Protein 6VYD (pdb70)

Secondary structure (DSSP, 8-state):
--SEEEE-GGGS--TT--TT--EEEETTHHHHHHHHHHHHHHHHHHT----S--S--TTT--HHHHHSTT--HHHHHHHHHHHHHHHHHHHHHHBS---HHHHHHHHHHHHHHHHHHHHHHHHH-HHHHHHHHHHHHHHHHHHHHHTT---SSHHHHHHHHHHHTTHHHHHHHHHHHHT----HHHHHHHHHHHHHHHHHHHHHHHHHHHHHHHHTTTTB----HHHHHHHHHT--HHHHHHHHHHHHHHHHHHHHHHHHHHHHHH-SPPHHHHHHHHHHHHHHHHHHHHHHH-TTT-GGG---/--EEEE-GGGS--TT-STT--EEEETTHHHHHHHHHHHHHHHHHHT----S--S--TTT--HHHHHSTTS-HHHHHHHHHHHHHHHHHHHHHHB---THHHHHHHHHHHHHHHHHH-HHHHHHHHHHHHHHHHHHHHHTT---SSHHHHHHHHHHHTTHHHHHHHHHHHHT----HHHHHHHHHHHHHHHHHHHHHHHHHHHHHHHTTTTTB----HHHHHHHHHT--HHHHHHHHHHHHHHHHHHHHHHHHHHHHHH-SPPHHHHHHHHHHHHHHHHHHHHHHH-TTT--

B-factor: mean 27.53, std 10.05, range [11.38, 70.56]

Solvent-accessible surface area: 25978 Å² total; per-residue (Å²): 109,84,30,1,76,97,42,90,35,93,74,51,106,16,90,48,6,2,67,134,5,91,3,26,60,4,106,88,21,55,47,0,14,20,0,6,91,102,3,44,59,22,16,79,143,74,44,17,116,62,127,40,26,0,2,25,2,57,17,10,0,0,21,2,0,0,2,4,1,38,3,92,39,109,17,0,52,30,0,1,8,0,9,1,5,18,26,8,19,41,31,55,40,22,30,100,102,61,51,112,73,49,75,112,151,24,73,76,11,23,83,76,2,51,98,54,0,20,58,107,0,67,116,65,30,98,101,8,0,123,60,0,24,98,20,6,53,70,10,34,85,34,5,89,164,32,30,110,74,100,30,112,39,33,125,75,2,11,78,14,16,35,40,12,48,5,3,29,8,16,8,1,0,6,4,0,0,24,40,12,58,25,46,121,75,38,63,80,33,1,26,95,4,12,107,4,0,14,8,0,18,0,0,6,21,0,29,29,0,4,79,27,20,72,129,81,67,118,39,21,14,58,13,2,0,0,21,12,4,57,120,78,91,103,50,80,72,87,61,0,42,71,44,0,16,105,21,0,45,113,44,8,133,38,1,56,154,49,14,57,79,26,87,145,132,93,41,114,36,60,137,75,4,50,75,1,5,73,3,0,22,19,1,6,0,0,12,2,0,1,1,34,14,0,4,9,10,32,84,75,35,99,33,103,117,32,4,73,81,34,94,33,102,194,46,106,16,91,46,6,1,62,136,7,100,4,51,66,4,108,90,26,135,55,0,35,35,0,7,125,101,5,40,55,20,16,78,145,68,40,19,128,58,113,42,97,0,2,29,3,131,114,9,0,1,21,2,0,1,2,4,1,34,3,108,41,106,31,0,50,32,0,0,7,0,9,1,8,18,29,5,23,46,28,66,41,23,49,65,111,143,45,50,60,8,28,140,68,2,50,93,59,0,25,67,94,0,69,142,68,52,94,122,21,0,127,72,0,17,101,22,9,115,80,13,40,92,36,6,88,81,54,32,110,74,88,27,80,43,35,68,80,2,6,98,11,16,14,45,16,46,8,4,39,9,17,27,9,0,6,26,2,0,24,49,20,90,33,46,115,141,36,83,94,18,2,28,117,10,8,104,4,0,20,2,0,17,0,0,6,22,0,34,28,0,0,62,31,20,7,86,64,18,12,55,15,11,31,14,1,0,0,10,13,3,2,106,79,90,85,41,34,11,69,59,0,42,72,45,0,15,91,31,0,59,107,63,6,148,45,0,49,121,70,11,70,74,19,74,114,144,121,28,147,40,57,137,75,5,50,71,0,2,67,4,0,20,16,3,6,0,0,12,1,0,1,0,35,58,0,35,13,14,64,149

Radius of gyration: 28.4 Å; Cα contacts (8 Å, |Δi|>4): 877; chains: 2; bounding box: 61×50×84 Å

InterPro domains:
  IPR008949 Isoprenoid synthase domain superfamily [G3DSA:1.10.600.10] (5-312)
  IPR008949 Isoprenoid synthase domain superfamily [SSF48576] (24-304)
  IPR034686 Terpene cyclase-like 2 [PTHR35201] (145-303)

Organism: Gibberella zeae (strain ATCC MYA-4620 / CBS 123657 / FGSC 9075 / NRRL 31084 / PH-1) (NCBI:txid229533)

Nearest PDB structures (foldseek):
  6vyd-assembly2_B  TM=1.003E+00  e=2.569E-43  Fusarium graminearum PH-1
  6vyd-assembly1_A  TM=9.997E-01  e=2.891E-41  Fusarium graminearum PH-1
  6w26-assembly2_A  TM=9.989E-01  e=1.577E-40  Fusarium graminearum PH-1
  6w26-assembly1_I  TM=9.962E-01  e=1.562E-39  Fusarium graminearum PH-1
  2oa6-assembly1_D  TM=8.581E-01  e=4.252E-10  Aspergillus terreus

Sequence (595 aa):
SETSDLVDISRFDTHGLGANYKLRRRHKFEHLADTGCCHKARSSDWVKYIGPLTEFGGCCNHHINGNFSAVVLPLCCRRPDRLELIAYVLEFAFLHDSVLESENTSPESEVQAEAGLRLLYERCISRLLQTDEVCAKKIAKTWKDAINTTTKDKNNVDFQSIEDDYLEFRMIDTGAPFVEEALMLFGLGMSSLSPQEDDALGHVIRPCFAALALTNDYFSFDREIEEVDTSTLINSVAIVMRRIQSLDIPTAKTIINETIQKYERREFLRRIDEYKQHKGPISNKIEQYMMEAMTYQISGNLVWSLNCPRYNPDYRYGETSDLVDISRFDTHGLGANYKLRRHKFEHHLADTGCHKARSDWVKYIGPLTEFGGCNHINGNFSAVVLPLCCRPDRLELIAYVLEFAFLHDSVLESENQAEAGLRLLYERCISRLLQTDEVCCAKKIAKTTWKDDAINNTTTKDKNVDFQSIEDYLEFRMIDTGAPFVEALMLFGLGMSLSPQEDDALGHVIRPCFAALALTNDYFSFDREIEEVDTSTLINSVAIVMRIQSLDDIPTAKTIINETIQKYEREFLRRIDEYKQHKGPISNKIEQYMMEAMTYQISGNLVWSLNCPRYNP

CATH classification: 1.10.600.10

Structure (mmCIF, N/CA/C/O backbone):
data_6VYD
#
_entry.id   6VYD
#
_cell.length_a   48.599
_cell.length_b   87.260
_cell.length_c   163.209
_cell.angle_alpha   90.000
_cell.angle_beta   90.000
_cell.angle_gamma   90.000
#
_symmetry.space_group_name_H-M   'P 21 21 21'
#
loop_
_entity.id
_entity.type
_entity.pdbx_description
1 polymer 'Terpenoid cyclase FgGS'
2 non-polymer 'MAGNESIUM ION'
3 non-polymer 'SULFATE ION'
4 non-polymer 'SODIUM ION'
5 non-polymer 'PYROPHOSPHATE 2-'
6 non-polymer N-benzyl-N,N-diethylethanaminium
7 non-polymer 1,2-ETHANEDIOL
8 non-polymer 'CHLORIDE ION'
9 water water
#
loop_
_atom_site.group_PDB
_atom_site.id
_atom_site.type_symbol
_atom_site.label_atom_id
_atom_site.label_alt_id
_atom_site.label_comp_id
_atom_site.label_asym_id
_atom_site.label_entity_id
_atom_site.label_seq_id
_atom_site.pdbx_PDB_ins_code
_atom_site.Cartn_x
_atom_site.Cartn_y
_atom_site.Cartn_z
_atom_site.occupancy
_atom_site.B_iso_or_equiv
_atom_site.auth_seq_id
_atom_site.auth_comp_id
_atom_site.auth_asym_id
_atom_site.auth_atom_id
_atom_site.pdbx_PDB_model_num
ATOM 1 N N . SER A 1 5 ? -23.40600 19.20100 -29.44900 1.000 56.59849 5 SER A N 1
ATOM 2 C CA . SER A 1 5 ? -22.65600 18.47100 -30.47100 1.000 56.28737 5 SER A CA 1
ATOM 3 C C . SER A 1 5 ? -21.32400 19.14300 -30.82800 1.000 55.44719 5 SER A C 1
ATOM 4 O O . SER A 1 5 ? -20.96900 19.27200 -32.00900 1.000 56.73399 5 SER A O 1
ATOM 6 N N . GLU A 1 6 ? -20.57900 19.54900 -29.79900 1.000 52.73411 6 GLU A N 1
ATOM 7 C CA . GLU A 1 6 ? -19.32500 20.27500 -29.98600 1.000 48.67703 6 GLU A CA 1
ATOM 8 C C . GLU A 1 6 ? -18.10600 19.36100 -29.87700 1.000 42.39295 6 GLU A C 1
ATOM 9 O O . GLU A 1 6 ? -17.33100 19.25000 -30.82600 1.000 41.11968 6 GLU A O 1
ATOM 11 N N . THR A 1 7 ? -17.92400 18.67100 -28.74500 1.000 39.76606 7 THR A N 1
ATOM 12 C CA . THR A 1 7 ? -16.75300 17.80700 -28.68200 1.000 36.89967 7 THR A CA 1
ATOM 13 C C . THR A 1 7 ? -16.88900 16.51800 -29.50900 1.000 29.64709 7 THR A C 1
ATOM 14 O O . THR A 1 7 ? -15.87500 15.84400 -29.71700 1.000 23.79227 7 THR A O 1
ATOM 18 N N . SER A 1 8 ? -18.08400 16.15700 -29.98600 1.000 27.40748 8 SER A N 1
ATOM 19 C CA . SER A 1 8 ? -18.30900 14.78600 -30.45000 1.000 25.50845 8 SER A CA 1
ATOM 20 C C . SER A 1 8 ? -19.46100 14.74600 -31.44000 1.000 25.16277 8 SER A C 1
ATOM 21 O O . SER A 1 8 ? -20.22700 15.69800 -31.57400 1.000 28.45379 8 SER A O 1
ATOM 24 N N . ASP A 1 9 ? -19.59600 13.61000 -32.11000 1.000 26.13350 9 ASP A N 1
ATOM 25 C CA . ASP A 1 9 ? -20.69700 13.38500 -33.04200 1.000 28.42101 9 ASP A CA 1
ATOM 26 C C . ASP A 1 9 ? -21.62300 12.29800 -32.51900 1.000 25.66809 9 ASP A C 1
ATOM 27 O O . ASP A 1 9 ? -21.16500 11.27300 -31.99700 1.000 23.36575 9 ASP A O 1
ATOM 32 N N . LEU A 1 10 ? -22.90100 12.49100 -32.75900 1.000 26.11343 10 LEU A N 1
ATOM 33 C CA . LEU A 1 10 ? -23.90100 11.46500 -32.43800 1.000 26.06832 10 LEU A CA 1
ATOM 34 C C . LEU A 1 10 ? -23.73700 10.34600 -33.47500 1.000 27.86447 10 LEU A C 1
ATOM 35 O O . LEU A 1 10 ? -23.58900 10.63200 -34.64400 1.000 30.78429 10 LEU A O 1
ATOM 40 N N . VAL A 1 11 ? -23.71200 9.10000 -33.02300 1.000 25.70416 11 VAL A N 1
ATOM 41 C CA . VAL A 1 11 ? -23.58400 7.91800 -33.86500 1.000 27.94830 11 VAL A CA 1
ATOM 42 C C . VAL A 1 11 ? -24.82800 7.07100 -33.63300 1.000 29.37425 11 VAL A C 1
ATOM 43 O O . VAL A 1 11 ? -25.25500 6.88700 -32.48800 1.000 29.81395 11 VAL A O 1
ATOM 47 N N . ASP A 1 12 ? -25.40400 6.55700 -34.70500 1.000 31.91684 12 ASP A N 1
ATOM 48 C CA . ASP A 1 12 ? -26.60600 5.73300 -34.60300 1.000 33.01811 12 ASP A CA 1
ATOM 49 C C . ASP A 1 12 ? -26.23300 4.35900 -34.06400 1.000 32.85066 12 ASP A C 1
ATOM 50 O O . ASP A 1 12 ? -25.68100 3.52500 -34.78800 1.000 34.10789 12 ASP A O 1
ATOM 55 N N . ILE A 1 13 ? -26.55500 4.11200 -32.78700 1.000 33.85140 13 ILE A N 1
ATOM 56 C CA . ILE A 1 13 ? -26.17600 2.86100 -32.12900 1.000 34.03852 13 ILE A CA 1
ATOM 57 C C . ILE A 1 13 ? -26.84300 1.65800 -32.78700 1.000 33.27823 13 ILE A C 1
ATOM 58 O O . ILE A 1 13 ? -26.37300 0.53000 -32.63700 1.000 32.70134 13 ILE A O 1
ATOM 63 N N . SER A 1 14 ? -27.91500 1.87100 -33.54500 1.000 32.42759 14 SER A N 1
ATOM 64 C CA . SER A 1 14 ? -28.61300 0.76100 -34.18600 1.000 34.47704 14 SER A CA 1
ATOM 65 C C . SER A 1 14 ? -27.86800 0.21000 -35.39500 1.000 37.17858 14 SER A C 1
ATOM 66 O O . SER A 1 14 ? -28.25500 -0.84300 -35.91200 1.000 39.40688 14 SER A O 1
ATOM 69 N N . ARG A 1 15 ? -26.80800 0.88100 -35.84800 1.000 36.54725 15 ARG A N 1
ATOM 70 C CA . ARG A 1 15 ? -25.94100 0.32700 -36.88000 1.000 36.44046 15 ARG A CA 1
ATOM 71 C C . ARG A 1 15 ? -25.04200 -0.78900 -36.35100 1.000 34.74188 15 ARG A C 1
ATOM 72 O O . ARG A 1 15 ? -24.37100 -1.45700 -37.14400 1.000 38.83250 15 ARG A O 1
ATOM 74 N N . PHE A 1 16 ? -24.99100 -0.99700 -35.04100 1.000 29.47722 16 PHE A N 1
ATOM 75 C CA . PHE A 1 16 ? -24.15000 -2.02800 -34.45100 1.000 26.28081 16 PHE A CA 1
ATOM 76 C C . PHE A 1 16 ? -25.01900 -3.17000 -33.94000 1.000 26.75709 16 PHE A C 1
ATOM 77 O O . PHE A 1 16 ? -26.14800 -2.94800 -33.48900 1.000 27.30345 16 PHE A O 1
ATOM 85 N N . ASP A 1 17 ? -24.48500 -4.39400 -34.00200 1.000 26.02121 17 ASP A N 1
ATOM 86 C CA . ASP A 1 17 ? -25.15700 -5.53800 -33.38500 1.000 26.33331 17 ASP A CA 1
ATOM 87 C C . ASP A 1 17 ? -24.78800 -5.54900 -31.91300 1.000 25.27207 17 ASP A C 1
ATOM 88 O O . ASP A 1 17 ? -23.70700 -6.01800 -31.53100 1.000 23.43146 17 ASP A O 1
ATOM 93 N N . THR A 1 18 ? -25.67600 -5.03300 -31.07300 1.000 24.46155 18 THR A N 1
ATOM 94 C CA . THR A 1 18 ? -25.37300 -4.95100 -29.65100 1.000 24.68965 18 THR A CA 1
ATOM 95 C C . THR A 1 18 ? -26.05800 -6.03800 -28.84900 1.000 22.37237 18 THR A C 1
ATOM 96 O O . THR A 1 18 ? -26.12900 -5.93400 -27.61800 1.000 22.85929 18 THR A O 1
ATOM 100 N N . HIS A 1 19 ? -26.59900 -7.06100 -29.50600 1.000 20.37264 19 HIS A N 1
ATOM 101 C CA . HIS A 1 19 ? -27.19000 -8.19400 -28.78700 1.000 23.98873 19 HIS A CA 1
ATOM 102 C C . HIS A 1 19 ? -28.33200 -7.78500 -27.86200 1.000 23.55958 19 HIS A C 1
ATOM 103 O O . HIS A 1 19 ? -28.52700 -8.39700 -26.81100 1.000 24.34198 19 HIS A O 1
ATOM 110 N N . GLY A 1 20 ? -29.10100 -6.76000 -28.24000 1.000 20.28601 20 GLY A N 1
ATOM 111 C CA . GLY A 1 20 ? -30.19900 -6.29700 -27.41700 1.000 21.74697 20 GLY A CA 1
ATOM 112 C C . GLY A 1 20 ? -29.79200 -5.36600 -26.30200 1.000 21.19960 20 GLY A C 1
ATOM 113 O O . GLY A 1 20 ? -30.66300 -4.89400 -25.56500 1.000 23.21379 20 GLY A O 1
ATOM 114 N N . LEU A 1 21 ? -28.50900 -5.06600 -26.17200 1.000 19.25541 21 LEU A N 1
ATOM 115 C CA . LEU A 1 21 ? -28.03400 -4.17200 -25.13000 1.000 17.33885 21 LEU A CA 1
ATOM 116 C C . LEU A 1 21 ? -28.06200 -2.72300 -25.61200 1.000 17.13538 21 LEU A C 1
ATOM 117 O O . LEU A 1 21 ? -28.15700 -2.41900 -26.81500 1.000 18.80303 21 LEU A O 1
ATOM 122 N N . GLY A 1 22 ? -27.99800 -1.82100 -24.65000 1.000 17.48830 22 GLY A N 1
ATOM 123 C CA . GLY A 1 22 ? -27.92900 -0.40600 -24.96800 1.000 17.11916 22 GLY A CA 1
ATOM 124 C C . GLY A 1 22 ? -29.22000 0.29500 -25.38100 1.000 16.20694 22 GLY A C 1
ATOM 125 O O . GLY A 1 22 ? -29.13100 1.45300 -25.84000 1.000 20.09249 22 GLY A O 1
ATOM 126 N N . ALA A 1 23 ? -30.42300 -0.32400 -25.23200 1.000 17.71063 23 ALA A N 1
ATOM 127 C CA . ALA A 1 23 ? -31.65700 0.31100 -25.67700 1.000 19.49432 23 ALA A CA 1
ATOM 128 C C . ALA A 1 23 ? -31.87200 1.63000 -24.93400 1.000 19.48639 23 ALA A C 1
ATOM 129 O O . ALA A 1 23 ? -31.68400 1.72100 -23.71300 1.000 19.64813 23 ALA A O 1
ATOM 131 N N . ASN A 1 24 ? -32.19500 2.67200 -25.69400 1.000 20.76377 24 ASN A N 1
ATOM 132 C CA . ASN A 1 24 ? -32.47100 3.99900 -25.15600 1.000 19.83454 24 ASN A CA 1
ATOM 133 C C . ASN A 1 24 ? -31.24200 4.70600 -24.63000 1.000 21.19713 24 ASN A C 1
ATOM 134 O O . ASN A 1 24 ? -31.38300 5.69300 -23.91000 1.000 23.88681 24 ASN A O 1
ATOM 139 N N . TYR A 1 25 ? -30.04100 4.25300 -25.01000 1.000 18.88434 25 TYR A N 1
ATOM 140 C CA . TYR A 1 25 ? -28.79100 4.95100 -24.71200 1.000 18.86569 25 TYR A CA 1
ATOM 141 C C . TYR A 1 25 ? -28.23800 5.49800 -26.02100 1.000 20.47903 25 TYR A C 1
ATOM 142 O O . TYR A 1 25 ? -28.12300 4.76300 -27.00000 1.000 26.60514 25 TYR A O 1
ATOM 151 N N . LYS A 1 26 ? -27.94900 6.78200 -26.05400 1.000 20.80126 26 LYS A N 1
ATOM 152 C CA . LYS A 1 26 ? -27.36600 7.38300 -27.24300 1.000 18.80740 26 LYS A CA 1
ATOM 153 C C . LYS A 1 26 ? -25.86000 7.18400 -27.22400 1.000 19.12658 26 LYS A C 1
ATOM 154 O O . LYS A 1 26 ? -25.23800 7.16400 -26.15500 1.000 20.08637 26 LYS A O 1
ATOM 158 N N . LEU A 1 27 ? -25.27900 7.04200 -28.42200 1.000 20.72500 27 LEU A N 1
ATOM 159 C CA . LEU A 1 27 ? -23.84700 6.83900 -28.61000 1.000 18.10018 27 LEU A CA 1
ATOM 160 C C . LEU A 1 27 ? -23.21800 8.08500 -29.22800 1.000 18.46815 27 LEU A C 1
ATOM 161 O O . LEU A 1 27 ? -23.75400 8.62500 -30.19900 1.000 19.64323 27 LEU A O 1
ATOM 166 N N . ARG A 1 28 ? -22.09300 8.54900 -28.66100 1.000 18.47002 28 ARG A N 1
ATOM 167 C CA A ARG A 1 28 ? -21.31300 9.63800 -29.23900 0.520 18.01602 28 ARG A CA 1
ATOM 168 C CA B ARG A 1 28 ? -21.30900 9.64000 -29.23200 0.480 17.24653 28 ARG A CA 1
ATOM 169 C C . ARG A 1 28 ? -19.85500 9.22300 -29.36200 1.000 17.10623 28 ARG A C 1
ATOM 170 O O . ARG A 1 28 ? -19.36000 8.37700 -28.60500 1.000 18.83754 28 ARG A O 1
ATOM 185 N N . ARG A 1 29 ? -19.17500 9.81700 -30.33900 1.000 17.53910 29 ARG A N 1
ATOM 186 C CA . ARG A 1 29 ? -17.77600 9.52200 -30.60600 1.000 18.23728 29 ARG A CA 1
ATOM 187 C C . ARG A 1 29 ? -17.01500 10.84300 -30.68500 1.000 17.13396 29 ARG A C 1
ATOM 188 O O . ARG A 1 29 ? -17.36700 11.72100 -31.48900 1.000 19.93817 29 ARG A O 1
ATOM 196 N N . HIS A 1 30 ? -15.97300 10.97900 -29.85200 1.000 17.90463 30 HIS A N 1
ATOM 197 C CA . HIS A 1 30 ? -15.23100 12.23700 -29.74300 1.000 17.71539 30 HIS A CA 1
ATOM 198 C C . HIS A 1 30 ? -14.58900 12.63500 -31.07300 1.000 17.55613 30 HIS A C 1
ATOM 199 O O . HIS A 1 30 ? -13.95200 11.81500 -31.74100 1.000 20.45983 30 HIS A O 1
ATOM 206 N N . LYS A 1 31 ? -14.70400 13.92000 -31.43000 1.000 20.19540 31 LYS A N 1
ATOM 207 C CA . LYS A 1 31 ? -14.10100 14.37500 -32.68500 1.000 21.21668 31 LYS A CA 1
ATOM 208 C C . LYS A 1 31 ? -12.58600 14.42700 -32.60500 1.000 23.41236 31 LYS A C 1
ATOM 209 O O . LYS A 1 31 ? -11.91200 14.45900 -33.64900 1.000 25.76561 31 LYS A O 1
ATOM 215 N N . PHE A 1 32 ? -12.03300 14.48800 -31.39100 1.000 20.98910 32 PHE A N 1
ATOM 216 C CA . PHE A 1 32 ? -10.59100 14.55900 -31.19400 1.000 22.60341 32 PHE A CA 1
ATOM 217 C C . PHE A 1 32 ? -10.00200 13.20400 -30.83300 1.000 22.62916 32 PHE A C 1
ATOM 218 O O . PHE A 1 32 ? -9.01800 13.12600 -30.08900 1.000 22.37883 32 PHE A O 1
ATOM 226 N N . GLU A 1 33 ? -10.59500 12.13900 -31.37300 1.000 22.05780 33 GLU A N 1
ATOM 227 C CA . GLU A 1 33 ? -10.14700 10.77100 -31.11600 1.000 20.40277 33 GLU A CA 1
ATOM 228 C C . GLU A 1 33 ? -8.64500 10.59900 -31.33000 1.000 20.26248 33 GLU A C 1
ATOM 229 O O . GLU A 1 33 ? -8.00200 9.81900 -30.62000 1.000 19.99825 33 GLU A O 1
ATOM 235 N N . HIS A 1 34 ? -8.05700 11.33500 -32.27400 1.000 24.11109 34 HIS A N 1
ATOM 236 C CA . HIS A 1 34 ? -6.61800 11.25100 -32.48900 1.000 25.35581 34 HIS A CA 1
ATOM 237 C C . HIS A 1 34 ? -5.83100 11.50700 -31.20900 1.000 21.78916 34 HIS A C 1
ATOM 238 O O . HIS A 1 34 ? -4.77600 10.89200 -30.98400 1.000 21.71702 34 HIS A O 1
ATOM 245 N N . LEU A 1 35 ? -6.31800 12.42700 -30.36500 1.000 21.16849 35 LEU A N 1
ATOM 246 C CA . LEU A 1 35 ? -5.64600 12.69600 -29.09500 1.000 20.30978 35 LEU A CA 1
ATOM 247 C C . LEU A 1 35 ? -5.71000 11.48300 -28.17300 1.000 18.61684 35 LEU A C 1
ATOM 248 O O . LEU A 1 35 ? -4.75900 11.20800 -27.43500 1.000 18.62700 35 LEU A O 1
ATOM 253 N N . ALA A 1 36 ? -6.83700 10.76900 -28.18100 1.000 18.15352 36 ALA A N 1
ATOM 254 C CA . ALA A 1 36 ? -6.93100 9.54500 -27.38600 1.000 16.08430 36 ALA A CA 1
ATOM 255 C C . ALA A 1 36 ? -5.97400 8.48500 -27.90400 1.000 17.62430 36 ALA A C 1
ATOM 256 O O . ALA A 1 36 ? -5.28000 7.82100 -27.11700 1.000 17.44173 36 ALA A O 1
ATOM 258 N N . ASP A 1 37 ? -5.88200 8.34500 -29.23100 1.000 17.42503 37 ASP A N 1
ATOM 259 C CA . ASP A 1 37 ? -4.94600 7.37500 -29.79200 1.000 19.93247 37 ASP A CA 1
ATOM 260 C C . ASP A 1 37 ? -3.51500 7.76000 -29.43500 1.000 19.96354 37 ASP A C 1
ATOM 261 O O . ASP A 1 37 ? -2.68100 6.89100 -29.14400 1.000 19.10059 37 ASP A O 1
ATOM 266 N N . THR A 1 38 ? -3.22700 9.06900 -29.40400 1.000 19.44503 38 THR A N 1
ATOM 267 C CA . THR A 1 38 ? -1.89600 9.52700 -29.01200 1.000 18.17547 38 THR A CA 1
ATOM 268 C C . THR A 1 38 ? -1.60500 9.16300 -27.55700 1.000 17.81636 38 THR A C 1
ATOM 269 O O . THR A 1 38 ? -0.50000 8.70500 -27.23200 1.000 18.65263 38 THR A O 1
ATOM 273 N N . GLY A 1 39 ? -2.56600 9.41000 -26.65400 1.000 17.02363 39 GLY A N 1
ATOM 274 C CA . GLY A 1 39 ? -2.34700 9.02900 -25.26300 1.000 19.31540 39 GLY A CA 1
ATOM 275 C C . GLY A 1 39 ? -2.09000 7.54000 -25.10800 1.000 18.35800 39 GLY A C 1
ATOM 276 O O . GLY A 1 39 ? -1.21200 7.13200 -24.34200 1.000 18.51207 39 GLY A O 1
ATOM 277 N N . CYS A 1 40 ? -2.85600 6.71400 -25.84600 1.000 19.08610 40 CYS A N 1
ATOM 278 C CA A CYS A 1 40 ? -2.64400 5.27200 -25.78100 0.728 19.09450 40 CYS A CA 1
ATOM 279 C CA B CYS A 1 40 ? -2.68600 5.25600 -25.87200 0.272 20.43575 40 CYS A CA 1
ATOM 280 C C . CYS A 1 40 ? -1.25900 4.89600 -26.28800 1.000 18.72844 40 CYS A C 1
ATOM 281 O O . CYS A 1 40 ? -0.56200 4.10700 -25.64500 1.000 18.57860 40 CYS A O 1
ATOM 286 N N . HIS A 1 41 ? -0.82600 5.46800 -27.40100 1.000 17.95328 41 HIS A N 1
ATOM 287 C CA . HIS A 1 41 ? 0.49700 5.17100 -27.92000 1.000 20.49284 41 HIS A CA 1
ATOM 288 C C . HIS A 1 41 ? 1.59500 5.55600 -26.93600 1.000 20.27694 41 HIS A C 1
ATOM 289 O O . HIS A 1 41 ? 2.55100 4.79600 -26.72900 1.000 19.84285 41 HIS A O 1
ATOM 296 N N . LYS A 1 42 ? 1.49900 6.75700 -26.34700 1.000 16.76028 42 LYS A N 1
ATOM 297 C CA . LYS A 1 42 ? 2.55700 7.18700 -25.44700 1.000 18.95545 42 LYS A CA 1
ATOM 298 C C . LYS A 1 42 ? 2.60200 6.30700 -24.19200 1.000 18.74195 42 LYS A C 1
ATOM 299 O O . LYS A 1 42 ? 3.68800 5.99500 -23.67900 1.000 19.41809 42 LYS A O 1
ATOM 305 N N . ALA A 1 43 ? 1.43700 5.90400 -23.68600 1.000 18.01257 43 ALA A N 1
ATOM 306 C CA . ALA A 1 43 ? 1.42100 5.05700 -22.50200 1.000 16.93583 43 ALA A CA 1
ATOM 307 C C . ALA A 1 43 ? 2.02100 3.69800 -22.81100 1.000 16.60916 43 ALA A C 1
ATOM 308 O O . ALA A 1 43 ? 2.78900 3.15700 -22.01100 1.000 17.87421 43 ALA A O 1
ATOM 310 N N . ARG A 1 44 ? 1.73200 3.16700 -23.99700 1.000 16.26976 44 ARG A N 1
ATOM 311 C CA . ARG A 1 44 ? 2.31200 1.89100 -24.40400 1.000 17.69133 44 ARG A CA 1
ATOM 312 C C . ARG A 1 44 ? 3.82600 2.00900 -24.59900 1.000 18.79123 44 ARG A C 1
ATOM 313 O O . ARG A 1 44 ? 4.59000 1.12800 -24.18400 1.000 18.82833 44 ARG A O 1
ATOM 321 N N . SER A 1 45 ? 4.28900 3.12000 -25.17200 1.000 19.68432 45 SER A N 1
ATOM 322 C CA A SER A 1 45 ? 5.72300 3.32300 -25.31300 0.587 20.35474 45 SER A CA 1
ATOM 323 C CA B SER A 1 45 ? 5.72700 3.32100 -25.30900 0.413 19.68544 45 SER A CA 1
ATOM 324 C C . SER A 1 45 ? 6.39700 3.41600 -23.94500 1.000 18.40596 45 SER A C 1
ATOM 325 O O . SER A 1 45 ? 7.49000 2.86100 -23.73300 1.000 20.04145 45 SER A O 1
ATOM 330 N N . ASP A 1 46 ? 5.76700 4.14000 -23.01100 1.000 18.98692 46 ASP A N 1
ATOM 331 C CA . ASP A 1 46 ? 6.30900 4.24300 -21.66000 1.000 19.40537 46 ASP A CA 1
ATOM 332 C C . ASP A 1 46 ? 6.30100 2.89700 -20.95500 1.000 18.61521 46 ASP A C 1
ATOM 333 O O . ASP A 1 46 ? 7.22700 2.58300 -20.21000 1.000 18.94974 46 ASP A O 1
ATOM 338 N N . TRP A 1 47 ? 5.28300 2.07100 -21.18900 1.000 19.57260 47 TRP A N 1
ATOM 339 C CA . TRP A 1 47 ? 5.27900 0.73400 -20.59300 1.000 16.87690 47 TRP A CA 1
ATOM 340 C C . TRP A 1 47 ? 6.48200 -0.07500 -21.08100 1.000 19.31498 47 TRP A C 1
ATOM 341 O O . TR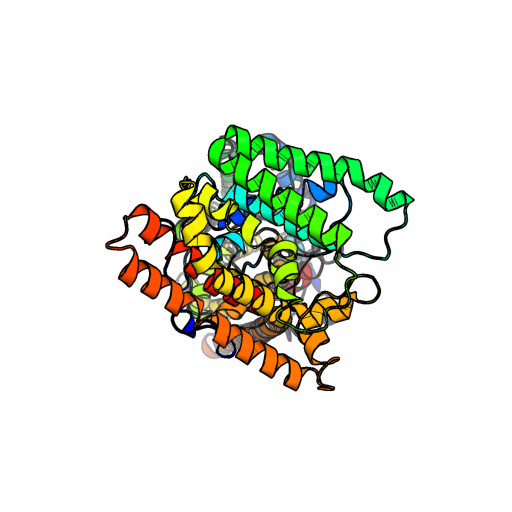P A 1 47 ? 7.18800 -0.71200 -20.28600 1.000 21.06069 47 TRP A O 1
ATOM 352 N N . VAL A 1 48 ? 6.74900 -0.03100 -22.38700 1.000 20.04146 48 VAL A N 1
ATOM 353 C CA . VAL A 1 48 ? 7.89100 -0.77600 -22.89800 1.000 20.13841 48 VAL A CA 1
ATOM 354 C C . VAL A 1 48 ? 9.19100 -0.20900 -22.33900 1.000 22.05433 48 VAL A C 1
ATOM 355 O O . VAL A 1 48 ? 10.11100 -0.96100 -21.98900 1.000 23.34631 48 VAL A O 1
ATOM 359 N N . LYS A 1 49 ? 9.27600 1.12800 -22.22600 1.000 21.88383 49 LYS A N 1
ATOM 360 C CA . LYS A 1 49 ? 10.49500 1.77800 -21.73600 1.000 21.82627 49 LYS A CA 1
ATOM 361 C C . LYS A 1 49 ? 10.79600 1.40800 -20.29500 1.000 19.37069 49 LYS A C 1
ATOM 362 O O . LYS A 1 49 ? 11.94900 1.15100 -19.94800 1.000 22.23910 49 LYS A O 1
ATOM 368 N N . TYR A 1 50 ? 9.78600 1.40000 -19.43000 1.000 19.84002 50 TYR A N 1
ATOM 369 C CA . TYR A 1 50 ? 10.04700 1.26100 -18.01000 1.000 18.30387 50 TYR A CA 1
ATOM 370 C C . TYR A 1 50 ? 9.69000 -0.10000 -17.43500 1.000 20.50555 50 TYR A C 1
ATOM 371 O O . TYR A 1 50 ? 10.14700 -0.40400 -16.32300 1.000 20.71563 50 TYR A O 1
ATOM 380 N N . ILE A 1 51 ? 8.86300 -0.90300 -18.12100 1.000 20.54856 51 ILE A N 1
ATOM 381 C CA . ILE A 1 51 ? 8.35700 -2.13700 -17.51600 1.000 20.62982 51 ILE A CA 1
ATOM 382 C C . ILE A 1 51 ? 8.74300 -3.38800 -18.29200 1.000 22.43231 51 ILE A C 1
ATOM 383 O O . ILE A 1 51 ? 9.42400 -4.26500 -17.75400 1.000 25.15745 51 ILE A O 1
ATOM 388 N N . GLY A 1 52 ? 8.28500 -3.50600 -19.54100 1.000 23.41140 52 GLY A N 1
ATOM 389 C CA . GLY A 1 52 ? 8.59000 -4.68200 -20.32000 1.000 24.35292 52 GLY A CA 1
ATOM 390 C C . GLY A 1 52 ? 7.78600 -4.74400 -21.59700 1.000 25.57055 52 GLY A C 1
ATOM 391 O O . GLY A 1 52 ? 7.00900 -3.83500 -21.91000 1.000 23.55771 52 GLY A O 1
ATOM 392 N N . PRO A 1 53 ? 7.95700 -5.83000 -22.35400 1.000 27.43299 53 PRO A N 1
ATOM 393 C CA . PRO A 1 53 ? 7.24100 -5.98600 -23.62700 1.000 28.72937 53 PRO A CA 1
ATOM 394 C C . PRO A 1 53 ? 5.73600 -5.96900 -23.42300 1.000 25.79206 53 PRO A C 1
ATOM 395 O O . PRO A 1 53 ? 5.22200 -6.43200 -22.40200 1.000 28.16654 53 PRO A O 1
ATOM 399 N N . LEU A 1 54 ? 5.03100 -5.41500 -24.41100 1.000 27.47742 54 LEU A N 1
ATOM 400 C CA . LEU A 1 54 ? 3.57500 -5.37300 -24.39200 1.000 26.74638 54 LEU A CA 1
ATOM 401 C C . LEU A 1 54 ? 3.03000 -6.73600 -24.78200 1.000 29.42906 54 LEU A C 1
ATOM 402 O O . LEU A 1 54 ? 3.55500 -7.38900 -25.68600 1.000 31.33350 54 LEU A O 1
ATOM 407 N N . THR A 1 55 ? 1.97700 -7.17000 -24.08900 1.000 30.31963 55 THR A N 1
ATOM 408 C CA . THR A 1 55 ? 1.37600 -8.47300 -24.35500 1.000 31.09570 55 THR A CA 1
ATOM 409 C C . THR A 1 55 ? -0.03400 -8.39400 -24.93200 1.000 28.25855 55 THR A C 1
ATOM 410 O O . THR A 1 55 ? -0.56000 -9.41800 -25.39600 1.000 28.61239 55 THR A O 1
ATOM 414 N N . GLU A 1 56 ? -0.66300 -7.22600 -24.92200 1.000 22.82400 56 GLU A N 1
ATOM 415 C CA . GLU A 1 56 ? -2.07800 -7.17200 -25.24800 1.000 18.95781 56 GLU A CA 1
ATOM 416 C C . GLU A 1 56 ? -2.44200 -5.74500 -25.61400 1.000 19.39283 56 GLU A C 1
ATOM 417 O O . GLU A 1 56 ? -1.70100 -4.79000 -25.33900 1.000 19.36403 56 GLU A O 1
ATOM 423 N N . PHE A 1 57 ? -3.60100 -5.62700 -26.23500 1.000 18.50921 57 PHE A N 1
ATOM 424 C CA . PHE A 1 57 ? -4.23400 -4.34100 -26.46800 1.000 17.30103 57 PHE A CA 1
ATOM 425 C C . PHE A 1 57 ? -4.88400 -3.81700 -25.19700 1.000 14.93793 57 PHE A C 1
ATOM 426 O O . PHE A 1 57 ? -5.27900 -4.58700 -24.30700 1.000 16.92018 57 PHE A O 1
ATOM 434 N N . GLY A 1 58 ? -4.93200 -2.48700 -25.10500 1.000 15.71378 58 GLY A N 1
ATOM 435 C CA . GLY A 1 58 ? -5.67200 -1.77100 -24.08100 1.000 14.92677 58 GLY A CA 1
ATOM 436 C C . GLY A 1 58 ? -6.92000 -1.14300 -24.65000 1.000 15.63731 58 GLY A C 1
ATOM 437 O O . GLY A 1 58 ? -7.86000 -1.86600 -25.03300 1.000 16.67933 58 GLY A O 1
ATOM 438 N N . GLY A 1 59 ? -6.94700 0.19700 -24.72700 1.000 14.17795 59 GLY A N 1
ATOM 439 C CA . GLY A 1 59 ? -8.17400 0.85900 -25.12900 1.000 16.57208 59 GLY A CA 1
ATOM 440 C C . GLY A 1 59 ? -8.30000 1.17200 -26.60700 1.000 18.05418 59 GLY A C 1
ATOM 441 O O . GLY A 1 59 ? -9.36500 1.61700 -27.04000 1.000 16.46593 59 GLY A O 1
ATOM 442 N N . CYS A 1 60 ? -7.27000 0.92900 -27.41800 1.000 18.89727 60 CYS A N 1
ATOM 443 C CA A CYS A 1 60 ? -7.34400 1.30400 -28.82700 0.223 21.26530 60 CYS A CA 1
ATOM 444 C CA B CYS A 1 60 ? -7.36000 1.32900 -28.81200 0.777 21.28403 60 CYS A CA 1
ATOM 445 C C . CYS A 1 60 ? -8.40700 0.47300 -29.53600 1.000 19.60939 60 CYS A C 1
ATOM 446 O O . CYS A 1 60 ? -8.61900 -0.70000 -29.20300 1.000 20.02239 60 CYS A O 1
ATOM 451 N N . ASN A 1 61 ? -9.12900 1.10600 -30.48000 1.000 18.70989 61 ASN A N 1
ATOM 452 C CA . ASN A 1 61 ? -10.11900 0.40800 -31.32300 1.000 15.77345 61 ASN A CA 1
ATOM 453 C C . ASN A 1 61 ? -10.38600 1.35500 -32.49300 1.000 17.31031 61 ASN A C 1
ATOM 454 O O . ASN A 1 61 ? -11.25400 2.23300 -32.41900 1.000 18.14932 61 ASN A O 1
ATOM 459 N N . HIS A 1 62 ? -9.64100 1.18100 -33.57500 1.000 17.58779 62 HIS A N 1
ATOM 460 C CA A HIS A 1 62 ? -9.79900 2.16700 -34.64200 0.504 19.05991 62 HIS A CA 1
ATOM 461 C CA B HIS A 1 62 ? -9.76700 2.15600 -34.64400 0.496 19.59398 62 HIS A CA 1
ATOM 462 C C . HIS A 1 62 ? -11.08100 1.98200 -35.43200 1.000 23.06955 62 HIS A C 1
ATOM 463 O O . HIS A 1 62 ? -11.50100 2.90800 -36.14200 1.000 29.44460 62 HIS A O 1
ATOM 476 N N . ILE A 1 63 ? -11.73300 0.83400 -35.32300 1.000 19.13647 63 ILE A N 1
ATOM 477 C CA . ILE A 1 63 ? -12.96400 0.59900 -36.07900 1.000 20.26369 63 ILE A CA 1
ATOM 478 C C . ILE A 1 63 ? -14.17500 1.24100 -35.40500 1.000 20.24178 63 ILE A C 1
ATOM 479 O O . ILE A 1 63 ? -14.90800 2.01700 -36.03300 1.000 21.64137 63 ILE A O 1
ATOM 484 N N . ASN A 1 64 ? -14.46100 0.85700 -34.14900 1.000 17.40732 64 ASN A N 1
ATOM 485 C CA . ASN A 1 64 ? -15.62200 1.38500 -33.43600 1.000 18.66136 64 ASN A CA 1
ATOM 486 C C . ASN A 1 64 ? -15.31200 2.60400 -32.57600 1.000 18.97820 64 ASN A C 1
ATOM 487 O O . ASN A 1 64 ? -16.25200 3.27600 -32.12900 1.000 21.02201 64 ASN A O 1
ATOM 492 N N . GLY A 1 65 ? -14.03600 2.90900 -32.33400 1.000 19.04117 65 GLY A N 1
ATOM 493 C CA . GLY A 1 65 ? -13.66900 4.09400 -31.57700 1.000 17.52826 65 GLY A CA 1
ATOM 494 C C . GLY A 1 65 ? -12.79600 3.75000 -30.39000 1.000 14.96235 65 GLY A C 1
ATOM 495 O O . GLY A 1 65 ? -13.04800 2.76900 -29.67500 1.000 17.83276 65 GLY A O 1
ATOM 496 N N . ASN A 1 66 ? -11.75500 4.55800 -30.17400 1.000 16.56373 66 ASN A N 1
ATOM 497 C CA . ASN A 1 66 ? -10.91800 4.41400 -28.99600 1.000 18.21345 66 ASN A CA 1
ATOM 498 C C . ASN A 1 66 ? -11.80600 4.43100 -27.75000 1.000 13.41600 66 ASN A C 1
ATOM 499 O O . ASN A 1 66 ? -12.75500 5.20600 -27.65900 1.000 14.84851 66 ASN A O 1
ATOM 504 N N . PHE A 1 67 ? -11.50500 3.55400 -26.78300 1.000 14.76221 67 PHE A N 1
ATOM 505 C CA . PHE A 1 67 ? -12.34000 3.45500 -25.58200 1.000 15.32898 67 PHE A CA 1
ATOM 506 C C . PHE A 1 67 ? -12.68900 4.82800 -25.00100 1.000 15.31798 67 PHE A C 1
ATOM 507 O O . PHE A 1 67 ? -13.86600 5.13200 -24.73100 1.000 15.91150 67 PHE A O 1
ATOM 515 N N . SER A 1 68 ? -11.67100 5.67000 -24.77900 1.000 14.95058 68 SER A N 1
ATOM 516 C CA . SER A 1 68 ? -11.93800 6.98100 -24.18100 1.000 14.04738 68 SER A CA 1
ATOM 517 C C . SER A 1 68 ? -12.80500 7.84900 -25.08800 1.000 15.57116 68 SER A C 1
ATOM 518 O O . SER A 1 68 ? -13.59300 8.67600 -24.60600 1.000 16.26016 68 SER A O 1
ATOM 521 N N . ALA A 1 69 ? -12.64400 7.71400 -26.40500 1.000 15.75794 69 ALA A N 1
ATOM 522 C CA . ALA A 1 69 ? -13.39500 8.56800 -27.32400 1.000 15.85326 69 ALA A CA 1
ATOM 523 C C . ALA A 1 69 ? -14.88600 8.25200 -27.35100 1.000 15.43046 69 ALA A C 1
ATOM 524 O O . ALA A 1 69 ? -15.69600 9.14600 -27.67600 1.000 17.37061 69 ALA A O 1
ATOM 526 N N . VAL A 1 70 ? -15.28000 7.01000 -27.05600 1.000 14.98730 70 VAL A N 1
ATOM 527 C CA . VAL A 1 70 ? -16.70100 6.66100 -27.06000 1.000 14.78737 70 VAL A CA 1
ATOM 528 C C . VAL A 1 70 ? -17.26500 6.55000 -25.64700 1.000 12.86189 70 VAL A C 1
ATOM 529 O O . VAL A 1 70 ? -18.46800 6.76900 -25.44600 1.000 13.51958 70 VAL A O 1
ATOM 533 N N . VAL A 1 71 ? -16.43000 6.17100 -24.66600 1.000 13.93988 71 VAL A N 1
ATOM 534 C CA . VAL A 1 71 ? -16.90500 6.11400 -23.27400 1.000 14.97679 71 VAL A CA 1
ATOM 535 C C . VAL A 1 71 ? -16.99000 7.50200 -22.64800 1.000 16.50755 71 VAL A C 1
ATOM 536 O O . VAL A 1 71 ? -17.88900 7.75100 -21.83400 1.000 15.70565 71 VAL A O 1
ATOM 540 N N . LEU A 1 72 ? -16.13000 8.44300 -23.08600 1.000 14.37317 72 LEU A N 1
ATOM 541 C CA . LEU A 1 72 ? -16.00700 9.77600 -22.47300 1.000 15.25589 72 LEU A CA 1
ATOM 542 C C . LEU A 1 72 ? -16.08000 10.82600 -23.57700 1.000 17.38014 72 LEU A C 1
ATOM 543 O O . LEU A 1 72 ? -15.16300 11.64300 -23.74700 1.000 17.47641 72 LEU A O 1
ATOM 548 N N . PRO A 1 73 ? -17.16300 10.81900 -24.37000 1.000 15.96481 73 PRO A N 1
ATOM 549 C CA . PRO A 1 73 ? -17.19900 11.67500 -25.57400 1.000 15.79356 73 PRO A CA 1
ATOM 550 C C . PRO A 1 73 ? -17.38000 13.14900 -25.27300 1.000 18.86281 73 PRO A C 1
ATOM 551 O O . PRO A 1 73 ? -17.20400 13.97300 -26.18900 1.000 19.95398 73 PRO A O 1
ATOM 555 N N . LEU A 1 74 ? -17.70700 13.51500 -24.03000 1.000 18.78480 74 LEU A N 1
ATOM 556 C CA . LEU A 1 74 ? -17.85200 14.92100 -23.66000 1.000 19.49464 74 LEU A CA 1
ATOM 557 C C . LEU A 1 74 ? -16.58100 15.53900 -23.08800 1.000 20.66970 74 LEU A C 1
ATOM 558 O O . LEU A 1 74 ? -16.61000 16.71100 -22.68000 1.000 22.18940 74 LEU A O 1
ATOM 563 N N . CYS A 1 75 ? -15.46800 14.80700 -23.09500 1.000 20.28864 75 CYS A N 1
ATOM 564 C CA A CYS A 1 75 ? -14.22200 15.32000 -22.52700 0.718 20.76870 75 CYS A CA 1
ATOM 565 C CA B CYS A 1 75 ? -14.22500 15.30800 -22.53800 0.282 20.38360 75 CYS A CA 1
ATOM 566 C C . CYS A 1 75 ? -13.81800 16.60900 -23.22200 1.000 21.16529 75 CYS A C 1
ATOM 567 O O . CYS A 1 75 ? -13.93600 16.74000 -24.44200 1.000 20.43714 75 CYS A O 1
ATOM 572 N N . ARG A 1 76 ? -13.32100 17.56700 -22.43300 1.000 19.92402 76 ARG A N 1
ATOM 573 C CA A ARG A 1 76 ? -12.63900 18.70700 -23.02300 0.482 20.62280 76 ARG A CA 1
ATOM 574 C CA B ARG A 1 76 ? -12.62900 18.70900 -23.00900 0.518 22.24363 76 ARG A CA 1
ATOM 575 C C . ARG A 1 76 ? -11.50700 18.19000 -23.89900 1.000 20.83556 76 ARG A C 1
ATOM 576 O O . ARG A 1 76 ? -10.74300 17.31100 -23.46600 1.000 20.79531 76 ARG A O 1
ATOM 591 N N . PRO A 1 77 ? -11.37700 18.67400 -25.14500 1.000 21.69172 77 PRO A N 1
ATOM 592 C CA . PRO A 1 77 ? -10.29700 18.16200 -25.99500 1.000 21.84052 77 PRO A CA 1
ATOM 593 C C . PRO A 1 77 ? -8.92500 18.25900 -25.36600 1.000 21.20066 77 PRO A C 1
ATOM 594 O O . PRO A 1 77 ? -8.12600 17.33100 -25.53100 1.000 23.11522 77 PRO A O 1
ATOM 598 N N . ASP A 1 78 ? -8.64400 19.32800 -24.60700 1.000 21.80298 78 ASP A N 1
ATOM 599 C CA . ASP A 1 78 ? -7.34800 19.50100 -23.95700 1.000 23.80384 78 ASP A CA 1
ATOM 600 C C . ASP A 1 78 ? -7.09200 18.52900 -22.80900 1.000 22.26091 78 ASP A C 1
ATOM 601 O O . ASP A 1 78 ? -5.98700 18.54800 -22.25100 1.000 24.44736 78 ASP A O 1
ATOM 606 N N . ARG A 1 79 ? -8.06100 17.69200 -22.43600 1.000 20.00603 79 ARG A N 1
ATOM 607 C CA . ARG A 1 79 ? -7.83600 16.70200 -21.38700 1.000 19.08117 79 ARG A CA 1
ATOM 608 C C . ARG A 1 79 ? -7.90100 15.27200 -21.88100 1.000 17.38699 79 ARG A C 1
ATOM 609 O O . ARG A 1 79 ? -7.61600 14.35700 -21.10500 1.000 18.44277 79 ARG A O 1
ATOM 617 N N . LEU A 1 80 ? -8.27900 15.05800 -23.13700 1.000 18.59196 80 LEU A N 1
ATOM 618 C CA . LEU A 1 80 ? -8.54900 13.70600 -23.62200 1.000 16.97127 80 LEU A CA 1
ATOM 619 C C . LEU A 1 80 ? -7.28300 12.86200 -23.73500 1.000 17.40199 80 LEU A C 1
ATOM 620 O O . LEU A 1 80 ? -7.31200 11.65600 -23.44100 1.000 16.90881 80 LEU A O 1
ATOM 625 N N . GLU A 1 81 ? -6.16500 13.45900 -24.15800 1.000 17.77562 81 GLU A N 1
ATOM 626 C CA . GLU A 1 81 ? -4.93100 12.69000 -24.31300 1.000 15.91963 81 GLU A CA 1
ATOM 627 C C . GLU A 1 81 ? -4.45900 12.13200 -22.97700 1.000 16.40580 81 GLU A C 1
ATOM 628 O O . GLU A 1 81 ? -4.10400 10.94500 -22.87000 1.000 17.10746 81 GLU A O 1
ATOM 634 N N . LEU A 1 82 ? -4.43400 12.98400 -21.95600 1.000 17.24767 82 LEU A N 1
ATOM 635 C CA . LEU A 1 82 ? -4.02000 12.53600 -20.63100 1.000 17.19951 82 LEU A CA 1
ATOM 636 C C . LEU A 1 82 ? -4.96100 11.45400 -20.09100 1.000 16.03514 82 LEU A C 1
ATOM 637 O O . LEU A 1 82 ? -4.50100 10.44200 -19.53100 1.000 16.04711 82 LEU A O 1
ATOM 642 N N . ILE A 1 83 ? -6.28300 11.63500 -20.25200 1.000 15.35901 83 ILE A N 1
ATOM 643 C CA . ILE A 1 83 ? -7.23100 10.62600 -19.76900 1.000 13.95404 83 ILE A CA 1
ATOM 644 C C . ILE A 1 83 ? -6.97500 9.28800 -20.46200 1.000 15.98006 83 ILE A C 1
ATOM 645 O O . ILE A 1 83 ? -6.98600 8.23000 -19.81400 1.000 14.56828 83 ILE A O 1
ATOM 650 N N . ALA A 1 84 ? -6.70900 9.32100 -21.78900 1.000 14.24842 84 ALA A N 1
ATOM 651 C CA . ALA A 1 84 ? -6.47200 8.06900 -22.51700 1.000 14.51103 84 ALA A CA 1
ATOM 652 C C . ALA A 1 84 ? -5.16000 7.42100 -22.08000 1.000 14.92152 84 ALA A C 1
ATOM 653 O O . ALA A 1 84 ? -5.06300 6.19400 -21.99900 1.000 16.21377 84 ALA A O 1
ATOM 655 N N . TYR A 1 85 ? -4.14100 8.23600 -21.79700 1.000 15.36750 85 TYR A N 1
ATOM 656 C CA . TYR A 1 85 ? -2.86600 7.73100 -21.29600 1.000 14.88088 85 TYR A CA 1
ATOM 657 C C . TYR A 1 85 ? -3.07300 7.00900 -19.97000 1.000 13.97052 85 TYR A C 1
ATOM 658 O O . TYR A 1 85 ? -2.58000 5.88200 -19.78200 1.000 15.60760 85 TYR A O 1
ATOM 667 N N . VAL A 1 86 ? -3.78800 7.66200 -19.03800 1.000 14.74384 86 VAL A N 1
ATOM 668 C CA . VAL A 1 86 ? -4.06600 7.05900 -17.73100 1.000 15.43431 86 VAL A CA 1
ATOM 669 C C . VAL A 1 86 ? -4.80600 5.73300 -17.90600 1.000 14.45125 86 VAL A C 1
ATOM 670 O O . VAL A 1 86 ? -4.47900 4.72400 -17.27100 1.000 15.36276 86 VAL A O 1
ATOM 674 N N . LEU A 1 87 ? -5.85200 5.72800 -18.73300 1.000 13.62273 87 LEU A N 1
ATOM 675 C CA . LEU A 1 87 ? -6.63300 4.51200 -18.90000 1.000 14.01113 87 LEU A CA 1
ATOM 676 C C . LEU A 1 87 ? -5.82300 3.41000 -19.56000 1.000 14.16486 87 LEU A C 1
ATOM 677 O O . LEU A 1 87 ? -6.00900 2.24100 -19.22700 1.000 13.98485 87 LEU A O 1
ATOM 682 N N . GLU A 1 88 ? -4.88500 3.76000 -20.44600 1.000 14.89154 88 GLU A N 1
ATOM 683 C CA . GLU A 1 88 ? -4.07800 2.72600 -21.09900 1.000 14.85837 88 GLU A CA 1
ATOM 684 C C . GLU A 1 88 ? -3.16200 2.06200 -20.08200 1.000 15.41022 88 GLU A C 1
ATOM 685 O O . GLU A 1 88 ? -3.05500 0.82500 -20.02500 1.000 15.63278 88 GLU A O 1
ATOM 691 N N . PHE A 1 89 ? -2.58800 2.87100 -19.19900 1.000 15.07779 89 PHE A N 1
ATOM 692 C CA . PHE A 1 89 ? -1.77600 2.28400 -18.14900 1.000 16.65682 89 PHE A CA 1
ATOM 693 C C . PHE A 1 89 ? -2.64900 1.41100 -17.24500 1.000 18.58068 89 PHE A C 1
ATOM 694 O O . PHE A 1 89 ? -2.24800 0.30000 -16.85900 1.000 17.16650 89 PHE A O 1
ATOM 702 N N . ALA A 1 90 ? -3.87100 1.87200 -16.94100 1.000 16.55627 90 ALA A N 1
ATOM 703 C CA . ALA A 1 90 ? -4.77600 1.05900 -16.12400 1.000 15.26786 90 ALA A CA 1
ATOM 704 C C . ALA A 1 90 ? -5.12500 -0.26300 -16.81300 1.000 14.67442 90 ALA A C 1
ATOM 705 O O . ALA A 1 90 ? -5.22600 -1.30000 -16.14900 1.000 16.06005 90 ALA A O 1
ATOM 707 N N . PHE A 1 91 ? -5.41500 -0.22700 -18.12800 1.000 14.04049 91 PHE A N 1
ATOM 708 C CA . PHE A 1 91 ? -5.73500 -1.46900 -18.84100 1.000 13.76259 91 PHE A CA 1
ATOM 709 C C . PHE A 1 91 ? -4.60200 -2.48200 -18.70900 1.000 15.33562 91 PHE A C 1
ATOM 710 O O . PHE A 1 91 ? -4.84300 -3.69100 -18.56300 1.000 15.77413 91 PHE A O 1
ATOM 718 N N . LEU A 1 92 ? -3.34900 -2.01800 -18.82900 1.000 15.27704 92 LEU A N 1
ATOM 719 C CA . LEU A 1 92 ? -2.19200 -2.91700 -18.81100 1.000 15.70708 92 LEU A CA 1
ATOM 720 C C . LEU A 1 92 ? -1.85600 -3.36500 -17.39700 1.000 14.84699 92 LEU A C 1
ATOM 721 O O . LEU A 1 92 ? -1.54600 -4.54800 -17.16600 1.000 16.03641 92 LEU A O 1
ATOM 726 N N . HIS A 1 93 ? -1.97500 -2.45600 -16.42900 1.000 15.30094 93 HIS A N 1
ATOM 727 C CA . HIS A 1 93 ? -1.75500 -2.83100 -15.03900 1.000 16.10741 93 HIS A CA 1
ATOM 728 C C . HIS A 1 93 ? -2.83900 -3.78600 -14.54800 1.000 15.95321 93 HIS A C 1
ATOM 729 O O . HIS A 1 93 ? -2.56700 -4.66600 -13.73000 1.000 16.45621 93 HIS A O 1
ATOM 736 N N . ASP A 1 94 ? -4.06700 -3.63200 -15.05500 1.000 15.27220 94 ASP A N 1
ATOM 737 C CA . ASP A 1 94 ? -5.15700 -4.52700 -14.69000 1.000 14.90256 94 ASP A CA 1
ATOM 738 C C . ASP A 1 94 ? -4.75700 -5.98700 -14.90900 1.000 13.66553 94 ASP A C 1
ATOM 739 O O . ASP A 1 94 ? -4.95800 -6.85900 -14.03500 1.000 15.29011 94 ASP A O 1
ATOM 744 N N . SER A 1 95 ? -4.19700 -6.28700 -16.08000 1.000 15.83292 95 SER A N 1
ATOM 745 C CA . SER A 1 95 ? -3.83500 -7.67800 -16.35400 1.000 16.93379 95 SER A CA 1
ATOM 746 C C . SER A 1 95 ? -2.70800 -8.15900 -15.44300 1.000 16.99892 95 SER A C 1
ATOM 747 O O . SER A 1 95 ? -2.65800 -9.33800 -15.08400 1.000 17.36549 95 SER A O 1
ATOM 750 N N . VAL A 1 96 ? -1.80600 -7.26000 -15.03500 1.000 15.69396 96 VAL A N 1
ATOM 751 C CA . VAL A 1 96 ? -0.78000 -7.62700 -14.06700 1.000 17.83442 96 VAL A CA 1
ATOM 752 C C . VAL A 1 96 ? -1.41400 -8.00500 -12.73000 1.000 18.57308 96 VAL A C 1
ATOM 753 O O . VAL A 1 96 ? -1.03800 -9.01300 -12.11700 1.000 18.71181 96 VAL A O 1
ATOM 757 N N . LEU A 1 97 ? -2.38400 -7.21100 -12.25700 1.000 17.95365 97 LEU A N 1
ATOM 758 C CA . LEU A 1 97 ? -3.04600 -7.53300 -10.98500 1.000 17.78201 97 LEU A CA 1
ATOM 759 C C . LEU A 1 97 ? -3.77400 -8.87600 -11.03700 1.000 17.47295 97 LEU A C 1
ATOM 760 O O . LEU A 1 97 ? -3.84500 -9.60400 -10.02700 1.000 17.64723 97 LEU A O 1
ATOM 765 N N . GLU A 1 98 ? -4.35900 -9.21800 -12.19000 1.000 15.52585 98 GLU A N 1
ATOM 766 C CA . GLU A 1 98 ? -5.08000 -10.48100 -12.28400 1.000 15.45580 98 GLU A CA 1
ATOM 767 C C . GLU A 1 98 ? -4.14800 -11.65800 -12.53400 1.000 17.32132 98 GLU A C 1
ATOM 768 O O . GLU A 1 98 ? -4.55500 -12.81500 -12.33700 1.000 18.44501 98 GLU A O 1
ATOM 774 N N . SER A 1 99 ? -2.90800 -11.39900 -12.92300 1.000 18.09180 99 SER A N 1
ATOM 775 C CA . SER A 1 99 ? -1.99900 -12.48500 -13.28200 1.000 20.34101 99 SER A CA 1
ATOM 776 C C . SER A 1 99 ? -1.69000 -13.38700 -12.08800 1.000 21.49605 99 SER A C 1
ATOM 777 O O . SER A 1 99 ? -1.69200 -12.95900 -10.92000 1.000 21.55342 99 SER A O 1
ATOM 780 N N . GLU A 1 100 ? -1.45800 -14.65800 -12.40400 1.000 22.63615 100 GLU A N 1
ATOM 781 C CA . GLU A 1 100 ? -1.13500 -15.68500 -11.42200 1.000 24.95127 100 GLU A CA 1
ATOM 782 C C . GLU A 1 100 ? 0.19400 -16.37300 -11.66700 1.000 30.46052 100 GLU A C 1
ATOM 783 O O . GLU A 1 100 ? 0.62300 -17.19000 -10.82500 1.000 34.47769 100 GLU A O 1
ATOM 789 N N . ASN A 1 101 ? 0.84300 -16.10900 -12.79500 1.000 32.89873 101 ASN A N 1
ATOM 790 C CA . ASN A 1 101 ? 2.06800 -16.80000 -13.17700 1.000 38.76331 101 ASN A CA 1
ATOM 791 C C . ASN A 1 101 ? 3.31200 -15.95200 -12.95900 1.000 39.93628 101 ASN A C 1
ATOM 792 O O . ASN A 1 101 ? 4.40500 -16.36600 -13.35000 1.000 41.68502 101 ASN A O 1
ATOM 797 N N . THR A 1 102 ? 3.17200 -14.78500 -12.34100 1.000 42.57366 102 THR A N 1
ATOM 798 C CA . THR A 1 102 ? 4.30700 -13.90700 -12.09000 1.000 45.86293 102 THR A CA 1
ATOM 799 C C . THR A 1 102 ? 5.11000 -14.43700 -10.90600 1.000 46.75682 102 THR A C 1
ATOM 800 O O . THR A 1 102 ? 4.59700 -14.51900 -9.78300 1.000 47.44046 102 THR A O 1
ATOM 804 N N . SER A 1 103 ? 6.36500 -14.79800 -11.15900 1.000 46.63916 103 SER A N 1
ATOM 805 C CA . SER A 1 103 ? 7.24800 -15.18300 -10.07700 1.000 47.98000 103 SER A CA 1
ATOM 806 C C . SER A 1 103 ? 7.38800 -14.02100 -9.09600 1.000 48.58577 103 SER A C 1
ATOM 807 O O . SER A 1 103 ? 7.28100 -12.85300 -9.48400 1.000 46.27161 103 SER A O 1
ATOM 810 N N . PRO A 1 104 ? 7.62000 -14.31100 -7.81600 1.000 50.20371 104 PRO A N 1
ATOM 811 C CA . PRO A 1 104 ? 7.97300 -13.22900 -6.88100 1.000 50.39046 104 PRO A CA 1
ATOM 812 C C . PRO A 1 104 ? 9.05400 -12.29400 -7.41200 1.000 49.87893 104 PRO A C 1
ATOM 813 O O . PRO A 1 104 ? 8.91700 -11.07100 -7.28300 1.000 49.51837 104 PRO A O 1
ATOM 817 N N . GLU A 1 105 ? 10.10400 -12.83400 -8.04600 1.000 48.47454 105 GLU A N 1
ATOM 818 C CA . GLU A 1 105 ? 11.18400 -11.99200 -8.56200 1.000 47.47639 105 GLU A CA 1
ATOM 819 C C . GLU A 1 105 ? 10.68600 -11.03900 -9.64400 1.000 45.33707 105 GLU A C 1
ATOM 820 O O . GLU A 1 105 ? 11.09900 -9.87500 -9.69700 1.000 43.32271 105 GLU A O 1
ATOM 822 N N . SER A 1 106 ? 9.79400 -11.50000 -10.50800 1.000 44.60743 106 SER A N 1
ATOM 823 C CA . SER A 1 106 ? 9.28200 -10.61900 -11.57900 1.000 44.19434 106 SER A CA 1
ATOM 824 C C . SER A 1 106 ? 8.39100 -9.54500 -10.96900 1.000 42.58269 106 SER A C 1
ATOM 825 O O . SER A 1 106 ? 8.41700 -8.42700 -11.42000 1.000 39.24346 106 SER A O 1
ATOM 828 N N . GLU A 1 107 ? 7.59400 -9.91900 -9.98900 1.000 42.23843 107 GLU A N 1
ATOM 829 C CA . GLU A 1 107 ? 6.75300 -8.92700 -9.32600 1.000 42.43612 107 GLU A CA 1
ATOM 830 C C . GLU A 1 107 ? 7.60200 -7.82000 -8.70700 1.000 42.04185 107 GLU A C 1
ATOM 831 O O . GLU A 1 107 ? 7.31300 -6.63300 -8.87700 1.000 40.24790 107 GLU A O 1
ATOM 834 N N . VAL A 1 108 ? 8.66900 -8.19300 -8.02400 1.000 41.61905 108 VAL A N 1
ATOM 835 C CA . VAL A 1 108 ? 9.57400 -7.19800 -7.41000 1.000 42.59906 108 VAL A CA 1
ATOM 836 C C . VAL A 1 108 ? 10.19300 -6.37600 -8.53700 1.000 41.47908 108 VAL A C 1
ATOM 837 O O . VAL A 1 108 ? 10.36100 -5.20900 -8.34000 1.000 42.92491 108 VAL A O 1
ATOM 841 N N . GLN A 1 109 ? 10.50100 -7.01000 -9.66400 1.000 39.59775 109 GLN A N 1
ATOM 842 C CA . GLN A 1 109 ? 11.18100 -6.33700 -10.76300 1.000 37.52553 109 GLN A CA 1
ATOM 843 C C . GLN A 1 109 ? 10.28600 -5.28200 -11.40400 1.000 35.62503 109 GLN A C 1
ATOM 844 O O . GLN A 1 109 ? 10.76800 -4.21600 -11.81700 1.000 33.55716 109 GLN A O 1
ATOM 850 N N . ALA A 1 110 ? 8.97900 -5.54900 -11.48300 1.000 34.22622 110 ALA A N 1
ATOM 851 C CA . ALA A 1 110 ? 8.07900 -4.61000 -12.14000 1.000 29.46291 110 ALA A CA 1
ATOM 852 C C . ALA A 1 110 ? 7.65800 -3.46700 -11.23300 1.000 29.10282 110 ALA A C 1
ATOM 853 O O . ALA A 1 110 ? 7.26400 -2.41600 -11.74300 1.000 28.29633 110 ALA A O 1
ATOM 855 N N . GLU A 1 111 ? 7.74600 -3.65300 -9.91300 1.000 29.56668 111 GLU A N 1
ATOM 856 C CA . GLU A 1 111 ? 7.08000 -2.77100 -8.96000 1.000 30.35846 111 GLU A CA 1
ATOM 857 C C . GLU A 1 111 ? 7.46000 -1.31200 -9.17000 1.000 25.50444 111 GLU A C 1
ATOM 858 O O . GLU A 1 111 ? 6.58500 -0.43600 -9.20500 1.000 25.93918 111 GLU A O 1
ATOM 861 N N . ALA A 1 112 ? 8.76600 -1.02500 -9.29900 1.000 24.99230 112 ALA A N 1
ATOM 862 C CA . ALA A 1 112 ? 9.18500 0.37400 -9.34400 1.000 23.44620 112 ALA A CA 1
ATOM 863 C C . ALA A 1 112 ? 8.81300 1.02600 -10.66700 1.000 23.98393 112 ALA A C 1
ATOM 864 O O . ALA A 1 112 ? 8.59800 2.24300 -10.72200 1.000 24.86586 112 ALA A O 1
ATOM 866 N N . GLY A 1 113 ? 8.72800 0.24200 -11.74100 1.000 21.95296 113 GLY A N 1
ATOM 867 C CA . GLY A 1 113 ? 8.25500 0.79500 -13.00000 1.000 21.93737 113 GLY A CA 1
ATOM 868 C C . GLY A 1 113 ? 6.77200 1.09800 -12.96400 1.000 21.09372 113 GLY A C 1
ATOM 869 O O . GLY A 1 113 ? 6.33000 2.15100 -13.45100 1.000 22.43106 113 GLY A O 1
ATOM 870 N N . LEU A 1 114 ? 5.97400 0.16600 -12.42400 1.000 21.24523 114 LEU A N 1
ATOM 871 C CA . LEU A 1 114 ? 4.55300 0.42900 -12.24100 1.000 19.88853 114 LEU A CA 1
ATOM 872 C C . LEU A 1 114 ? 4.34500 1.64400 -11.35200 1.000 21.42664 114 LEU A C 1
ATOM 873 O O . LEU A 1 114 ? 3.49400 2.49600 -11.64200 1.000 20.70193 114 LEU A O 1
ATOM 878 N N . ARG A 1 115 ? 5.14200 1.76300 -10.28400 1.000 20.53759 115 ARG A N 1
ATOM 879 C CA . ARG A 1 115 ? 5.00300 2.91400 -9.39700 1.000 21.95195 115 ARG A CA 1
ATOM 880 C C . ARG A 1 115 ? 5.34800 4.21000 -10.11700 1.000 21.10437 115 ARG A C 1
ATOM 881 O O . ARG A 1 115 ? 4.64400 5.21200 -9.95700 1.000 21.07755 115 ARG A O 1
ATOM 885 N N . LEU A 1 116 ? 6.43400 4.21200 -10.91000 1.000 20.68559 116 LEU A N 1
ATOM 886 C CA . LEU A 1 116 ? 6.81400 5.41100 -11.65600 1.000 19.75690 116 LEU A CA 1
ATOM 887 C C . LEU A 1 116 ? 5.67300 5.89500 -12.53600 1.000 18.46813 116 LEU A C 1
ATOM 888 O O . LEU A 1 116 ? 5.32900 7.07800 -12.52300 1.000 20.33363 116 LEU A O 1
ATOM 893 N N . LEU A 1 117 ? 5.08400 4.98900 -13.32600 1.000 20.00456 117 LEU A N 1
ATOM 894 C CA . LEU A 1 117 ? 4.03300 5.40200 -14.25000 1.000 21.09448 117 LEU A CA 1
ATOM 895 C C . LEU A 1 117 ? 2.74900 5.77000 -13.52200 1.000 20.24829 117 LEU A C 1
ATOM 896 O O . LEU A 1 117 ? 2.07000 6.72500 -13.92200 1.000 20.25562 117 LEU A O 1
ATOM 901 N N . TYR A 1 118 ? 2.40000 5.04300 -12.44900 1.000 19.78902 118 TYR A N 1
ATOM 902 C CA . TYR A 1 118 ? 1.27900 5.46800 -11.61200 1.000 20.86391 118 TYR A CA 1
ATOM 903 C C . TYR A 1 118 ? 1.48500 6.89400 -11.11400 1.000 21.18137 118 TYR A C 1
ATOM 904 O O . TYR A 1 118 ? 0.61800 7.76000 -11.28500 1.000 21.39436 118 TYR A O 1
ATOM 913 N N . GLU A 1 119 ? 2.64700 7.16700 -10.52000 1.000 19.76491 119 GLU A N 1
ATOM 914 C CA . GLU A 1 119 ? 2.89300 8.49500 -9.96000 1.000 22.18903 119 GLU A CA 1
ATOM 915 C C . GLU A 1 119 ? 2.95300 9.56200 -11.04200 1.000 21.96080 119 GLU A C 1
ATOM 916 O O . GLU A 1 119 ? 2.55900 10.71800 -10.80600 1.000 23.47168 119 GLU A O 1
ATOM 922 N N . ARG A 1 120 ? 3.48700 9.20900 -12.21400 1.000 22.27521 120 ARG A N 1
ATOM 923 C CA . ARG A 1 120 ? 3.47600 10.12300 -13.35100 1.000 23.29575 120 ARG A CA 1
ATOM 924 C C . ARG A 1 120 ? 2.04600 10.50900 -13.73700 1.000 21.17302 120 ARG A C 1
ATOM 925 O O . ARG A 1 120 ? 1.76600 11.69000 -14.03200 1.000 23.20108 120 ARG A O 1
ATOM 933 N N . CYS A 1 121 ? 1.13700 9.52100 -13.80800 1.000 20.07462 121 CYS A N 1
ATOM 934 C CA . CYS A 1 121 ? -0.27400 9.81700 -14.06600 1.000 20.12872 121 CYS A CA 1
ATOM 935 C C . CYS A 1 121 ? -0.83100 10.78200 -13.03200 1.000 21.45318 121 CYS A C 1
ATOM 936 O O . CYS A 1 121 ? -1.42600 11.81200 -13.37900 1.000 21.56099 121 CYS A O 1
ATOM 939 N N . ILE A 1 122 ? -0.63800 10.46900 -11.75000 1.000 21.25724 122 ILE A N 1
ATOM 940 C CA . ILE A 1 122 ? -1.24200 11.28300 -10.70100 1.000 23.40293 122 ILE A CA 1
ATOM 941 C C . ILE A 1 122 ? -0.65700 12.68500 -10.70200 1.000 22.37886 122 ILE A C 1
ATOM 942 O O . ILE A 1 122 ? -1.38100 13.67600 -10.55500 1.000 23.68219 122 ILE A O 1
ATOM 947 N N . SER A 1 123 ? 0.65600 12.79900 -10.87500 1.000 23.90407 123 SER A N 1
ATOM 948 C CA . SER A 1 123 ? 1.24800 14.12500 -10.89100 1.000 23.94870 123 SER A CA 1
ATOM 949 C C . SER A 1 123 ? 0.75200 14.95400 -12.07700 1.000 25.49352 123 SER A C 1
ATOM 950 O O . SER A 1 123 ? 0.48100 16.15000 -11.92000 1.000 25.07513 123 SER A O 1
ATOM 953 N N . ARG A 1 124 ? 0.63300 14.35300 -13.27000 1.000 23.68131 124 ARG A N 1
ATOM 954 C CA . ARG A 1 124 ? 0.12600 15.12000 -14.41300 1.000 23.20785 124 ARG A CA 1
ATOM 955 C C . ARG A 1 124 ? -1.32200 15.55800 -14.17700 1.000 22.01259 124 ARG A C 1
ATOM 956 O O . ARG A 1 124 ? -1.70700 16.69100 -14.49600 1.000 24.87450 124 ARG A O 1
ATOM 964 N N . LEU A 1 125 ? -2.14200 14.67300 -13.62100 1.000 21.78442 125 LEU A N 1
ATOM 965 C CA . LEU A 1 125 ? -3.51100 15.04800 -13.29400 1.000 21.90550 125 LEU A CA 1
ATOM 966 C C . LEU A 1 125 ? -3.54600 16.17500 -12.26900 1.000 23.95228 125 LEU A C 1
ATOM 967 O O . LEU A 1 125 ? -4.31700 17.13700 -12.40900 1.000 24.92620 125 LEU A O 1
ATOM 972 N N . LEU A 1 126 ? -2.73200 16.07100 -11.23300 1.000 24.53107 126 LEU A N 1
ATOM 973 C CA . LEU A 1 126 ? -2.71400 17.08900 -10.15400 1.000 27.45857 126 LEU A CA 1
ATOM 974 C C . LEU A 1 126 ? -2.29400 18.44500 -10.70800 1.000 29.23162 126 LEU A C 1
ATOM 975 O O . LEU A 1 126 ? -2.85400 19.41200 -10.28900 1.000 30.05471 126 LEU A O 1
ATOM 980 N N . GLN A 1 127 ? -1.34500 18.45900 -11.62500 1.000 28.43962 127 GLN A N 1
ATOM 981 C CA . GLN A 1 127 ? -0.88700 19.71600 -12.21000 1.000 30.49864 127 GLN A CA 1
ATOM 982 C C . GLN A 1 127 ? -1.96500 20.35700 -13.06300 1.000 30.59116 127 GLN A C 1
ATOM 983 O O . GLN A 1 127 ? -1.96700 21.58100 -13.24300 1.000 33.27914 127 GLN A O 1
ATOM 986 N N . THR A 1 128 ? -2.88200 19.55100 -13.59600 1.000 28.82749 128 THR A N 1
ATOM 987 C CA . THR A 1 128 ? -3.92400 20.04400 -14.48300 1.000 28.83894 128 THR A CA 1
ATOM 988 C C . THR A 1 128 ? -5.15500 20.51700 -13.71900 1.000 26.80811 128 THR A C 1
ATOM 989 O O . THR A 1 128 ? -5.69000 21.59300 -14.00800 1.000 29.90300 128 THR A O 1
ATOM 993 N N . ASP A 1 129 ? -5.62300 19.72400 -12.74900 1.000 25.92179 129 ASP A N 1
ATOM 994 C CA . ASP A 1 129 ? -6.86400 20.04900 -12.04600 1.000 26.27489 129 ASP A CA 1
ATOM 995 C C . ASP A 1 129 ? -6.80200 19.33800 -10.69300 1.000 26.80936 129 ASP A C 1
ATOM 996 O O . ASP A 1 129 ? -7.12000 18.14800 -10.59600 1.000 26.78716 129 ASP A O 1
ATOM 1001 N N . GLU A 1 130 ? -6.38800 20.07400 -9.66300 1.000 30.30799 130 GLU A N 1
ATOM 1002 C CA . GLU A 1 130 ? -6.05600 19.43200 -8.39500 1.000 31.31027 130 GLU A CA 1
ATOM 1003 C C . GLU A 1 130 ? -7.27400 18.75600 -7.76900 1.000 27.74229 130 GLU A C 1
ATOM 1004 O O . GLU A 1 130 ? -7.18500 17.61600 -7.30200 1.000 28.68751 130 GLU A O 1
ATOM 1010 N N . VAL A 1 131 ? -8.41900 19.45100 -7.73500 1.000 26.57157 131 VAL A N 1
ATOM 1011 C CA . VAL A 1 131 ? -9.61300 18.88300 -7.10800 1.000 27.71831 131 VAL A CA 1
ATOM 1012 C C . VAL A 1 131 ? -10.02000 17.59100 -7.80700 1.000 27.85303 131 VAL A C 1
ATOM 1013 O O . VAL A 1 131 ? -10.25600 16.55300 -7.16500 1.000 29.03586 131 VAL A O 1
ATOM 1017 N N . CYS A 1 132 ? -10.13500 17.64300 -9.13800 1.000 27.05561 132 CYS A N 1
ATOM 1018 C CA . CYS A 1 132 ? -10.54800 16.46100 -9.88300 1.000 26.83171 132 CYS A CA 1
ATOM 1019 C C . CYS A 1 132 ? -9.52600 15.34300 -9.73400 1.000 26.41408 132 CYS A C 1
ATOM 1020 O O . CYS A 1 132 ? -9.88100 14.15700 -9.65300 1.000 26.59046 132 CYS A O 1
ATOM 1023 N N . ALA A 1 133 ? -8.25000 15.70500 -9.68000 1.000 26.19858 133 ALA A N 1
ATOM 1024 C CA . ALA A 1 133 ? -7.19600 14.70500 -9.64000 1.000 25.42062 133 ALA A CA 1
ATOM 1025 C C . ALA A 1 133 ? -7.22800 13.93300 -8.33800 1.000 25.99029 133 ALA A C 1
ATOM 1026 O O . ALA A 1 133 ? -6.93100 12.73600 -8.31700 1.000 24.37385 133 ALA A O 1
ATOM 1028 N N . LYS A 1 134 ? -7.57200 14.60500 -7.23800 1.000 26.23564 134 LYS A N 1
ATOM 1029 C CA . LYS A 1 134 ? -7.58100 13.91800 -5.95800 1.000 27.07136 134 LYS A CA 1
ATOM 1030 C C . LYS A 1 134 ? -8.61800 12.80800 -5.94000 1.000 25.03727 134 LYS A C 1
ATOM 1031 O O . LYS A 1 134 ? -8.38500 11.75100 -5.33900 1.000 25.86840 134 LYS A O 1
ATOM 1037 N N . LYS A 1 135 ? -9.76300 13.01900 -6.61200 1.000 24.64659 135 LYS A N 1
ATOM 1038 C CA . LYS A 1 135 ? -10.78500 11.97700 -6.70400 1.000 22.12945 135 LYS A CA 1
ATOM 1039 C C . LYS A 1 135 ? -10.30400 10.78700 -7.53400 1.000 19.63692 135 LYS A C 1
ATOM 1040 O O . LYS A 1 135 ? -10.60600 9.63400 -7.20200 1.000 20.35738 135 LYS A O 1
ATOM 1046 N N . ILE A 1 136 ? -9.52500 11.04500 -8.59000 1.000 19.81932 136 ILE A N 1
ATOM 1047 C CA . ILE A 1 136 ? -8.97300 9.96500 -9.40900 1.000 19.09375 136 ILE A CA 1
ATOM 1048 C C . ILE A 1 136 ? -7.98500 9.15200 -8.59500 1.000 20.69936 136 ILE A C 1
ATOM 1049 O O . ILE A 1 136 ? -8.01400 7.91300 -8.61200 1.000 19.65106 136 ILE A O 1
ATOM 1054 N N . ALA A 1 137 ? -7.11100 9.83600 -7.84600 1.000 18.40678 137 ALA A N 1
ATOM 1055 C CA . ALA A 1 137 ? -6.10100 9.12000 -7.07100 1.000 17.25568 137 ALA A CA 1
ATOM 1056 C C . ALA A 1 137 ? -6.75500 8.21800 -6.03600 1.000 19.54524 137 ALA A C 1
ATOM 1057 O O . ALA A 1 137 ? -6.34600 7.06700 -5.85800 1.000 20.04517 137 ALA A O 1
ATOM 1059 N N . LYS A 1 138 ? -7.77000 8.73800 -5.34500 1.000 19.89918 138 LYS A N 1
ATOM 1060 C CA . LYS A 1 138 ? -8.47300 7.97900 -4.31100 1.000 21.04611 138 LYS A CA 1
ATOM 1061 C C . LYS A 1 138 ? -9.16100 6.74600 -4.90100 1.000 20.40030 138 LYS A C 1
ATOM 1062 O O . LYS A 1 138 ? -9.00800 5.61900 -4.39400 1.000 20.76592 138 LYS A O 1
ATOM 1066 N N . THR A 1 139 ? -9.92300 6.93700 -5.98700 1.000 17.99181 139 THR A N 1
ATOM 1067 C CA . THR A 1 139 ? -10.65200 5.80300 -6.55500 1.000 17.68608 139 THR A CA 1
ATOM 1068 C C . THR A 1 139 ? -9.71600 4.78500 -7.20000 1.000 18.16479 139 THR A C 1
ATOM 1069 O O . THR A 1 139 ? -9.99100 3.57700 -7.15900 1.000 19.60275 139 THR A O 1
ATOM 1073 N N . TRP A 1 140 ? -8.60900 5.24300 -7.79100 1.000 17.27004 140 TRP A N 1
ATOM 1074 C CA . TRP A 1 140 ? -7.69000 4.31000 -8.43400 1.000 17.91254 140 TRP A CA 1
ATOM 1075 C C . TRP A 1 140 ? -7.03500 3.41900 -7.39000 1.000 20.31324 140 TRP A C 1
ATOM 1076 O O . TRP A 1 140 ? -6.94900 2.19400 -7.55100 1.000 18.89082 140 TRP A O 1
ATOM 1087 N N . LYS A 1 141 ? -6.57100 4.02700 -6.30800 1.000 18.39445 141 LYS A N 1
ATOM 1088 C CA . LYS A 1 141 ? -5.94900 3.24600 -5.24800 1.000 20.72051 141 LYS A CA 1
ATOM 1089 C C . LYS A 1 141 ? -6.94900 2.25900 -4.67700 1.000 18.88058 141 LYS A C 1
ATOM 1090 O O . LYS A 1 141 ? -6.59700 1.10700 -4.41100 1.000 20.25769 141 LYS A O 1
ATOM 1093 N N . ASP A 1 142 ? -8.22300 2.66500 -4.53800 1.000 18.73780 142 ASP A N 1
ATOM 1094 C CA . ASP A 1 142 ? -9.22100 1.72900 -4.01500 1.000 20.71683 142 ASP A CA 1
ATOM 1095 C C . ASP A 1 142 ? -9.42700 0.54800 -4.95600 1.000 20.14231 142 ASP A C 1
ATOM 1096 O O . ASP A 1 142 ? -9.55500 -0.59300 -4.50700 1.000 19.27733 142 ASP A O 1
ATOM 1101 N N . ALA A 1 143 ? -9.42300 0.80100 -6.27200 1.000 18.83448 143 ALA A N 1
ATOM 1102 C CA . ALA A 1 143 ? -9.56900 -0.28500 -7.24500 1.000 18.79640 143 ALA A CA 1
ATOM 1103 C C . ALA A 1 143 ? -8.40000 -1.26100 -7.14800 1.000 17.79973 143 ALA A C 1
ATOM 1104 O O . ALA A 1 143 ? -8.59400 -2.48200 -7.02700 1.000 18.66750 143 ALA A O 1
ATOM 1106 N N . ILE A 1 144 ? -7.17500 -0.72800 -7.13600 1.000 17.68459 144 ILE A N 1
ATOM 1107 C CA . ILE A 1 144 ? -5.98800 -1.57100 -7.06000 1.000 17.70524 144 ILE A CA 1
ATOM 1108 C C . ILE A 1 144 ? -6.00000 -2.39400 -5.77900 1.000 19.26510 144 ILE A C 1
ATOM 1109 O O . ILE A 1 144 ? -5.75400 -3.60600 -5.79300 1.000 20.36063 144 ILE A O 1
ATOM 1114 N N . ASN A 1 145 ? -6.29500 -1.74500 -4.65500 1.000 19.75687 145 ASN A N 1
ATOM 1115 C CA . ASN A 1 145 ? -6.22300 -2.44300 -3.37200 1.000 20.38386 145 ASN A CA 1
ATOM 1116 C C . ASN A 1 145 ? -7.31300 -3.49100 -3.26200 1.000 19.42688 145 ASN A C 1
ATOM 1117 O O . ASN A 1 145 ? -7.09100 -4.56400 -2.69100 1.000 22.15234 145 ASN A O 1
ATOM 1122 N N . THR A 1 146 ? -8.51500 -3.18500 -3.77600 1.000 17.38393 146 THR A N 1
ATOM 1123 C CA . THR A 1 146 ? -9.62900 -4.12400 -3.67300 1.000 18.92684 146 THR A CA 1
ATOM 1124 C C . THR A 1 146 ? -9.38600 -5.35000 -4.54900 1.000 17.47583 146 THR A C 1
ATOM 1125 O O . THR A 1 146 ? -9.63700 -6.48800 -4.12000 1.000 18.23636 146 THR A O 1
ATOM 1129 N N . THR A 1 147 ? -8.90600 -5.14400 -5.78300 1.000 17.58003 147 THR A N 1
ATOM 1130 C CA . THR A 1 147 ? -8.52400 -6.27900 -6.62200 1.000 15.70323 147 THR A CA 1
ATOM 1131 C C . THR A 1 147 ? -7.48800 -7.14600 -5.92200 1.000 18.64367 147 THR A C 1
ATOM 1132 O O . THR A 1 147 ? -7.63100 -8.37600 -5.85500 1.000 18.88874 147 THR A O 1
ATOM 1136 N N . THR A 1 148 ? -6.44300 -6.50900 -5.37500 1.000 18.76822 148 THR A N 1
ATOM 1137 C CA . THR A 1 148 ? -5.34200 -7.25500 -4.77500 1.000 21.24715 148 THR A CA 1
ATOM 1138 C C . THR A 1 148 ? -5.84500 -8.08600 -3.59800 1.000 20.69830 148 THR A C 1
ATOM 1139 O O . THR A 1 148 ? -5.47000 -9.25900 -3.44000 1.000 21.85111 148 THR A O 1
ATOM 1143 N N . LYS A 1 149 ? -6.74500 -7.51700 -2.79500 1.000 20.01665 149 LYS A N 1
ATOM 1144 C CA . LYS A 1 149 ? -7.18800 -8.20800 -1.58300 1.000 21.04043 149 LYS A CA 1
ATOM 1145 C C . LYS A 1 149 ? -8.26700 -9.25700 -1.86600 1.000 20.31087 149 LYS A C 1
ATOM 1146 O O . LYS A 1 149 ? -8.27700 -10.32800 -1.23600 1.000 22.67984 149 LYS A O 1
ATOM 1152 N N . ASP A 1 150 ? -9.20100 -8.96600 -2.77400 1.000 19.83679 150 ASP A N 1
ATOM 1153 C CA . ASP A 1 150 ? -10.44400 -9.73100 -2.88400 1.000 19.71039 150 ASP A CA 1
ATOM 1154 C C . ASP A 1 150 ? -10.61100 -10.52600 -4.17800 1.000 19.10704 150 ASP A C 1
ATOM 1155 O O . ASP A 1 150 ? -11.65000 -11.17300 -4.33800 1.000 19.70688 150 ASP A O 1
ATOM 1160 N N . LYS A 1 151 ? -9.65600 -10.48900 -5.11800 1.000 17.50425 151 LYS A N 1
ATOM 1161 C CA . LYS A 1 151 ? -9.92600 -11.13200 -6.40000 1.000 17.65390 151 LYS A CA 1
ATOM 1162 C C . LYS A 1 151 ? -10.17900 -12.63300 -6.31800 1.000 18.64556 151 LYS A C 1
ATOM 1163 O O . LYS A 1 151 ? -10.76700 -13.17700 -7.25400 1.000 19.97047 151 LYS A O 1
ATOM 1169 N N . ASN A 1 152 ? -9.75100 -13.33400 -5.25700 1.000 20.91749 152 ASN A N 1
ATOM 1170 C CA A ASN A 1 152 ? -9.94500 -14.76900 -5.09900 0.452 20.42759 152 ASN A CA 1
ATOM 1171 C CA B ASN A 1 152 ? -10.01900 -14.76900 -5.20600 0.548 21.92588 152 ASN A CA 1
ATOM 1172 C C . ASN A 1 152 ? -11.20700 -15.13200 -4.31400 1.000 21.37683 152 ASN A C 1
ATOM 1173 O O . ASN A 1 152 ? -11.42600 -16.31800 -4.03200 1.000 23.28498 152 ASN A O 1
ATOM 1182 N N . VAL A 1 153 ? -12.00600 -14.14700 -3.89700 1.000 20.76633 153 VAL A N 1
ATOM 1183 C CA . VAL A 1 153 ? -13.19900 -14.45200 -3.11200 1.000 21.45683 153 VAL A CA 1
ATOM 1184 C C . VAL A 1 153 ? -14.16200 -15.30900 -3.93400 1.000 21.60912 153 VAL A C 1
ATOM 1185 O O . VAL A 1 153 ? -14.35000 -15.09800 -5.14600 1.000 21.11022 153 VAL A O 1
ATOM 1189 N N . ASP A 1 154 ? -14.76600 -16.30200 -3.27700 1.000 24.09343 154 ASP A N 1
ATOM 1190 C CA . ASP A 1 154 ? -15.75800 -17.17400 -3.90600 1.000 25.67424 154 ASP A CA 1
ATOM 1191 C C . ASP A 1 154 ? -17.13900 -16.57000 -3.65700 1.000 26.51107 154 ASP A C 1
ATOM 1192 O O . ASP A 1 154 ? -17.72300 -16.72600 -2.58100 1.000 29.03934 154 ASP A O 1
ATOM 1197 N N . PHE A 1 155 ? -17.65500 -15.84300 -4.63600 1.000 24.97696 155 PHE A N 1
ATOM 1198 C CA . PHE A 1 155 ? -18.94500 -15.18600 -4.46500 1.000 25.01931 155 PHE A CA 1
ATOM 1199 C C . PHE A 1 155 ? -20.06100 -16.19100 -4.67000 1.000 28.37569 155 PHE A C 1
ATOM 1200 O O . PHE A 1 155 ? -20.00800 -17.03600 -5.57100 1.000 30.60489 155 PHE A O 1
ATOM 1208 N N . GLN A 1 156 ? -21.09000 -16.08600 -3.84600 1.000 27.89287 156 GLN A N 1
ATOM 1209 C CA . GLN A 1 156 ? -22.19900 -17.02700 -3.92900 1.000 30.36171 156 GLN A CA 1
ATOM 1210 C C . GLN A 1 156 ? -23.45200 -16.41600 -4.53800 1.000 27.62387 156 GLN A C 1
ATOM 1211 O O . GLN A 1 156 ? -24.48400 -17.08700 -4.60800 1.000 27.21046 156 GLN A O 1
ATOM 1217 N N . SER A 1 157 ? -23.37200 -15.17600 -5.02800 1.000 23.62221 157 SER A N 1
ATOM 1218 C CA . SER A 1 157 ? -24.44300 -14.62900 -5.84600 1.000 22.02439 157 SER A CA 1
ATOM 1219 C C . SER A 1 157 ? -23.86800 -13.52300 -6.70000 1.000 19.08197 157 SER A C 1
ATOM 1220 O O . SER A 1 157 ? -22.81700 -12.95300 -6.38400 1.000 19.63114 157 SER A O 1
ATOM 1223 N N . ILE A 1 158 ? -24.57400 -13.24800 -7.80200 1.000 18.96403 158 ILE A N 1
ATOM 1224 C CA . ILE A 1 158 ? -24.19900 -12.11900 -8.64000 1.000 18.00067 158 ILE A CA 1
ATOM 1225 C C . ILE A 1 158 ? -24.29000 -10.81200 -7.86400 1.000 19.18301 158 ILE A C 1
ATOM 1226 O O . ILE A 1 158 ? -23.44900 -9.91900 -8.03800 1.000 18.17306 158 ILE A O 1
ATOM 1231 N N . GLU A 1 159 ? -25.28100 -10.68000 -7.00200 1.000 19.85899 159 GLU A N 1
ATOM 1232 C CA . GLU A 1 159 ? -25.42700 -9.43600 -6.21800 1.000 19.66384 159 GLU A CA 1
ATOM 1233 C C . GLU A 1 159 ? -24.18900 -9.19600 -5.33800 1.000 17.58061 159 GLU A C 1
ATOM 1234 O O . GLU A 1 159 ? -23.70900 -8.09100 -5.29400 1.000 19.99273 159 GLU A O 1
ATOM 1240 N N . ASP A 1 160 ? -23.69900 -10.22400 -4.67200 1.000 17.88285 160 ASP A N 1
ATOM 1241 C CA A ASP A 1 160 ? -22.50800 -10.05700 -3.83800 0.509 18.91351 160 ASP A CA 1
ATOM 1242 C CA B ASP A 1 160 ? -22.51100 -10.04800 -3.84200 0.491 20.95068 160 ASP A CA 1
ATOM 1243 C C . ASP A 1 160 ? -21.28400 -9.77900 -4.70500 1.000 20.11654 160 ASP A C 1
ATOM 1244 O O . ASP A 1 160 ? -20.46800 -8.90000 -4.38700 1.000 19.80131 160 ASP A O 1
ATOM 1253 N N . TYR A 1 161 ? -21.14500 -10.53200 -5.80200 1.000 16.40582 161 TYR A N 1
ATOM 1254 C CA . TYR A 1 161 ? -20.06200 -10.30700 -6.74500 1.000 15.08621 161 TYR A CA 1
ATOM 1255 C C . TYR A 1 161 ? -20.00100 -8.85900 -7.20300 1.000 15.07954 161 TYR A C 1
ATOM 1256 O O . TYR A 1 161 ? -18.90800 -8.27100 -7.26800 1.000 15.81423 161 TYR A O 1
ATOM 1265 N N . LEU A 1 162 ? -21.16500 -8.24800 -7.47600 1.000 15.95240 162 LEU A N 1
ATOM 1266 C CA . LEU A 1 162 ? -21.15900 -6.92200 -8.09300 1.000 14.38683 162 LEU A CA 1
ATOM 1267 C C . LEU A 1 162 ? -20.65800 -5.87000 -7.12700 1.000 15.77459 162 LEU A C 1
ATOM 1268 O O . LEU A 1 162 ? -20.11100 -4.86200 -7.57000 1.000 15.20793 162 LEU A O 1
ATOM 1273 N N . GLU A 1 163 ? -20.84000 -6.05700 -5.80600 1.000 17.45317 163 GLU A N 1
ATOM 1274 C CA . GLU A 1 163 ? -20.31200 -5.05700 -4.89000 1.000 16.65232 163 GLU A CA 1
ATOM 1275 C C . GLU A 1 163 ? -18.78600 -5.00000 -4.96300 1.000 16.90053 163 GLU A C 1
ATOM 1276 O O . GLU A 1 163 ? -18.20200 -3.92300 -4.83300 1.000 18.60960 163 GLU A O 1
ATOM 1282 N N . PHE A 1 164 ? -18.12700 -6.16000 -5.13000 1.000 15.83380 164 PHE A N 1
ATOM 1283 C CA . PHE A 1 164 ? -16.68500 -6.20100 -5.39900 1.000 15.08518 164 PHE A CA 1
ATOM 1284 C C . PHE A 1 164 ? -16.39200 -5.72700 -6.81800 1.000 14.81948 164 PHE A C 1
ATOM 1285 O O . PHE A 1 164 ? -15.46700 -4.93600 -7.04800 1.000 14.05727 164 PHE A O 1
ATOM 1293 N N . ARG A 1 165 ? -17.15800 -6.23600 -7.78800 1.000 15.12038 165 ARG A N 1
ATOM 1294 C CA . ARG A 1 165 ? -16.80000 -6.05700 -9.20000 1.000 14.19708 165 ARG A CA 1
ATOM 1295 C C . ARG A 1 165 ? -16.88600 -4.59900 -9.64300 1.000 13.62229 165 ARG A C 1
ATOM 1296 O O . ARG A 1 165 ? -16.10200 -4.18400 -10.50200 1.000 15.39825 165 ARG A O 1
ATOM 1304 N N . MET A 1 166 ? -17.81600 -3.80800 -9.08700 1.000 14.90105 166 MET A N 1
ATOM 1305 C CA . MET A 1 166 ? -17.88600 -2.41300 -9.52800 1.000 16.56015 166 MET A CA 1
ATOM 1306 C C . MET A 1 166 ? -16.60300 -1.66400 -9.17100 1.000 16.75156 166 MET A C 1
ATOM 1307 O O . MET A 1 166 ? -16.18700 -0.76600 -9.90200 1.000 16.90383 166 MET A O 1
ATOM 1312 N N . ILE A 1 167 ? -15.95200 -2.03700 -8.07100 1.000 14.82281 167 ILE A N 1
ATOM 1313 C CA . ILE A 1 167 ? -14.67200 -1.44000 -7.70500 1.000 14.53851 167 ILE A CA 1
ATOM 1314 C C . ILE A 1 167 ? -13.53200 -2.07200 -8.49600 1.000 15.15805 167 ILE A C 1
ATOM 1315 O O . ILE A 1 167 ? -12.64300 -1.37200 -9.00300 1.000 17.79616 167 ILE A O 1
ATOM 1320 N N . ASP A 1 168 ? -13.53200 -3.40600 -8.59900 1.000 14.05584 168 ASP A N 1
ATOM 1321 C CA . ASP A 1 168 ? -12.46600 -4.11100 -9.32300 1.000 14.42505 168 ASP A CA 1
ATOM 1322 C C . ASP A 1 168 ? -12.37900 -3.63000 -10.76900 1.000 14.50593 168 ASP A C 1
ATOM 1323 O O . ASP A 1 168 ? -11.27100 -3.47700 -11.31500 1.000 16.60910 168 ASP A O 1
ATOM 1328 N N . THR A 1 169 ? -13.52700 -3.39800 -11.42400 1.000 13.95479 169 THR A N 1
ATOM 1329 C CA . THR A 1 169 ? -13.47800 -2.92900 -12.81300 1.000 15.21435 169 THR A CA 1
ATOM 1330 C C . THR A 1 169 ? -13.13200 -1.45000 -12.89000 1.000 17.38227 169 THR A C 1
ATOM 1331 O O . THR A 1 169 ? -12.89200 -0.93300 -13.98500 1.000 21.39999 169 THR A O 1
ATOM 1335 N N . GLY A 1 170 ? -13.07000 -0.76200 -11.74600 1.000 15.84462 170 GLY A N 1
ATOM 1336 C CA . GLY A 1 170 ? -12.70700 0.64700 -11.76900 1.000 16.85761 170 GLY A CA 1
ATOM 1337 C C . GLY A 1 170 ? -13.82500 1.57400 -12.21900 1.000 16.89347 170 GLY A C 1
ATOM 1338 O O . GLY A 1 170 ? -13.54300 2.64200 -12.80000 1.000 17.21130 170 GLY A O 1
ATOM 1339 N N . ALA A 1 171 ? -15.09300 1.20600 -11.97900 1.000 16.51136 171 ALA A N 1
ATOM 1340 C CA . ALA A 1 171 ? -16.19700 2.10200 -12.34900 1.000 13.17757 171 ALA A CA 1
ATOM 1341 C C . ALA A 1 171 ? -16.11300 3.46400 -11.64900 1.000 14.48491 171 ALA A C 1
ATOM 1342 O O . ALA A 1 171 ? -16.20100 4.49400 -12.34300 1.000 15.05424 171 ALA A O 1
ATOM 1344 N N . PRO A 1 172 ? -15.90000 3.54800 -10.32500 1.000 15.84270 172 PRO A N 1
ATOM 1345 C CA . PRO A 1 172 ? -15.69700 4.86400 -9.70100 1.000 16.19987 172 PRO A CA 1
ATOM 1346 C C . PRO A 1 172 ? -14.47900 5.60300 -10.24200 1.000 16.98806 172 PRO A C 1
ATOM 1347 O O . PRO A 1 172 ? -14.50400 6.83500 -10.33800 1.000 17.58690 172 PRO A O 1
ATOM 1351 N N . PHE A 1 173 ? -13.42700 4.88000 -10.64200 1.000 15.22429 173 PHE A N 1
ATOM 1352 C CA . PHE A 1 173 ? -12.23000 5.51000 -11.19400 1.000 14.99264 173 PHE A CA 1
ATOM 1353 C C . PHE A 1 173 ? -12.53200 6.13100 -12.55600 1.000 16.00261 173 PHE A C 1
ATOM 1354 O O . PHE A 1 173 ? -12.14400 7.28400 -12.83300 1.000 15.66329 173 PHE A O 1
ATOM 1362 N N . VAL A 1 174 ? -13.26300 5.41000 -13.40900 1.000 16.20832 174 VAL A N 1
ATOM 1363 C CA . VAL A 1 174 ? -13.66200 6.00000 -14.69400 1.000 14.80586 174 VAL A CA 1
ATOM 1364 C C . VAL A 1 174 ? -14.61100 7.18000 -14.50100 1.000 14.08235 174 VAL A C 1
ATOM 1365 O O . VAL A 1 174 ? -14.53000 8.17000 -15.22900 1.000 14.65983 174 VAL A O 1
ATOM 1369 N N . GLU A 1 175 ? -15.54200 7.10100 -13.53700 1.000 14.43767 175 GLU A N 1
ATOM 1370 C CA A GLU A 1 175 ? -16.37700 8.25900 -13.23000 0.350 15.23004 175 GLU A CA 1
ATOM 1371 C CA B GLU A 1 175 ? -16.38200 8.25400 -13.21600 0.650 15.33006 175 GLU A CA 1
ATOM 1372 C C . GLU A 1 175 ? -15.52500 9.46000 -12.83200 1.000 14.13042 175 GLU A C 1
ATOM 1373 O O . GLU A 1 175 ? -15.79600 10.59600 -13.26300 1.000 15.35138 175 GLU A O 1
ATOM 1384 N N . ALA A 1 176 ? -14.45600 9.22900 -12.05800 1.000 16.38985 176 ALA A N 1
ATOM 1385 C CA . ALA A 1 176 ? -13.60000 10.33900 -11.64300 1.000 15.84272 176 ALA A CA 1
ATOM 1386 C C . ALA A 1 176 ? -12.82400 10.90800 -12.83900 1.000 14.42147 176 ALA A C 1
ATOM 1387 O O . ALA A 1 176 ? -12.63400 12.13200 -12.94500 1.000 16.14792 176 ALA A O 1
ATOM 1389 N N . LEU A 1 177 ? -12.42800 10.03800 -13.77900 1.000 15.10262 177 LEU A N 1
ATOM 1390 C CA . LEU A 1 177 ? -11.81000 10.50800 -15.03300 1.000 15.53604 177 LEU A CA 1
ATOM 1391 C C . LEU A 1 177 ? -12.81000 11.29700 -15.86500 1.000 13.22666 177 LEU A C 1
ATOM 1392 O O . LEU A 1 177 ? -12.45100 12.31400 -16.48400 1.000 16.18984 177 LEU A O 1
ATOM 1397 N N . MET A 1 178 ? -14.06000 10.83500 -15.91300 1.000 13.76200 178 MET A N 1
ATOM 1398 C CA . MET A 1 178 ? -15.09100 11.53500 -16.66800 1.000 16.47105 178 MET A CA 1
ATOM 1399 C C . MET A 1 178 ? -15.31500 12.93700 -16.12000 1.000 17.60611 178 MET A C 1
ATOM 1400 O O . MET A 1 178 ? -15.38700 13.91800 -16.88200 1.000 16.42482 178 MET A O 1
ATOM 1405 N N . LEU A 1 179 ? -15.40700 13.05500 -14.78800 1.000 15.73870 179 LEU A N 1
ATOM 1406 C CA . LEU A 1 179 ? -15.55600 14.37400 -14.17700 1.000 16.53713 179 LEU A CA 1
ATOM 1407 C C . LEU A 1 179 ? -14.36400 15.26600 -14.48700 1.000 17.98748 179 LEU A C 1
ATOM 1408 O O . LEU A 1 179 ? -14.52300 16.45900 -14.79600 1.000 18.85457 179 LEU A O 1
ATOM 1413 N N . PHE A 1 180 ? -13.15900 14.70700 -14.39200 1.000 17.32166 180 PHE A N 1
ATOM 1414 C CA . PHE A 1 180 ? -11.95900 15.44600 -14.78700 1.000 16.95706 180 PHE A CA 1
ATOM 1415 C C . PHE A 1 180 ? -12.08300 15.95200 -16.22000 1.000 18.37146 180 PHE A C 1
ATOM 1416 O O . PHE A 1 180 ? -11.79800 17.12000 -16.49900 1.000 19.87514 180 PHE A O 1
ATOM 1424 N N . GLY A 1 181 ? -12.50700 15.08300 -17.15300 1.000 17.29189 181 GLY A N 1
ATOM 1425 C CA . GLY A 1 181 ? -12.67600 15.51600 -18.53700 1.000 17.72394 181 GLY A CA 1
ATOM 1426 C C . GLY A 1 181 ? -13.69600 16.62900 -18.72400 1.000 20.05765 181 GLY A C 1
ATOM 1427 O O . GLY A 1 181 ? -13.57100 17.44400 -19.64400 1.000 20.84994 181 GLY A O 1
ATOM 1428 N N . LEU A 1 182 ? -14.70000 16.69800 -17.85500 1.000 19.49200 182 LEU A N 1
ATOM 1429 C CA . LEU A 1 182 ? -15.70300 17.76100 -17.88100 1.000 19.72836 182 LEU A CA 1
ATOM 1430 C C . LEU A 1 182 ? -15.26500 18.99300 -17.09800 1.000 22.57373 182 LEU A C 1
ATOM 1431 O O . LEU A 1 182 ? -15.92300 20.03100 -17.19600 1.000 26.33771 182 LEU A O 1
ATOM 1436 N N . GLY A 1 183 ? -14.17900 18.90100 -16.33300 1.000 22.97784 183 GLY A N 1
ATOM 1437 C CA . GLY A 1 183 ? -13.83900 19.96800 -15.40000 1.000 22.56320 183 GLY A CA 1
ATOM 1438 C C . GLY A 1 183 ? -14.90900 20.14900 -14.35000 1.000 24.03447 183 GLY A C 1
ATOM 1439 O O . GLY A 1 183 ? -15.26100 21.28400 -14.00200 1.000 26.60257 183 GLY A O 1
ATOM 1440 N N . MET A 1 184 ? -15.44800 19.04900 -13.84500 1.000 23.64610 184 MET A N 1
ATOM 1441 C CA . MET A 1 184 ? -16.60400 19.08200 -12.97100 1.000 23.57608 184 MET A CA 1
ATOM 1442 C C . MET A 1 184 ? -16.25800 18.47600 -11.61700 1.000 24.39800 184 MET A C 1
ATOM 1443 O O . MET A 1 184 ? -15.59300 17.44400 -11.54300 1.000 25.64538 184 MET A O 1
ATOM 1448 N N . SER A 1 185 ? -16.69300 19.13000 -10.53900 1.000 27.61617 185 SER A N 1
ATOM 1449 C CA A SER A 1 185 ? -16.61600 18.52500 -9.22100 0.703 29.48587 185 SER A CA 1
ATOM 1450 C CA B SER A 1 185 ? -16.60400 18.57600 -9.19600 0.297 29.68823 185 SER A CA 1
ATOM 1451 C C . SER A 1 185 ? -17.99900 18.52700 -8.58500 1.000 30.69127 185 SER A C 1
ATOM 1452 O O . SER A 1 185 ? -18.83000 19.39500 -8.85400 1.000 32.89055 185 SER A O 1
ATOM 1457 N N . LEU A 1 186 ? -18.25500 17.51400 -7.76700 1.000 30.96889 186 LEU A N 1
ATOM 1458 C CA . LEU A 1 186 ? -19.54700 17.35200 -7.11600 1.000 31.26423 186 LEU A CA 1
ATOM 1459 C C . LEU A 1 186 ? -19.43400 17.77200 -5.65800 1.000 34.23688 186 LEU A C 1
ATOM 1460 O O . LEU A 1 186 ? -18.40000 17.57200 -5.02000 1.000 35.14635 186 LEU A O 1
ATOM 1465 N N . SER A 1 187 ? -20.51300 18.34100 -5.13100 1.000 36.06689 187 SER A N 1
ATOM 1466 C CA . SER A 1 187 ? -20.55800 18.64800 -3.70700 1.000 37.50619 187 SER A CA 1
ATOM 1467 C C . SER A 1 187 ? -20.74100 17.36000 -2.90400 1.000 37.67533 187 SER A C 1
ATOM 1468 O O . SER A 1 187 ? -21.20300 16.34900 -3.43400 1.000 35.49788 187 SER A O 1
ATOM 1471 N N . PRO A 1 188 ? -20.37400 17.36900 -1.61900 1.000 41.87886 188 PRO A N 1
ATOM 1472 C CA . PRO A 1 188 ? -20.63100 16.17900 -0.78800 1.000 41.34792 188 PRO A CA 1
ATOM 1473 C C . PRO A 1 188 ? -22.07600 15.71800 -0.83200 1.000 40.80653 188 PRO A C 1
ATOM 1474 O O . PRO A 1 188 ? -22.33000 14.50800 -0.82300 1.000 43.55389 188 PRO A O 1
ATOM 1478 N N . GLN A 1 189 ? -23.02900 16.65100 -0.93500 1.000 40.73029 189 GLN A N 1
ATOM 1479 C CA . GLN A 1 189 ? -24.43300 16.25900 -1.04300 1.000 38.88763 189 GLN A CA 1
ATOM 1480 C C . GLN A 1 189 ? -24.73700 15.64800 -2.40700 1.000 37.88316 189 GLN A C 1
ATOM 1481 O O . GLN A 1 189 ? -25.46300 14.65100 -2.49900 1.000 37.64699 189 GLN A O 1
ATOM 1483 N N . GLU A 1 190 ? -24.19900 16.22800 -3.48100 1.000 36.18881 190 GLU A N 1
ATOM 1484 C CA . GLU A 1 190 ? -24.40700 15.63700 -4.79800 1.000 34.36956 190 GLU A CA 1
ATOM 1485 C C . GLU A 1 190 ? -23.76000 14.26400 -4.87200 1.000 32.01866 190 GLU A C 1
ATOM 1486 O O . GLU A 1 190 ? -24.31300 13.33600 -5.47400 1.000 31.79286 190 GLU A O 1
ATOM 1492 N N . ASP A 1 191 ? -22.58200 14.12100 -4.26200 1.000 33.75856 191 ASP A N 1
ATOM 1493 C CA . ASP A 1 191 ? -21.88700 12.84100 -4.24700 1.000 34.71955 191 ASP A CA 1
ATOM 1494 C C . ASP A 1 191 ? -22.74500 11.75900 -3.59800 1.000 32.75156 191 ASP A C 1
ATOM 1495 O O . ASP A 1 191 ? -22.92900 10.66700 -4.15900 1.000 31.92908 191 ASP A O 1
ATOM 1500 N N . ASP A 1 192 ? -23.29200 12.05700 -2.41800 1.000 33.51877 192 ASP A N 1
ATOM 1501 C CA . ASP A 1 192 ? -24.15600 11.11600 -1.70800 1.000 34.46831 192 ASP A CA 1
ATOM 1502 C C . ASP A 1 192 ? -25.35500 10.70900 -2.55200 1.000 34.37175 192 ASP A C 1
ATOM 1503 O O . ASP A 1 192 ? -25.64300 9.51400 -2.70700 1.000 35.72018 192 ASP A O 1
ATOM 1505 N N . ALA A 1 193 ? -26.05800 11.68900 -3.12700 1.000 31.86595 193 ALA A N 1
ATOM 1506 C CA . ALA A 1 193 ? -27.29700 11.38900 -3.84300 1.000 29.39903 193 ALA A CA 1
ATOM 1507 C C . ALA A 1 193 ? -27.01800 10.72800 -5.18500 1.000 26.80436 193 ALA A C 1
ATOM 1508 O O . ALA A 1 193 ? -27.73500 9.80700 -5.59400 1.000 27.76766 193 ALA A O 1
ATOM 1510 N N . LEU A 1 194 ? -25.99400 11.18700 -5.89500 1.000 25.33551 194 LEU A N 1
ATOM 1511 C CA . LEU A 1 194 ? -25.71700 10.57700 -7.19300 1.000 23.61437 194 LEU A CA 1
ATOM 1512 C C . LEU A 1 194 ? -25.16600 9.16600 -7.06800 1.000 24.21262 194 LEU A C 1
ATOM 1513 O O . LEU A 1 194 ? -25.32200 8.37500 -8.00800 1.000 22.30611 194 LEU A O 1
ATOM 1518 N N . GLY A 1 195 ? -24.53500 8.82100 -5.94200 1.000 25.30299 195 GLY A N 1
ATOM 1519 C CA . GLY A 1 195 ? -24.06700 7.45100 -5.78700 1.000 24.09801 195 GLY A CA 1
ATOM 1520 C C . GLY A 1 195 ? -25.18500 6.43500 -5.92500 1.000 21.27427 195 GLY A C 1
ATOM 1521 O O . GLY A 1 195 ? -25.01200 5.39000 -6.54500 1.000 20.68397 195 GLY A O 1
ATOM 1522 N N . HIS A 1 196 ? -26.34300 6.71700 -5.33300 1.000 21.27669 196 HIS A N 1
ATOM 1523 C CA . HIS A 1 196 ? -27.48200 5.81900 -5.47900 1.000 21.96040 196 HIS A CA 1
ATOM 1524 C C . HIS A 1 196 ? -27.90400 5.69400 -6.94100 1.000 19.43277 196 HIS A C 1
ATOM 1525 O O . HIS A 1 196 ? -28.21200 4.59300 -7.41700 1.000 20.56437 196 HIS A O 1
ATOM 1532 N N . VAL A 1 197 ? -27.90600 6.81600 -7.66900 1.000 18.62293 197 VAL A N 1
ATOM 1533 C CA . VAL A 1 197 ? -28.33900 6.82500 -9.06600 1.000 17.16926 197 VAL A CA 1
ATOM 1534 C C . VAL A 1 197 ? -27.41600 5.96800 -9.92100 1.000 16.19644 197 VAL A C 1
ATOM 1535 O O . VAL A 1 197 ? -27.87100 5.21600 -10.79100 1.000 18.45343 197 VAL A O 1
ATOM 1539 N N . ILE A 1 198 ? -26.10100 6.07700 -9.70300 1.000 16.59561 198 ILE A N 1
ATOM 1540 C CA . ILE A 1 198 ? -25.14500 5.46700 -10.63200 1.000 16.15595 198 ILE A CA 1
ATOM 1541 C C . ILE A 1 198 ? -24.81600 4.00700 -10.30500 1.000 14.60158 198 ILE A C 1
ATOM 1542 O O . ILE A 1 198 ? -24.18700 3.32700 -11.13200 1.000 15.59856 198 ILE A O 1
ATOM 1547 N N . ARG A 1 199 ? -25.20200 3.49600 -9.13400 1.000 15.36952 199 ARG A N 1
ATOM 1548 C CA . ARG A 1 199 ? -24.95000 2.08500 -8.85000 1.000 14.88752 199 ARG A CA 1
ATOM 1549 C C . ARG A 1 199 ? -25.38200 1.15000 -9.98000 1.000 16.62738 199 ARG A C 1
ATOM 1550 O O . ARG A 1 199 ? -24.57100 0.29500 -10.38200 1.000 15.56968 199 ARG A O 1
ATOM 1558 N N . PRO A 1 200 ? -26.60800 1.23800 -10.52200 1.000 15.97699 200 PRO A N 1
ATOM 1559 C CA . PRO A 1 200 ? -26.97500 0.31200 -11.61400 1.000 16.21550 200 PRO A CA 1
ATOM 1560 C C . PRO A 1 200 ? -26.19300 0.58300 -12.87700 1.000 13.73914 200 PRO A C 1
ATOM 1561 O O . PRO A 1 200 ? -26.02000 -0.34700 -13.67400 1.000 14.89849 200 PRO A O 1
ATOM 1565 N N . CYS A 1 201 ? -25.74400 1.82600 -13.10100 1.000 13.40771 201 CYS A N 1
ATOM 1566 C CA . CYS A 1 201 ? -24.84500 2.09000 -14.22100 1.000 14.35268 201 CYS A CA 1
ATOM 1567 C C . CYS A 1 201 ? -23.54700 1.29900 -14.06700 1.000 14.10565 201 CYS A C 1
ATOM 1568 O O . CYS A 1 201 ? -23.10600 0.62700 -15.01500 1.000 14.40676 201 CYS A O 1
ATOM 1571 N N . PHE A 1 202 ? -22.92600 1.35700 -12.86500 1.000 13.86002 202 PHE A N 1
ATOM 1572 C CA . PHE A 1 202 ? -21.68600 0.61900 -12.63200 1.000 13.97753 202 PHE A CA 1
ATOM 1573 C C . PHE A 1 202 ? -21.89600 -0.87700 -12.84000 1.000 13.38971 202 PHE A C 1
ATOM 1574 O O . PHE A 1 202 ? -21.04200 -1.54900 -13.45600 1.000 13.34362 202 PHE A O 1
ATOM 1582 N N . ALA A 1 203 ? -23.04300 -1.41500 -12.37100 1.000 14.27611 203 ALA A N 1
ATOM 1583 C CA . ALA A 1 203 ? -23.32100 -2.84300 -12.55900 1.000 13.95202 203 ALA A CA 1
ATOM 1584 C C . ALA A 1 203 ? -23.44500 -3.18800 -14.04500 1.000 13.36204 203 ALA A C 1
ATOM 1585 O O . ALA A 1 203 ? -22.90200 -4.19700 -14.51200 1.000 15.57188 203 ALA A O 1
ATOM 1587 N N . ALA A 1 204 ? -24.19400 -2.37900 -14.79500 1.000 13.95574 204 ALA A N 1
ATOM 1588 C CA . ALA A 1 204 ? -24.33700 -2.64000 -16.22300 1.000 14.18806 204 ALA A CA 1
ATOM 1589 C C . ALA A 1 204 ? -22.99300 -2.58500 -16.93100 1.000 13.51843 204 ALA A C 1
ATOM 1590 O O . ALA A 1 204 ? -22.71100 -3.41700 -17.81000 1.000 13.47685 204 ALA A O 1
ATOM 1592 N N . LEU A 1 205 ? -22.14900 -1.61800 -16.57200 1.000 13.71508 205 LEU A N 1
ATOM 1593 C CA . LEU A 1 205 ? -20.82200 -1.52200 -17.18900 1.000 13.19990 205 LEU A CA 1
ATOM 1594 C C . LEU A 1 205 ? -20.01300 -2.78800 -16.92200 1.000 14.55151 205 LEU A C 1
ATOM 1595 O O . LEU A 1 205 ? -19.40600 -3.36000 -17.84000 1.000 13.17685 205 LEU A O 1
ATOM 1600 N N . ALA A 1 206 ? -20.01500 -3.25900 -15.66100 1.000 13.08064 206 ALA A N 1
ATOM 1601 C CA . ALA A 1 206 ? -19.18500 -4.40600 -15.28500 1.000 12.03350 206 ALA A CA 1
ATOM 1602 C C . ALA A 1 206 ? -19.69300 -5.68100 -15.94400 1.000 12.65512 206 ALA A C 1
ATOM 1603 O O . ALA A 1 206 ? -18.90200 -6.46200 -16.48800 1.000 13.93094 206 ALA A O 1
ATOM 1605 N N . LEU A 1 207 ? -21.02100 -5.87400 -15.95500 1.000 13.22159 207 LEU A N 1
ATOM 1606 C CA . LEU A 1 207 ? -21.56800 -7.09500 -16.53300 1.000 13.71146 207 LEU A CA 1
ATOM 1607 C C . LEU A 1 207 ? -21.43400 -7.07800 -18.05300 1.000 13.92780 207 LEU A C 1
ATOM 1608 O O . LEU A 1 207 ? -21.23100 -8.13600 -18.67600 1.000 13.66208 207 LEU A O 1
ATOM 1613 N N . THR A 1 208 ? -21.55200 -5.90000 -18.67300 1.000 13.83981 208 THR A N 1
ATOM 1614 C CA . THR A 1 208 ? -21.30200 -5.81600 -20.11900 1.000 13.77367 208 THR A CA 1
ATOM 1615 C C . THR A 1 208 ? -19.86700 -6.19100 -20.44000 1.000 13.81942 208 THR A C 1
ATOM 1616 O O . THR A 1 208 ? -19.59800 -6.93600 -21.41300 1.000 13.75600 208 THR A O 1
ATOM 1620 N N . ASN A 1 209 ? -18.92400 -5.68100 -19.64500 1.000 12.84187 209 ASN A N 1
ATOM 1621 C CA . ASN A 1 209 ? -17.55000 -6.12200 -19.80300 1.000 12.21044 209 ASN A CA 1
ATOM 1622 C C . ASN A 1 209 ? -17.43900 -7.63800 -19.67700 1.000 11.37589 209 ASN A C 1
ATOM 1623 O O . ASN A 1 209 ? -16.77900 -8.29300 -20.50200 1.000 13.72038 209 ASN A O 1
ATOM 1628 N N . ASP A 1 210 ? -18.05100 -8.21800 -18.63300 1.000 12.67927 210 ASP A N 1
ATOM 1629 C CA . ASP A 1 210 ? -17.97100 -9.66900 -18.45900 1.000 12.14440 210 ASP A CA 1
ATOM 1630 C C . ASP A 1 210 ? -18.46900 -10.38900 -19.70100 1.000 14.02613 210 ASP A C 1
ATOM 1631 O O . ASP A 1 210 ? -17.85000 -11.35700 -20.15400 1.000 15.19368 210 ASP A O 1
ATOM 1636 N N . TYR A 1 211 ? -19.58500 -9.92200 -20.25300 1.000 13.09293 211 TYR A N 1
ATOM 1637 C CA . TYR A 1 211 ? -20.23200 -10.56800 -21.40300 1.000 14.29726 211 TYR A CA 1
ATOM 1638 C C . TYR A 1 211 ? -19.29700 -10.62700 -22.61600 1.000 14.31244 211 TYR A C 1
ATOM 1639 O O . TYR A 1 211 ? -19.17400 -11.67700 -23.26700 1.000 16.00744 211 TYR A O 1
ATOM 1648 N N . PHE A 1 212 ? -18.63500 -9.50500 -22.94100 1.000 14.06343 212 PHE A N 1
ATOM 1649 C CA . PHE A 1 212 ? -17.80100 -9.41100 -24.14400 1.000 14.75688 212 PHE A CA 1
ATOM 1650 C C . PHE A 1 212 ? -16.36700 -9.85300 -23.93200 1.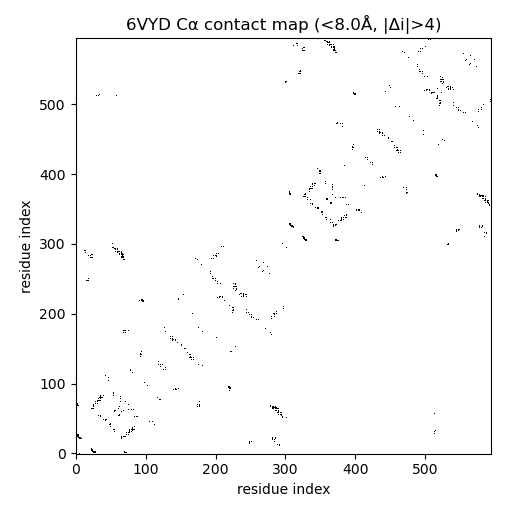000 13.71152 212 PHE A C 1
ATOM 1651 O O . PHE A 1 212 ? -15.69100 -10.16600 -24.92300 1.000 15.15812 212 PHE A O 1
ATOM 1659 N N . SER A 1 213 ? -15.88300 -9.90000 -22.67700 1.000 13.05071 213 SER A N 1
ATOM 1660 C CA . SER A 1 213 ? -14.50200 -10.30200 -22.40700 1.000 12.78228 213 SER A CA 1
ATOM 1661 C C . SER A 1 213 ? -14.37500 -11.73700 -21.88200 1.000 13.49767 213 SER A C 1
ATOM 1662 O O . SER A 1 213 ? -13.25400 -12.20200 -21.68800 1.000 15.82653 213 SER A O 1
ATOM 1665 N N . PHE A 1 214 ? -15.49400 -12.43300 -21.66600 1.000 15.77355 214 PHE A N 1
ATOM 1666 C CA . PHE A 1 214 ? -15.46700 -13.81400 -21.17600 1.000 15.92681 214 PHE A CA 1
ATOM 1667 C C . PHE A 1 214 ? -14.58500 -14.72300 -22.02100 1.000 18.56516 214 PHE A C 1
ATOM 1668 O O . PHE A 1 214 ? -13.76500 -15.46800 -21.47800 1.000 16.72126 214 PHE A O 1
ATOM 1676 N N . ASP A 1 215 ? -14.81400 -14.77100 -23.33800 1.000 17.89373 215 ASP A N 1
ATOM 1677 C CA . ASP A 1 215 ? -14.04300 -15.70800 -24.16000 1.000 18.14186 215 ASP A CA 1
ATOM 1678 C C . ASP A 1 215 ? -12.54000 -15.49800 -23.94600 1.000 17.38965 215 ASP A C 1
ATOM 1679 O O . ASP A 1 215 ? -11.77300 -16.46300 -23.79500 1.000 19.19972 215 ASP A O 1
ATOM 1684 N N . ARG A 1 216 ? -12.10200 -14.22600 -23.99600 1.000 16.53074 216 ARG A N 1
ATOM 1685 C CA . ARG A 1 216 ? -10.69400 -13.90400 -23.82000 1.000 16.45128 216 ARG A CA 1
ATOM 1686 C C . ARG A 1 216 ? -10.22000 -14.28700 -22.41800 1.000 15.80832 216 ARG A C 1
ATOM 1687 O O . ARG A 1 216 ? -9.08300 -14.74800 -22.23600 1.000 15.76041 216 ARG A O 1
ATOM 1695 N N . GLU A 1 217 ? -11.07000 -14.08400 -21.41100 1.000 17.03991 217 GLU A N 1
ATOM 1696 C CA . GLU A 1 217 ? -10.65500 -14.41400 -20.04100 1.000 15.66327 217 GLU A CA 1
ATOM 1697 C C . GLU A 1 217 ? -10.55800 -15.92500 -19.80000 1.000 15.37431 217 GLU A C 1
ATOM 1698 O O . GLU A 1 217 ? -9.76200 -16.36800 -18.95800 1.000 17.08911 217 GLU A O 1
ATOM 1704 N N . ILE A 1 218 ? -11.34000 -16.72500 -20.52400 1.000 16.12495 218 ILE A N 1
ATOM 1705 C CA . ILE A 1 218 ? -11.12700 -18.17400 -20.53200 1.000 17.67322 218 ILE A CA 1
ATOM 1706 C C . ILE A 1 218 ? -9.82500 -18.52300 -21.24900 1.000 17.52556 218 ILE A C 1
ATOM 1707 O O . ILE A 1 218 ? -9.05100 -19.37300 -20.78800 1.000 18.65283 218 ILE A O 1
ATOM 1712 N N . GLU A 1 219 ? -9.55800 -17.87500 -22.38600 1.000 17.88460 219 GLU A N 1
ATOM 1713 C CA . GLU A 1 219 ? -8.30000 -18.13000 -23.07300 1.000 19.23831 219 GLU A CA 1
ATOM 1714 C C . GLU A 1 219 ? -7.10900 -17.85900 -22.17300 1.000 21.98992 219 GLU A C 1
ATOM 1715 O O . GLU A 1 219 ? -6.07600 -18.51700 -22.30600 1.000 22.99719 219 GLU A O 1
ATOM 1721 N N . GLU A 1 220 ? -7.24000 -16.93500 -21.22400 1.000 19.95361 220 GLU A N 1
ATOM 1722 C CA . GLU A 1 220 ? -6.13500 -16.57100 -20.34500 1.000 21.65400 220 GLU A CA 1
ATOM 1723 C C . GLU A 1 220 ? -6.18300 -17.25900 -18.98600 1.000 20.38991 220 GLU A C 1
ATOM 1724 O O . GLU A 1 220 ? -5.34900 -16.94400 -18.13700 1.000 19.34977 220 GLU A O 1
ATOM 1730 N N . VAL A 1 221 ? -7.14200 -18.16000 -18.74700 1.000 17.75119 221 VAL A N 1
ATOM 1731 C CA . VAL A 1 221 ? -7.37900 -18.63900 -17.38600 1.000 18.02624 221 VAL A CA 1
ATOM 1732 C C . VAL A 1 221 ? -6.23100 -19.50600 -16.88000 1.000 18.55523 221 VAL A C 1
ATOM 1733 O O . VAL A 1 221 ? -6.12600 -19.72500 -15.67700 1.000 20.29939 221 VAL A O 1
ATOM 1737 N N . ASP A 1 222 ? -5.35500 -20.00400 -17.76000 1.000 19.61681 222 ASP A N 1
ATOM 1738 C CA . ASP A 1 222 ? -4.17100 -20.72000 -17.31000 1.000 21.92553 222 ASP A CA 1
ATOM 1739 C C . ASP A 1 222 ? -3.18000 -19.82400 -16.57000 1.000 23.47949 222 ASP A C 1
ATOM 1740 O O . ASP A 1 222 ? -2.37600 -20.33600 -15.77700 1.000 27.02376 222 ASP A O 1
ATOM 1745 N N . THR A 1 223 ? -3.22700 -18.50500 -16.77800 1.000 19.93529 223 THR A N 1
ATOM 1746 C CA . THR A 1 223 ? -2.32700 -17.59100 -16.08600 1.000 22.92701 223 THR A CA 1
ATOM 1747 C C . THR A 1 223 ? -3.02200 -16.42100 -15.38900 1.000 20.58175 223 THR A C 1
ATOM 1748 O O . THR A 1 223 ? -2.32000 -15.52800 -14.90500 1.000 24.61239 223 THR A O 1
ATOM 1752 N N . SER A 1 224 ? -4.35600 -16.38500 -15.30900 1.000 18.55219 224 SER A N 1
ATOM 1753 C CA . SER A 1 224 ? -5.06500 -15.17800 -14.88100 1.000 17.82908 224 SER A CA 1
ATOM 1754 C C . SER A 1 224 ? -6.27600 -15.55900 -14.04600 1.000 16.30067 224 SER A C 1
ATOM 1755 O O . SER A 1 224 ? -7.02800 -16.46500 -14.42300 1.000 19.32208 224 SER A O 1
ATOM 1758 N N . THR A 1 225 ? -6.46800 -14.86000 -12.91600 1.000 16.67712 225 THR A N 1
ATOM 1759 C CA . THR A 1 225 ? -7.67500 -15.05900 -12.10200 1.000 15.60478 225 THR A CA 1
ATOM 1760 C C . THR A 1 225 ? -8.91600 -14.73900 -12.92600 1.000 17.42246 225 THR A C 1
ATOM 1761 O O . THR A 1 225 ? -9.00900 -13.66800 -13.54200 1.000 16.16058 225 THR A O 1
ATOM 1765 N N . LEU A 1 226 ? -9.86600 -15.67300 -12.92700 1.000 16.44800 226 LEU A N 1
ATOM 1766 C CA . LEU A 1 226 ? -11.11300 -15.52300 -13.67300 1.000 15.88008 226 LEU A CA 1
ATOM 1767 C C . LEU A 1 226 ? -12.10800 -14.75500 -12.80700 1.000 15.72795 226 LEU A C 1
ATOM 1768 O O . LEU A 1 226 ? -12.61500 -15.29200 -11.81500 1.000 18.30910 226 LEU A O 1
ATOM 1773 N N . ILE A 1 227 ? -12.43500 -13.52700 -13.21800 1.000 14.11956 227 ILE A N 1
ATOM 1774 C CA . ILE A 1 227 ? -13.39300 -12.66400 -12.50700 1.000 14.01939 227 ILE A CA 1
ATOM 1775 C C . ILE A 1 227 ? -14.48000 -12.34300 -13.53400 1.000 13.62382 227 ILE A C 1
ATOM 1776 O O . ILE A 1 227 ? -14.33300 -11.42600 -14.36500 1.000 15.45218 227 ILE A O 1
ATOM 1781 N N . ASN A 1 228 ? -15.57700 -13.09500 -13.50900 1.000 14.35882 228 ASN A N 1
ATOM 1782 C CA . ASN A 1 228 ? -16.52500 -12.96500 -14.59800 1.000 13.38875 228 ASN A CA 1
ATOM 1783 C C . ASN A 1 228 ? -17.85700 -13.60500 -14.23900 1.000 13.52387 228 ASN A C 1
ATOM 1784 O O . ASN A 1 228 ? -17.91500 -14.80600 -13.92400 1.000 15.26442 228 ASN A O 1
ATOM 1789 N N . SER A 1 229 ? -18.91700 -12.79000 -14.26900 1.000 14.90421 229 SER A N 1
ATOM 1790 C CA . SER A 1 229 ? -20.27200 -13.22800 -13.92300 1.000 13.98399 229 SER A CA 1
ATOM 1791 C C . SER A 1 229 ? -20.77700 -14.38700 -14.78300 1.000 14.97030 229 SER A C 1
ATOM 1792 O O . SER A 1 229 ? -21.60400 -15.16500 -14.30900 1.000 16.23064 229 SER A O 1
ATOM 1795 N N . VAL A 1 230 ? -20.34400 -14.50700 -16.04500 1.000 14.80908 230 VAL A N 1
ATOM 1796 C CA . VAL A 1 230 ? -20.80200 -15.62800 -16.86000 1.000 15.06284 230 VAL A CA 1
ATOM 1797 C C . VAL A 1 230 ? -20.34100 -16.93000 -16.23000 1.000 16.94070 230 VAL A C 1
ATOM 1798 O O . VAL A 1 230 ? -21.10500 -17.91000 -16.15300 1.000 18.33714 230 VAL A O 1
ATOM 1802 N N . ALA A 1 231 ? -19.09200 -16.95000 -15.74100 1.000 17.62490 231 ALA A N 1
ATOM 1803 C CA . ALA A 1 231 ? -18.58100 -18.14400 -15.06400 1.000 18.83179 231 ALA A CA 1
ATOM 1804 C C . ALA A 1 231 ? -19.34000 -18.40500 -13.76500 1.000 19.70385 231 ALA A C 1
ATOM 1805 O O . ALA A 1 231 ? -19.61800 -19.56600 -13.42000 1.000 19.22337 231 ALA A O 1
ATOM 1807 N N . ILE A 1 232 ? -19.63900 -17.34700 -13.00300 1.000 17.81652 232 ILE A N 1
ATOM 1808 C CA . ILE A 1 232 ? -20.38900 -17.53000 -11.75800 1.000 16.95236 232 ILE A CA 1
ATOM 1809 C C . ILE A 1 232 ? -21.73200 -18.18000 -12.04000 1.000 18.80289 232 ILE A C 1
ATOM 1810 O O . ILE A 1 232 ? -22.11900 -19.14900 -11.37100 1.000 21.63771 232 ILE A O 1
ATOM 1815 N N . VAL A 1 233 ? -22.45300 -17.67100 -13.04700 1.000 18.79668 233 VAL A N 1
ATOM 1816 C CA . VAL A 1 233 ? -23.74700 -18.23400 -13.41800 1.000 19.74830 233 VAL A CA 1
ATOM 1817 C C . VAL A 1 233 ? -23.59900 -19.68300 -13.88200 1.000 19.23344 233 VAL A C 1
ATOM 1818 O O . VAL A 1 233 ? -24.39800 -20.56100 -13.48200 1.000 20.32296 233 VAL A O 1
ATOM 1822 N N . MET A 1 234 ? -22.56200 -19.97600 -14.68600 1.000 19.57525 234 MET A N 1
ATOM 1823 C CA . MET A 1 234 ? -22.34500 -21.36500 -15.10700 1.000 20.64005 234 MET A CA 1
ATOM 1824 C C . MET A 1 234 ? -22.21400 -22.29200 -13.90700 1.000 23.57704 234 MET A C 1
ATOM 1825 O O . MET A 1 234 ? -22.78000 -23.39300 -13.89500 1.000 26.80382 234 MET A O 1
ATOM 1830 N N . ARG A 1 235 ? -21.47500 -21.85400 -12.88500 1.000 22.16806 235 ARG A N 1
ATOM 1831 C CA A ARG A 1 235 ? -21.22800 -22.70800 -11.73100 0.526 25.28276 235 ARG A CA 1
ATOM 1832 C CA B ARG A 1 235 ? -21.22900 -22.70900 -11.72900 0.474 25.02357 235 ARG A CA 1
ATOM 1833 C C . ARG A 1 235 ? -22.47200 -22.82300 -10.85500 1.000 25.23495 235 ARG A C 1
ATOM 1834 O O . ARG A 1 235 ? -22.89400 -23.93400 -10.49400 1.000 28.41071 235 ARG A O 1
ATOM 1849 N N . ILE A 1 236 ? -23.08600 -21.68400 -10.51600 1.000 26.31436 236 ILE A N 1
ATOM 1850 C CA . ILE A 1 236 ? -24.19800 -21.70500 -9.56600 1.000 27.26992 236 ILE A CA 1
ATOM 1851 C C . ILE A 1 236 ? -25.40800 -22.41500 -10.15000 1.000 29.87196 236 ILE A C 1
ATOM 1852 O O . ILE A 1 236 ? -26.08300 -23.18600 -9.45900 1.000 32.42958 236 ILE A O 1
ATOM 1857 N N . GLN A 1 237 ? -25.70600 -22.17600 -11.42300 1.000 29.18615 237 GLN A N 1
ATOM 1858 C CA . GLN A 1 237 ? -26.90800 -22.70400 -12.05200 1.000 28.68036 237 GLN A CA 1
ATOM 1859 C C . GLN A 1 237 ? -26.65400 -23.91500 -12.93500 1.000 29.61422 237 GLN A C 1
ATOM 1860 O O . GLN A 1 237 ? -27.60200 -24.41100 -13.54500 1.000 32.54883 237 GLN A O 1
ATOM 1866 N N . SER A 1 238 ? -25.41900 -24.40700 -13.01600 1.000 30.72407 238 SER A N 1
ATOM 1867 C CA . SER A 1 238 ? -25.09000 -25.57700 -13.83700 1.000 30.36677 238 SER A CA 1
A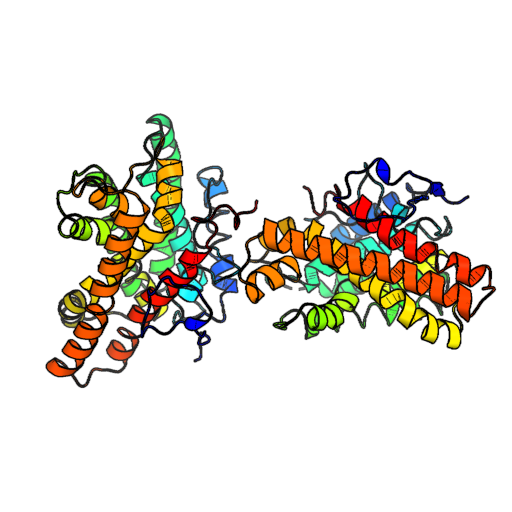TOM 1868 C C . SER A 1 238 ? -25.55100 -25.40300 -15.28100 1.000 31.24310 238 SER A C 1
ATOM 1869 O O . SER A 1 238 ? -26.27800 -26.23100 -15.83100 1.000 33.65945 238 SER A O 1
ATOM 1872 N N . LEU A 1 239 ? -25.09800 -24.31600 -15.90200 1.000 27.76818 239 LEU A N 1
ATOM 1873 C CA . LEU A 1 239 ? -25.50300 -23.97000 -17.25700 1.000 26.51132 239 LEU A CA 1
ATOM 1874 C C . LEU A 1 239 ? -24.28600 -23.90700 -18.16200 1.000 26.56382 239 LEU A C 1
ATOM 1875 O O . LEU A 1 239 ? -23.16000 -23.68500 -17.698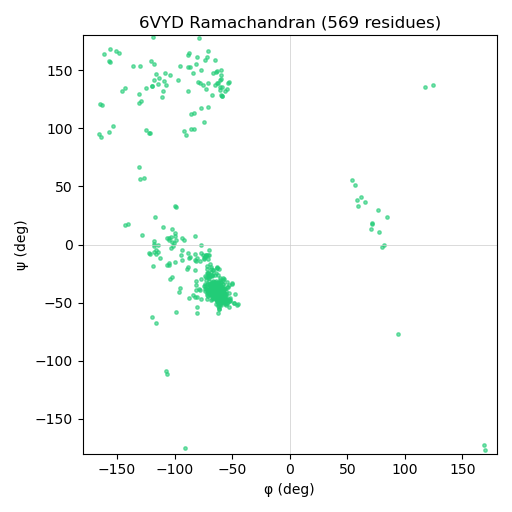00 1.000 26.61827 239 LEU A O 1
ATOM 1880 N N . ASP A 1 240 ? -24.53400 -24.06600 -19.46700 1.000 24.79981 240 ASP A N 1
ATOM 1881 C CA . ASP A 1 240 ? -23.47000 -23.91500 -20.46100 1.000 23.99952 240 ASP A CA 1
ATOM 1882 C C . ASP A 1 240 ? -23.18300 -22.43800 -20.75800 1.000 24.13325 240 ASP A C 1
ATOM 1883 O O . ASP A 1 240 ? -23.81700 -21.53000 -20.21500 1.000 24.63488 240 ASP A O 1
ATOM 1888 N N . ILE A 1 241 ? -22.19300 -22.18700 -21.61600 1.000 22.91912 241 ILE A N 1
ATOM 1889 C CA . ILE A 1 241 ? -21.78400 -20.81400 -21.91200 1.000 21.74151 241 ILE A CA 1
ATOM 1890 C C . ILE A 1 241 ? -22.91300 -19.99200 -22.53100 1.000 22.75538 241 ILE A C 1
ATOM 1891 O O . ILE A 1 241 ? -23.22400 -18.89600 -22.02000 1.000 20.76069 241 ILE A O 1
ATOM 1896 N N . PRO A 1 242 ? -23.52800 -20.43200 -23.63800 1.000 22.84906 242 PRO A N 1
ATOM 1897 C CA . PRO A 1 242 ? -24.55900 -19.57100 -24.24700 1.000 24.01067 242 PRO A CA 1
ATOM 1898 C C . PRO A 1 242 ? -25.73600 -19.31400 -23.32300 1.000 24.03920 242 PRO A C 1
ATOM 1899 O O . PRO A 1 242 ? -26.26000 -18.19800 -23.29900 1.000 23.60542 242 PRO A O 1
ATOM 1903 N N . THR A 1 243 ? -26.14800 -20.30600 -22.53300 1.000 24.50437 243 THR A N 1
ATOM 1904 C CA . THR A 1 243 ? -27.26800 -20.08600 -21.61900 1.000 23.46085 243 THR A CA 1
ATOM 1905 C C . THR A 1 243 ? -26.89400 -19.13200 -20.49500 1.000 20.92842 243 THR A C 1
ATOM 1906 O O . THR A 1 243 ? -27.68900 -18.26200 -20.13400 1.000 21.65461 243 THR A O 1
ATOM 1910 N N . ALA A 1 244 ? -25.69000 -19.27800 -19.93100 1.000 19.70629 244 ALA A N 1
ATOM 1911 C CA . ALA A 1 244 ? -25.25200 -18.33800 -18.90900 1.000 17.52357 244 ALA A CA 1
ATOM 1912 C C . ALA A 1 244 ? -25.09800 -16.94000 -19.48400 1.000 18.03073 244 ALA A C 1
ATOM 1913 O O . ALA A 1 244 ? -25.41900 -15.95000 -18.81400 1.000 18.29927 244 ALA A O 1
ATOM 1915 N N . LYS A 1 245 ? -24.59700 -16.83800 -20.72100 1.000 19.39608 245 LYS A N 1
ATOM 1916 C CA . LYS A 1 245 ? -24.46800 -15.52000 -21.34700 1.000 19.43057 245 LYS A CA 1
ATOM 1917 C C . LYS A 1 245 ? -25.82600 -14.86100 -21.52900 1.000 20.91322 245 LYS A C 1
ATOM 1918 O O . LYS A 1 245 ? -25.96400 -13.64700 -21.33200 1.000 20.60468 245 LYS A O 1
ATOM 1924 N N . THR A 1 246 ? -26.85200 -15.65500 -21.87400 1.000 19.60442 246 THR A N 1
ATOM 1925 C CA . THR A 1 246 ? -28.20300 -15.11100 -21.98600 1.000 18.88352 246 THR A CA 1
ATOM 1926 C C . THR A 1 246 ? -28.68700 -14.56600 -20.64100 1.000 20.56481 246 THR A C 1
ATOM 1927 O O . THR A 1 246 ? -29.27200 -13.47800 -20.58200 1.000 21.03458 246 THR A O 1
ATOM 1931 N N . ILE A 1 247 ? -28.44100 -15.29800 -19.54800 1.000 19.96701 247 ILE A N 1
ATOM 1932 C CA . ILE A 1 247 ? -28.77400 -14.76800 -18.22900 1.000 19.72864 247 ILE A CA 1
ATOM 1933 C C . ILE A 1 247 ? -28.03900 -13.46100 -17.96700 1.000 16.51193 247 ILE A C 1
ATOM 1934 O O . ILE A 1 247 ? -28.63200 -12.49600 -17.48500 1.000 19.47379 247 ILE A O 1
ATOM 1939 N N . ILE A 1 248 ? -26.74900 -13.39100 -18.30900 1.000 17.45419 248 ILE A N 1
ATOM 1940 C CA . ILE A 1 248 ? -26.02600 -12.14900 -18.06400 1.000 17.55589 248 ILE A CA 1
ATOM 1941 C C . ILE A 1 248 ? -26.55500 -11.03200 -18.96400 1.000 17.37335 248 ILE A C 1
ATOM 1942 O O . ILE A 1 248 ? -26.68900 -9.87800 -18.53200 1.000 17.42541 248 ILE A O 1
ATOM 1947 N N . ASN A 1 249 ? -26.91500 -11.36300 -20.21400 1.000 16.56050 249 ASN A N 1
ATOM 1948 C CA . ASN A 1 249 ? -27.51300 -10.38300 -21.10900 1.000 18.70733 249 ASN A CA 1
ATOM 1949 C C . ASN A 1 249 ? -28.79400 -9.80700 -20.51000 1.000 18.60082 249 ASN A C 1
ATOM 1950 O O . ASN A 1 249 ? -28.97700 -8.58000 -20.46600 1.000 17.84470 249 ASN A O 1
ATOM 1955 N N . GLU A 1 250 ? -29.69300 -10.68700 -20.02700 1.000 18.84072 250 GLU A N 1
ATOM 1956 C CA . GLU A 1 250 ? -30.92200 -10.23000 -19.38400 1.000 19.78093 250 GLU A CA 1
ATOM 1957 C C . GLU A 1 250 ? -30.62900 -9.38100 -18.15800 1.000 17.59392 250 GLU A C 1
ATOM 1958 O O . GLU A 1 250 ? -31.34800 -8.41100 -17.88100 1.000 20.81901 250 GLU A O 1
ATOM 1964 N N . THR A 1 251 ? -29.59200 -9.74900 -17.39900 1.000 16.57298 251 THR A N 1
ATOM 1965 C CA . THR A 1 251 ? -29.22600 -8.99800 -16.20100 1.000 16.71297 251 THR A CA 1
ATOM 1966 C C . THR A 1 251 ? -28.68000 -7.61700 -16.55100 1.000 15.75781 251 THR A C 1
ATOM 1967 O O . THR A 1 251 ? -28.99700 -6.62700 -15.87500 1.000 17.02110 251 THR A O 1
ATOM 1971 N N . ILE A 1 252 ? -27.84600 -7.52700 -17.59000 1.000 16.08951 252 ILE A N 1
ATOM 1972 C CA . ILE A 1 252 ? -27.42000 -6.21200 -18.07600 1.000 15.27650 252 ILE A CA 1
ATOM 1973 C C . ILE A 1 252 ? -28.63600 -5.36000 -18.42300 1.000 16.39358 252 ILE A C 1
ATOM 1974 O O . ILE A 1 252 ? -28.72300 -4.18500 -18.02400 1.000 17.09821 252 ILE A O 1
ATOM 1979 N N . GLN A 1 253 ? -29.59300 -5.93200 -19.19800 1.000 16.62779 253 GLN A N 1
ATOM 1980 C CA . GLN A 1 253 ? -30.77300 -5.17000 -19.57700 1.000 18.76036 253 GLN A CA 1
ATOM 1981 C C . GLN A 1 253 ? -31.52500 -4.66500 -18.35400 1.000 18.63258 253 GLN A C 1
ATOM 1982 O O . GLN A 1 253 ? -32.02100 -3.53300 -18.35600 1.000 18.78549 253 GLN A O 1
ATOM 1988 N N . LYS A 1 254 ? -31.59600 -5.48800 -17.29800 1.000 18.09852 254 LYS A N 1
ATOM 1989 C CA . LYS A 1 254 ? -32.23000 -5.08700 -16.04900 1.000 18.17142 254 LYS A CA 1
ATOM 1990 C C . LYS A 1 254 ? -31.55100 -3.85800 -15.44300 1.000 15.64522 254 LYS A C 1
ATOM 1991 O O . LYS A 1 254 ? -32.22200 -2.88700 -15.04200 1.000 19.01267 254 LYS A O 1
ATOM 1997 N N . TYR A 1 255 ? -30.21800 -3.89600 -15.33500 1.000 15.36984 255 TYR A N 1
ATOM 1998 C CA . TYR A 1 255 ? -29.49000 -2.76700 -14.74700 1.000 14.39923 255 TYR A CA 1
ATOM 1999 C C . TYR A 1 255 ? -29.52700 -1.54100 -15.65000 1.000 16.19636 255 TYR A C 1
ATOM 2000 O O . TYR A 1 255 ? -29.56900 -0.41900 -15.13500 1.000 16.90799 255 TYR A O 1
ATOM 2009 N N . GLU A 1 256 ? -29.52600 -1.73300 -16.97400 1.000 16.06702 256 GLU A N 1
ATOM 2010 C CA . GLU A 1 256 ? -29.64800 -0.59300 -17.88500 1.000 17.40443 256 GLU A CA 1
ATOM 2011 C C . GLU A 1 256 ? -30.96700 0.13700 -17.65900 1.000 16.43318 256 GLU A C 1
ATOM 2012 O O . GLU A 1 256 ? -30.99900 1.37800 -17.61500 1.000 19.10238 256 GLU A O 1
ATOM 2018 N N . ARG A 1 257 ? -32.08600 -0.61900 -17.56900 1.000 17.84610 257 ARG A N 1
ATOM 2019 C CA A ARG A 1 257 ? -33.38000 -0.00700 -17.27900 0.420 19.67565 257 ARG A CA 1
ATOM 2020 C CA B ARG A 1 257 ? -33.38200 -0.00700 -17.28000 0.580 19.18977 257 ARG A CA 1
ATOM 2021 C C . ARG A 1 257 ? -33.37300 0.64400 -15.91000 1.000 18.41055 257 ARG A C 1
ATOM 2022 O O . ARG A 1 257 ? -33.91700 1.74200 -15.73600 1.000 19.47354 257 ARG A O 1
ATOM 2037 N N . GLU A 1 258 ? -32.76200 -0.03000 -14.91900 1.000 18.61910 258 GLU A N 1
ATOM 2038 C CA . GLU A 1 258 ? -32.73000 0.53800 -13.57300 1.000 17.60484 258 GLU A CA 1
ATOM 2039 C C . GLU A 1 258 ? -32.01500 1.88800 -13.55300 1.000 15.41257 258 GLU A C 1
ATOM 2040 O O . GLU A 1 258 ? -32.45300 2.82800 -12.86600 1.000 17.57900 258 GLU A O 1
ATOM 2046 N N . PHE A 1 259 ? -30.91300 2.01500 -14.28800 1.000 16.20128 259 PHE A N 1
ATOM 2047 C CA . PHE A 1 259 ? -30.21500 3.30000 -14.30300 1.000 16.07663 259 PHE A CA 1
ATOM 2048 C C . PHE A 1 259 ? -31.08000 4.39900 -14.91600 1.000 15.13277 259 PHE A C 1
ATOM 2049 O O . PHE A 1 259 ? -31.15400 5.51600 -14.37100 1.000 18.93169 259 PHE A O 1
ATOM 2057 N N . LEU A 1 260 ? -31.78200 4.09800 -16.01500 1.000 16.94675 260 LEU A N 1
ATOM 2058 C CA . LEU A 1 260 ? -32.68900 5.09000 -16.59000 1.000 16.75472 260 LEU A CA 1
ATOM 2059 C C . LEU A 1 260 ? -33.78900 5.46100 -15.60200 1.000 15.41137 260 LEU A C 1
ATOM 2060 O O . LEU A 1 260 ? -34.15600 6.64200 -15.48000 1.000 19.70296 260 LEU A O 1
ATOM 2065 N N . ARG A 1 261 ? -34.29700 4.47200 -14.85400 1.000 18.22398 261 ARG A N 1
ATOM 2066 C CA . ARG A 1 261 ? -35.30800 4.76200 -13.83000 1.000 18.35951 261 ARG A CA 1
ATOM 2067 C C . ARG A 1 261 ? -34.75700 5.73500 -12.81000 1.000 17.32016 261 ARG A C 1
ATOM 2068 O O . ARG A 1 261 ? -35.42700 6.70600 -12.44500 1.000 20.09983 261 ARG A O 1
ATOM 2076 N N . ARG A 1 262 ? -33.54100 5.46800 -12.30900 1.000 17.43067 262 ARG A N 1
ATOM 2077 C CA . ARG A 1 262 ? -33.02200 6.27200 -11.20800 1.000 18.57596 262 ARG A CA 1
ATOM 2078 C C . ARG A 1 262 ? -32.68900 7.68300 -11.65700 1.000 18.43716 262 ARG A C 1
ATOM 2079 O O . ARG A 1 262 ? -32.83200 8.62700 -10.86500 1.000 19.15430 262 ARG A O 1
ATOM 2087 N N . ILE A 1 263 ? -32.27200 7.85700 -12.92100 1.000 18.68344 263 ILE A N 1
ATOM 2088 C CA . ILE A 1 263 ? -32.05000 9.20500 -13.44400 1.000 19.26939 263 ILE A CA 1
ATOM 2089 C C . ILE A 1 263 ? -33.33800 10.00400 -13.38900 1.000 19.90973 263 ILE A C 1
ATOM 2090 O O . ILE A 1 263 ? -33.37100 11.14300 -12.89400 1.000 21.43329 263 ILE A O 1
ATOM 2095 N N . ASP A 1 264 ? -34.42800 9.40400 -13.88600 1.000 21.43586 264 ASP A N 1
ATOM 2096 C CA . ASP A 1 264 ? -35.70500 10.10200 -13.92300 1.000 20.54512 264 ASP A CA 1
ATOM 2097 C C . ASP A 1 264 ? -36.28000 10.25700 -12.52900 1.000 23.69288 264 ASP A C 1
ATOM 2098 O O . ASP A 1 264 ? -36.92500 11.26800 -12.24000 1.000 26.30232 264 ASP A O 1
ATOM 2100 N N . GLU A 1 265 ? -36.04300 9.27900 -11.65000 1.000 23.73766 265 GLU A N 1
ATOM 2101 C CA . GLU A 1 265 ? -36.49900 9.41800 -10.26200 1.000 25.91261 265 GLU A CA 1
ATOM 2102 C C . GLU A 1 265 ? -35.79200 10.58400 -9.57700 1.000 25.47678 265 GLU A C 1
ATOM 2103 O O . GLU A 1 265 ? -36.41400 11.34900 -8.82700 1.000 27.51332 265 GLU A O 1
ATOM 2109 N N . TYR A 1 266 ? -34.48800 10.73600 -9.83100 1.000 26.37740 266 TYR A N 1
ATOM 2110 C CA . TYR A 1 266 ? -33.74500 11.86900 -9.28200 1.000 25.63639 266 TYR A CA 1
ATOM 2111 C C . TYR A 1 266 ? -34.34900 13.18900 -9.75000 1.000 26.17151 266 TYR A C 1
ATOM 2112 O O . TYR A 1 266 ? -34.57300 14.10500 -8.94500 1.000 28.17233 266 TYR A O 1
ATOM 2121 N N . LYS A 1 267 ? -34.64000 13.29500 -11.05100 1.000 26.20817 267 LYS A N 1
ATOM 2122 C CA . LYS A 1 267 ? -35.24700 14.51400 -11.58100 1.000 29.73189 267 LYS A CA 1
ATOM 2123 C C . LYS A 1 267 ? -36.61200 14.76800 -10.95500 1.000 32.20731 267 LYS A C 1
ATOM 2124 O O . LYS A 1 267 ? -36.96500 15.91400 -10.67500 1.000 33.25198 267 LYS A O 1
ATOM 2130 N N . GLN A 1 268 ? -37.39100 13.70800 -10.72600 1.000 32.94074 268 GLN A N 1
ATOM 2131 C CA . GLN A 1 268 ? -38.74400 13.88300 -10.20800 1.000 35.99930 268 GLN A CA 1
ATOM 2132 C C . GLN A 1 268 ? -38.74300 14.28200 -8.73300 1.000 36.70194 268 GLN A C 1
ATOM 2133 O O . GLN A 1 268 ? -39.60200 15.05900 -8.30700 1.000 36.15057 268 GLN A O 1
ATOM 2139 N N . HIS A 1 269 ? -37.78300 13.79100 -7.94900 1.000 37.18056 269 HIS A N 1
ATOM 2140 C CA . HIS A 1 269 ? -37.75300 14.03700 -6.50800 1.000 41.59009 269 HIS A CA 1
ATOM 2141 C C . HIS A 1 269 ? -36.87000 15.21300 -6.11400 1.000 44.71325 269 HIS A C 1
ATOM 2142 O O . HIS A 1 269 ? -37.21900 15.96600 -5.19900 1.000 45.54461 269 HIS A O 1
ATOM 2149 N N . LYS A 1 270 ? -35.73800 15.40000 -6.78200 1.000 46.87263 270 LYS A N 1
ATOM 2150 C CA . LYS A 1 270 ? -34.74500 16.38600 -6.37200 1.000 49.24319 270 LYS A CA 1
ATOM 2151 C C . LYS A 1 270 ? -34.55200 17.47300 -7.42400 1.000 51.19545 270 LYS A C 1
ATOM 2152 O O . LYS A 1 270 ? -33.50300 18.11900 -7.46700 1.000 54.76366 270 LYS A O 1
ATOM 2156 N N . GLY A 1 271 ? -35.55800 17.69000 -8.27500 1.000 49.75083 271 GLY A N 1
ATOM 2157 C CA . GLY A 1 271 ? -35.43900 18.59400 -9.39800 1.000 50.28106 271 GLY A CA 1
ATOM 2158 C C . GLY A 1 271 ? -36.41000 19.76000 -9.34800 1.000 53.00760 271 GLY A C 1
ATOM 2159 O O . GLY A 1 271 ? -37.23900 19.86000 -8.44100 1.000 54.55549 271 GLY A O 1
ATOM 2160 N N . PRO A 1 272 ? -36.34600 20.66400 -10.34300 1.000 52.56330 272 PRO A N 1
ATOM 2161 C CA . PRO A 1 272 ? -35.54000 20.79900 -11.56300 1.000 51.53568 272 PRO A CA 1
ATOM 2162 C C . PRO A 1 272 ? -34.04100 20.79600 -11.27700 1.000 50.03556 272 PRO A C 1
ATOM 2163 O O . PRO A 1 272 ? -33.57000 21.49000 -10.37700 1.000 49.89682 272 PRO A O 1
ATOM 2165 N N . ILE A 1 273 ? -33.30500 20.01400 -12.02600 1.000 47.06536 273 ILE A N 1
ATOM 2166 C CA . ILE A 1 273 ? -31.88700 19.83500 -11.74800 1.000 44.23931 273 ILE A CA 1
ATOM 2167 C C . ILE A 1 273 ? -31.07100 20.89600 -12.47200 1.000 41.20959 273 ILE A C 1
ATOM 2168 O O . ILE A 1 273 ? -31.47700 21.44100 -13.50800 1.000 40.59756 273 ILE A O 1
ATOM 2173 N N . SER A 1 274 ? -29.90900 21.20400 -11.90400 1.000 39.24926 274 SER A N 1
ATOM 2174 C CA . SER A 1 274 ? -29.01300 22.18300 -12.49300 1.000 37.66868 274 SER A CA 1
ATOM 2175 C C . SER A 1 274 ? -28.50900 21.67900 -13.83500 1.000 35.17010 274 SER A C 1
ATOM 2176 O O . SER A 1 274 ? -28.53500 20.47700 -14.12300 1.000 34.47059 274 SER A O 1
ATOM 2179 N N . ASN A 1 275 ? -28.05100 22.61800 -14.67000 1.000 35.88235 275 ASN A N 1
ATOM 2180 C CA . ASN A 1 275 ? -27.38900 22.22500 -15.91500 1.000 36.57853 275 ASN A CA 1
ATOM 2181 C C . ASN A 1 275 ? -26.18000 21.34300 -15.64000 1.000 34.53468 275 ASN A C 1
ATOM 2182 O O . ASN A 1 275 ? -25.85800 20.44800 -16.43700 1.000 34.44840 275 ASN A O 1
ATOM 2187 N N . LYS A 1 276 ? -25.48300 21.59700 -14.53300 1.000 29.60301 276 LYS A N 1
ATOM 2188 C CA . LYS A 1 276 ? -24.32200 20.78400 -14.19500 1.000 28.21883 276 LYS A CA 1
ATOM 2189 C C . LYS A 1 276 ? -24.71600 19.32100 -14.01100 1.000 28.48179 276 LYS A C 1
ATOM 2190 O O . LYS A 1 276 ? -24.10000 18.42000 -14.59100 1.000 27.73946 276 LYS A O 1
ATOM 2196 N N . ILE A 1 277 ? -25.73800 19.06500 -13.19000 1.000 28.40025 277 ILE A N 1
ATOM 2197 C CA . ILE A 1 277 ? -26.11300 17.68300 -12.91600 1.000 29.14005 277 ILE A CA 1
ATOM 2198 C C . ILE A 1 277 ? -26.78600 17.06700 -14.13500 1.000 27.35976 277 ILE A C 1
ATOM 2199 O O . ILE A 1 277 ? -26.63900 15.86300 -14.39200 1.000 26.56319 277 ILE A O 1
ATOM 2204 N N . GLU A 1 278 ? -27.48200 17.87700 -14.93800 1.000 28.53661 278 GLU A N 1
ATOM 2205 C CA . GLU A 1 278 ? -27.99600 17.36800 -16.20800 1.000 29.02756 278 GLU A CA 1
ATOM 2206 C C . GLU A 1 278 ? -26.86300 16.82900 -17.08600 1.000 27.01878 278 GLU A C 1
ATOM 2207 O O . GLU A 1 278 ? -26.95000 15.71200 -17.61600 1.000 27.23981 278 GLU A O 1
ATOM 2213 N N . GLN A 1 279 ? -25.77900 17.60100 -17.23100 1.000 25.43544 279 GLN A N 1
ATOM 2214 C CA . GLN A 1 279 ? -24.64100 17.14500 -18.02300 1.000 22.59986 279 GLN A CA 1
ATOM 2215 C C . GLN A 1 279 ? -23.99000 15.91400 -17.39700 1.000 24.65952 279 GLN A C 1
ATOM 2216 O O . GLN A 1 279 ? -23.59700 14.97600 -18.10500 1.000 22.27576 279 GLN A O 1
ATOM 2222 N N . TYR A 1 280 ? -23.88000 15.89400 -16.06800 1.000 23.30592 280 TYR A N 1
ATOM 2223 C CA . TYR A 1 280 ? -23.37000 14.71000 -15.37800 1.000 21.22795 280 TYR A CA 1
ATOM 2224 C C . TYR A 1 280 ? -24.17100 13.46200 -15.73900 1.000 19.22221 280 TYR A C 1
ATOM 2225 O O . TYR A 1 280 ? -23.59100 12.41900 -16.07300 1.000 20.77629 280 TYR A O 1
ATOM 2234 N N . MET A 1 281 ? -25.51000 13.54200 -15.68300 1.000 20.46688 281 MET A N 1
ATOM 2235 C CA A MET A 1 281 ? -26.29700 12.35700 -15.98500 0.185 21.86766 281 MET A CA 1
ATOM 2236 C CA B MET A 1 281 ? -26.35800 12.39100 -16.00900 0.815 20.83053 281 MET A CA 1
ATOM 2237 C C . MET A 1 281 ? -26.14400 11.95100 -17.44400 1.000 20.66567 281 MET A C 1
ATOM 2238 O O . MET A 1 281 ? -26.04300 10.75000 -17.74500 1.000 18.53445 281 MET A O 1
ATOM 2247 N N . GLU A 1 282 ? -26.14800 12.91600 -18.36300 1.000 21.26080 282 GLU A N 1
ATOM 2248 C CA . GLU A 1 282 ? -25.96500 12.55700 -19.76200 1.000 21.90299 282 GLU A CA 1
ATOM 2249 C C . GLU A 1 282 ? -24.62100 11.88200 -19.95900 1.000 19.65433 282 GLU A C 1
ATOM 2250 O O . GLU A 1 282 ? -24.52500 10.85200 -20.63600 1.000 19.46077 282 GLU A O 1
ATOM 2256 N N . ALA A 1 283 ? -23.56800 12.45300 -19.35800 1.000 19.67361 283 ALA A N 1
ATOM 2257 C CA . ALA A 1 283 ? -22.22400 11.91000 -19.52100 1.000 18.15044 283 ALA A CA 1
ATOM 2258 C C . ALA A 1 283 ? -22.15300 10.47600 -19.00500 1.000 17.69430 283 ALA A C 1
ATOM 2259 O O . ALA A 1 283 ? -21.53700 9.60600 -19.64000 1.000 17.57024 283 ALA A O 1
ATOM 2261 N N . MET A 1 284 ? -22.82300 10.19700 -17.88400 1.000 15.64731 284 MET A N 1
ATOM 2262 C CA . MET A 1 284 ? -22.85100 8.82500 -17.38300 1.000 16.42223 284 MET A CA 1
ATOM 2263 C C . MET A 1 284 ? -23.51000 7.88400 -18.38700 1.000 15.80417 284 MET A C 1
ATOM 2264 O O . MET A 1 284 ? -23.03500 6.76200 -18.59200 1.000 15.86991 284 MET A O 1
ATOM 2269 N N . THR A 1 285 ? -24.61300 8.31400 -19.02500 1.000 16.77385 285 THR A N 1
ATOM 2270 C CA . THR A 1 285 ? -25.25900 7.41500 -20.00300 1.000 15.42896 285 THR A CA 1
ATOM 2271 C C . THR A 1 285 ? -24.34200 7.11700 -21.19100 1.000 15.62467 285 THR A C 1
ATOM 2272 O O . THR A 1 285 ? -24.40900 6.01800 -21.76600 1.000 17.11248 285 THR A O 1
ATOM 2276 N N . TYR A 1 286 ? -23.49800 8.07100 -21.58800 1.000 16.27322 286 TYR A N 1
ATOM 2277 C CA . TYR A 1 286 ? -22.58500 7.78600 -22.69500 1.000 15.25095 286 TYR A CA 1
ATOM 2278 C C . TYR A 1 286 ? -21.54300 6.73400 -22.33600 1.000 14.29900 286 TYR A C 1
ATOM 2279 O O . TYR A 1 286 ? -21.01100 6.09000 -23.24600 1.000 15.98909 286 TYR A O 1
ATOM 2288 N N . GLN A 1 287 ? -21.24300 6.51700 -21.03900 1.000 14.28253 287 GLN A N 1
ATOM 2289 C CA . GLN A 1 287 ? -20.33200 5.42000 -20.70500 1.000 14.38725 287 GLN A CA 1
ATOM 2290 C C . GLN A 1 287 ? -20.93600 4.07900 -21.08700 1.000 15.20000 287 GLN A C 1
ATOM 2291 O O . GLN A 1 287 ? -20.21600 3.17600 -21.54000 1.000 15.18724 287 GLN A O 1
ATOM 2297 N N . ILE A 1 288 ? -22.25300 3.93400 -20.90700 1.000 14.89026 288 ILE A N 1
ATOM 2298 C CA . ILE A 1 288 ? -22.92200 2.67400 -21.21300 1.000 14.55811 288 ILE A CA 1
ATOM 2299 C C . ILE A 1 288 ? -22.83400 2.38000 -22.70400 1.000 15.42606 288 ILE A C 1
ATOM 2300 O O . ILE A 1 288 ? -22.42500 1.28600 -23.12500 1.000 16.24940 288 ILE A O 1
ATOM 2305 N N . SER A 1 289 ? -23.21700 3.35200 -23.52100 1.000 16.22653 289 SER A N 1
ATOM 2306 C CA . SER A 1 289 ? -23.22100 3.08900 -24.96300 1.000 15.60133 289 SER A CA 1
ATOM 2307 C C . SER A 1 289 ? -21.80100 2.92800 -25.50300 1.000 13.90600 289 SER A C 1
ATOM 2308 O O . SER A 1 289 ? -21.54300 2.05900 -26.34400 1.000 15.37439 289 SER A O 1
ATOM 2311 N N . GLY A 1 290 ? -20.87000 3.76500 -25.03900 1.000 13.92657 290 GLY A N 1
ATOM 2312 C CA . GLY A 1 290 ? -19.48500 3.67300 -25.50600 1.000 14.18635 290 GLY A CA 1
ATOM 2313 C C . GLY A 1 290 ? -18.81300 2.37800 -25.09400 1.000 13.44402 290 GLY A C 1
ATOM 2314 O O . GLY A 1 290 ? -18.15800 1.72100 -25.90100 1.000 15.52474 290 GLY A O 1
ATOM 2315 N N . ASN A 1 291 ? -19.03000 1.95100 -23.85100 1.000 13.96949 291 ASN A N 1
ATOM 2316 C CA . ASN A 1 291 ? -18.44300 0.69700 -23.40300 1.000 13.93110 291 ASN A CA 1
ATOM 2317 C C . ASN A 1 291 ? -18.95900 -0.45600 -24.22900 1.000 14.41168 291 ASN A C 1
ATOM 2318 O O . ASN A 1 291 ? -18.19700 -1.33500 -24.63200 1.000 15.20214 291 ASN A O 1
ATOM 2323 N N . LEU A 1 292 ? -20.26200 -0.45700 -24.48100 1.000 14.14101 292 LEU A N 1
ATOM 2324 C CA . LEU A 1 292 ? -20.90600 -1.49500 -25.27000 1.000 14.57507 292 LEU A CA 1
ATOM 2325 C C . LEU A 1 292 ? -20.34500 -1.53600 -26.69500 1.000 13.71148 292 LEU A C 1
ATOM 2326 O O . LEU A 1 292 ? -19.91500 -2.59100 -27.17200 1.000 15.43205 292 LEU A O 1
ATOM 2331 N N . VAL A 1 293 ? -20.34400 -0.39400 -27.40100 1.000 14.59015 293 VAL A N 1
ATOM 2332 C CA . VAL A 1 293 ? -19.93700 -0.42500 -28.80500 1.000 15.38575 293 VAL A CA 1
ATOM 2333 C C . VAL A 1 293 ? -18.44400 -0.72300 -28.95100 1.000 16.93220 293 VAL A C 1
ATOM 2334 O O . VAL A 1 293 ? -18.02200 -1.42400 -29.89100 1.000 17.08890 293 VAL A O 1
ATOM 2338 N N . TRP A 1 294 ? -17.61300 -0.18000 -28.05200 1.000 15.04673 294 TRP A N 1
ATOM 2339 C CA . TRP A 1 294 ? -16.18300 -0.47500 -28.09000 1.000 13.93535 294 TRP A CA 1
ATOM 2340 C C . TRP A 1 294 ? -15.92400 -1.97100 -27.90000 1.000 13.69813 294 TRP A C 1
ATOM 2341 O O . TRP A 1 294 ? -15.06300 -2.55400 -28.57900 1.000 14.35614 294 TRP A O 1
ATOM 2352 N N . SER A 1 295 ? -16.67400 -2.61500 -26.99200 1.000 14.02898 295 SER A N 1
ATOM 2353 C CA . SER A 1 295 ? -16.44000 -4.01900 -26.66200 1.000 14.02697 295 SER A CA 1
ATOM 2354 C C . SER A 1 295 ? -16.78300 -4.95700 -27.80000 1.000 15.76828 295 SER A C 1
ATOM 2355 O O . SER A 1 295 ? -16.29300 -6.08700 -27.79700 1.000 16.77633 295 SER A O 1
ATOM 2358 N N . LEU A 1 296 ? -17.62300 -4.52700 -28.75600 1.000 15.13379 296 LEU A N 1
ATOM 2359 C CA . LEU A 1 296 ? -18.05700 -5.46100 -29.79700 1.000 15.52260 296 LEU A CA 1
ATOM 2360 C C . LEU A 1 296 ? -16.87800 -5.96700 -30.61300 1.000 17.96366 296 LEU A C 1
ATOM 2361 O O . LEU A 1 296 ? -16.86700 -7.12900 -31.03900 1.000 20.20551 296 LEU A O 1
ATOM 2366 N N . ASN A 1 297 ? -15.90300 -5.09700 -30.89700 1.000 16.76533 297 ASN A N 1
ATOM 2367 C CA . ASN A 1 297 ? -14.81000 -5.51300 -31.76500 1.000 18.15367 297 ASN A CA 1
ATOM 2368 C C . ASN A 1 297 ? -13.44900 -4.98300 -31.31500 1.000 18.44066 297 ASN A C 1
ATOM 2369 O O . ASN A 1 297 ? -12.51200 -4.98200 -32.11800 1.000 18.97614 297 ASN A O 1
ATOM 2374 N N . CYS A 1 298 ? -13.30300 -4.54100 -30.06100 1.000 17.20375 298 CYS A N 1
ATOM 2375 C CA . CYS A 1 298 ? -11.99700 -4.08300 -29.61600 1.000 15.34237 298 CYS A CA 1
ATOM 2376 C C . CYS A 1 298 ? -10.98900 -5.23100 -29.72300 1.000 16.25285 298 CYS A C 1
ATOM 2377 O O . CYS A 1 298 ? -11.32000 -6.39800 -29.42900 1.000 16.43553 298 CYS A O 1
ATOM 2380 N N . PRO A 1 299 ? -9.75500 -4.95000 -30.13400 1.000 15.03288 299 PRO A N 1
ATOM 2381 C CA . PRO A 1 299 ? -8.76100 -6.02900 -30.24300 1.000 17.83960 299 PRO A CA 1
ATOM 2382 C C . PRO A 1 299 ? -8.44300 -6.66000 -28.90100 1.000 16.83926 299 PRO A C 1
ATOM 2383 O O . PRO A 1 299 ? -8.05600 -7.82400 -28.86500 1.000 18.93235 299 PRO A O 1
ATOM 2387 N N . ARG A 1 300 ? -8.62900 -5.95200 -27.78300 1.000 15.14931 300 ARG A N 1
ATOM 2388 C CA . ARG A 1 300 ? -8.35500 -6.57500 -26.48400 1.000 16.30696 300 ARG A CA 1
ATOM 2389 C C . ARG A 1 300 ? -9.14900 -7.86300 -26.31300 1.000 17.33304 300 ARG A C 1
ATOM 2390 O O . ARG A 1 300 ? -8.63100 -8.84400 -25.75600 1.000 18.08555 300 ARG A O 1
ATOM 2398 N N . TYR A 1 301 ? -10.42500 -7.88800 -26.75200 1.000 17.76822 301 TYR A N 1
ATOM 2399 C CA . TYR A 1 301 ? -11.25900 -9.07300 -26.50800 1.000 16.90714 301 TYR A CA 1
ATOM 2400 C C . TYR A 1 301 ? -11.46700 -9.92600 -27.74500 1.000 18.28397 301 TYR A C 1
ATOM 2401 O O . TYR A 1 301 ? -11.94600 -11.05500 -27.62200 1.000 21.51820 301 TYR A O 1
ATOM 2410 N N . ASN A 1 302 ? -11.17900 -9.40000 -28.93400 1.000 17.15660 302 ASN A N 1
ATOM 2411 C CA . ASN A 1 302 ? -11.67900 -10.01400 -30.16200 1.000 20.39508 302 ASN A CA 1
ATOM 2412 C C . ASN A 1 302 ? -10.48700 -10.29800 -31.06400 1.000 22.41612 302 ASN A C 1
ATOM 2413 O O . ASN A 1 302 ? -9.97000 -9.37500 -31.72400 1.000 20.82714 302 ASN A O 1
ATOM 2418 N N . PRO A 1 303 ? -10.00000 -11.54400 -31.07400 1.000 22.69196 303 PRO A N 1
ATOM 2419 C CA . PRO A 1 303 ? -8.67700 -11.83400 -31.64400 1.000 25.06884 303 PRO A CA 1
ATOM 2420 C C . PRO A 1 303 ? -8.55300 -11.48700 -33.11000 1.000 24.94506 303 PRO A C 1
ATOM 2421 O O . PRO A 1 303 ? -7.44700 -11.17600 -33.55700 1.000 24.44637 303 PRO A O 1
ATOM 2425 N N . ASP A 1 304 ? -9.63300 -11.57100 -33.89100 1.000 23.65888 304 ASP A N 1
ATOM 2426 C CA . ASP A 1 304 ? -9.48800 -11.31100 -35.31800 1.000 25.85842 304 ASP A CA 1
ATOM 2427 C C . ASP A 1 304 ? -9.51500 -9.83500 -35.66100 1.000 24.79640 304 ASP A C 1
ATOM 2428 O O . ASP A 1 304 ? -9.53100 -9.48800 -36.83500 1.000 26.26876 304 ASP A O 1
ATOM 2433 N N . TYR A 1 305 ? -9.50900 -8.97000 -34.65400 1.000 21.28061 305 TYR A N 1
ATOM 2434 C CA . TYR A 1 305 ? -9.27900 -7.53900 -34.81800 1.000 20.22799 305 TYR A CA 1
ATOM 2435 C C . TYR A 1 305 ? -7.88700 -7.13100 -34.35200 1.000 21.60153 305 TYR A C 1
ATOM 2436 O O . TYR A 1 305 ? -7.57000 -5.94500 -34.34600 1.000 21.54858 305 TYR A O 1
ATOM 2445 N N . ARG A 1 306 ? -7.04600 -8.08100 -33.95100 1.000 24.55212 306 ARG A N 1
ATOM 2446 C CA . ARG A 1 306 ? -5.70400 -7.76900 -33.47700 1.000 25.59237 306 ARG A CA 1
ATOM 2447 C C . ARG A 1 306 ? -4.70200 -7.68800 -34.62400 1.000 27.53096 306 ARG A C 1
ATOM 2448 O O . ARG A 1 306 ? -4.85500 -8.34200 -35.65300 1.000 29.19066 306 ARG A O 1
ATOM 2456 N N . TYR A 1 307 ? -3.66000 -6.88600 -34.40500 1.000 28.50679 307 TYR A N 1
ATOM 2457 C CA . TYR A 1 307 ? -2.53900 -6.72600 -35.32000 1.000 29.84189 307 TYR A CA 1
ATOM 2458 C C . TYR A 1 307 ? -1.30100 -6.44000 -34.48100 1.000 35.13681 307 TYR A C 1
ATOM 2459 O O . TYR A 1 307 ? -1.39200 -6.09400 -33.30200 1.000 37.51559 307 TYR A O 1
ATOM 2468 N N . GLY A 1 308 ? -0.13500 -6.57000 -35.09600 1.000 38.80851 308 GLY A N 1
ATOM 2469 C CA . GLY A 1 308 ? 1.09800 -6.18500 -34.42500 1.000 43.28713 308 GLY A CA 1
ATOM 2470 C C . GLY A 1 308 ? 1.63900 -7.14600 -33.38200 1.000 45.91887 308 GLY A C 1
ATOM 2471 O O . GLY A 1 308 ? 0.90900 -7.98000 -32.83200 1.000 49.10257 308 GLY A O 1
ATOM 2472 N N . GLU B 1 6 ? 16.06600 -7.00200 -72.95300 1.000 49.83289 6 GLU B N 1
ATOM 2473 C CA . GLU B 1 6 ? 17.44300 -6.50400 -73.00200 1.000 49.05108 6 GLU B CA 1
ATOM 2474 C C . GLU B 1 6 ? 17.83300 -5.63900 -71.78100 1.000 46.23101 6 GLU B C 1
ATOM 2475 O O . GLU B 1 6 ? 18.95700 -5.74600 -71.28400 1.000 46.13696 6 GLU B O 1
ATOM 2477 N N . THR B 1 7 ? 16.91200 -4.79500 -71.28600 1.000 44.58375 7 THR B N 1
ATOM 2478 C CA . THR B 1 7 ? 17.14600 -4.08600 -70.03100 1.000 39.14538 7 THR B CA 1
ATOM 2479 C C . THR B 1 7 ? 16.85900 -4.94400 -68.79000 1.000 34.40681 7 THR B C 1
ATOM 2480 O O . THR B 1 7 ? 17.19900 -4.53100 -67.67200 1.000 30.19176 7 THR B O 1
ATOM 2484 N N . SER B 1 8 ? 16.22800 -6.10800 -68.93300 1.000 33.66943 8 SER B N 1
ATOM 2485 C CA . SER B 1 8 ? 15.70100 -6.79400 -67.76000 1.000 32.21917 8 SER B CA 1
ATOM 2486 C C . SER B 1 8 ? 15.69900 -8.29800 -67.99100 1.000 31.45967 8 SER B C 1
ATOM 2487 O O . SER B 1 8 ? 15.86000 -8.78400 -69.11600 1.000 32.15655 8 SER B O 1
ATOM 2490 N N . ASP B 1 9 ? 15.51100 -9.03800 -66.89800 1.000 30.31060 9 ASP B N 1
ATOM 2491 C CA . ASP B 1 9 ? 15.34800 -10.48300 -66.94300 1.000 31.65447 9 ASP B CA 1
ATOM 2492 C C . ASP B 1 9 ? 13.89700 -10.83800 -66.66700 1.000 28.15456 9 ASP B C 1
ATOM 2493 O O . ASP B 1 9 ? 13.27600 -10.28200 -65.76100 1.000 27.73314 9 ASP B O 1
ATOM 2498 N N . LEU B 1 10 ? 13.36500 -11.78500 -67.42700 1.000 27.82212 10 LEU B N 1
ATOM 2499 C CA . LEU B 1 10 ? 12.07400 -12.34900 -67.07600 1.000 29.20530 10 LEU B CA 1
ATOM 2500 C C . LEU B 1 10 ? 12.23500 -13.21500 -65.82500 1.000 29.21365 10 LEU B C 1
ATOM 2501 O O . LEU B 1 10 ? 13.21600 -13.95000 -65.69100 1.000 30.86115 10 LEU B O 1
ATOM 2504 N N . VAL B 1 11 ? 11.26700 -13.13300 -64.90700 1.000 27.36817 11 VAL B N 1
ATOM 2505 C CA . VAL B 1 11 ? 11.25600 -13.92700 -63.67600 1.000 27.88043 11 VAL B CA 1
ATOM 2506 C C . VAL B 1 11 ? 9.87600 -14.55800 -63.53200 1.000 27.93636 11 VAL B C 1
ATOM 2507 O O . VAL B 1 11 ? 8.86300 -13.86000 -63.61100 1.000 28.87316 11 VAL B O 1
ATOM 2511 N N . ASP B 1 12 ? 9.82700 -15.86800 -63.29700 1.000 30.53842 12 ASP B N 1
ATOM 2512 C CA . ASP B 1 12 ? 8.53000 -16.52900 -63.18700 1.000 31.05038 12 ASP B CA 1
ATOM 2513 C C . ASP B 1 12 ? 7.83700 -16.10900 -61.88800 1.000 29.42050 12 ASP B C 1
ATOM 2514 O O . ASP B 1 12 ? 8.36800 -16.30800 -60.79000 1.000 27.21135 12 ASP B O 1
ATOM 2519 N N . ILE B 1 13 ? 6.66800 -15.47600 -62.02500 1.000 27.85862 13 ILE B N 1
ATOM 2520 C CA . ILE B 1 13 ? 5.92000 -14.99200 -60.86500 1.000 25.42156 13 ILE B CA 1
ATOM 2521 C C . ILE B 1 13 ? 5.46800 -16.14000 -59.96100 1.000 26.26392 13 ILE B C 1
ATOM 2522 O O . ILE B 1 13 ? 5.20600 -15.93500 -58.76600 1.000 25.93969 13 ILE B O 1
ATOM 2527 N N . SER B 1 14 ? 5.41400 -17.36400 -60.48700 1.000 24.78451 14 SER B N 1
ATOM 2528 C CA . SER B 1 14 ? 5.00400 -18.49400 -59.65300 1.000 25.29346 14 SER B CA 1
ATOM 2529 C C . SER B 1 14 ? 6.03400 -18.86700 -58.58800 1.000 25.26960 14 SER B C 1
ATOM 2530 O O . SER B 1 14 ? 5.73000 -19.69900 -57.71700 1.000 27.08473 14 SER B O 1
ATOM 2533 N N . ARG B 1 15 ? 7.23500 -18.28200 -58.63200 1.000 25.57287 15 ARG B N 1
ATOM 2534 C CA . ARG B 1 15 ? 8.22500 -18.49300 -57.57800 1.000 27.71061 15 ARG B CA 1
ATOM 2535 C C . ARG B 1 15 ? 7.86500 -17.76900 -56.28600 1.000 30.29653 15 ARG B C 1
ATOM 2536 O O . ARG B 1 15 ? 8.50900 -18.01400 -55.25800 1.000 34.66805 15 ARG B O 1
ATOM 2544 N N . PHE B 1 16 ? 6.84900 -16.90500 -56.31000 1.000 28.64778 16 PHE B N 1
ATOM 2545 C CA . PHE B 1 16 ? 6.45200 -16.09900 -55.16400 1.000 29.10570 16 PHE B CA 1
ATOM 2546 C C . PHE B 1 16 ? 5.04600 -16.48400 -54.73100 1.000 31.27755 16 PHE B C 1
ATOM 2547 O O . PHE B 1 16 ? 4.20200 -16.85300 -55.56000 1.000 33.19917 16 PHE B O 1
ATOM 2555 N N . ASP B 1 17 ? 4.79300 -16.41300 -53.42500 1.000 30.00011 17 ASP B N 1
ATOM 2556 C CA . ASP B 1 17 ? 3.44800 -16.63800 -52.90500 1.000 30.84940 17 ASP B CA 1
ATOM 2557 C C . ASP B 1 17 ? 2.70400 -15.31600 -52.97600 1.000 29.77850 17 ASP B C 1
ATOM 2558 O O . ASP B 1 17 ? 2.85300 -14.44600 -52.10400 1.000 29.61893 17 ASP B O 1
ATOM 2563 N N . THR B 1 18 ? 1.89600 -15.16700 -54.01400 1.000 28.30148 18 THR B N 1
ATOM 2564 C CA . THR B 1 18 ? 1.17900 -13.92100 -54.23900 1.000 25.96678 18 THR B CA 1
ATOM 2565 C C . THR B 1 18 ? -0.26400 -13.97600 -53.76500 1.000 25.26987 18 THR B C 1
ATOM 2566 O O . THR B 1 18 ? -1.03100 -13.06000 -54.06700 1.000 27.91642 18 THR B O 1
ATOM 2570 N N . HIS B 1 19 ? -0.66000 -15.02200 -53.04000 1.000 24.03156 19 HIS B N 1
ATOM 2571 C CA . HIS B 1 19 ? -2.01000 -15.08700 -52.46800 1.000 28.51006 19 HIS B CA 1
ATOM 2572 C C . HIS B 1 19 ? -3.10600 -14.99800 -53.53100 1.000 28.29280 19 HIS B C 1
ATOM 2573 O O . HIS B 1 19 ? -4.15600 -14.39500 -53.31400 1.000 31.15096 19 HIS B O 1
ATOM 2580 N N . GLY B 1 20 ? -2.88500 -15.62900 -54.68100 1.000 28.12677 20 GLY B N 1
ATOM 2581 C CA . GLY B 1 20 ? -3.85000 -15.59100 -55.76700 1.000 27.75749 20 GLY B CA 1
ATOM 2582 C C . GLY B 1 20 ? -3.83000 -14.34000 -56.62100 1.000 27.21076 20 GLY B C 1
ATOM 2583 O O . GLY B 1 20 ? -4.58900 -14.25900 -57.59600 1.000 28.99491 20 GLY B O 1
ATOM 2584 N N . LEU B 1 21 ? -2.98800 -13.37200 -56.30600 1.000 24.98969 21 LEU B N 1
ATOM 2585 C CA . LEU B 1 21 ? -2.88700 -12.15700 -57.09700 1.000 23.36704 21 LEU B CA 1
ATOM 2586 C C . LEU B 1 21 ? -1.88900 -12.35500 -58.23900 1.000 23.66868 21 LEU B C 1
ATOM 2587 O O . LEU B 1 21 ? -1.08100 -13.28600 -58.24800 1.000 24.45522 21 LEU B O 1
ATOM 2592 N N . GLY B 1 22 ? -1.95000 -11.44100 -59.20400 1.000 24.30516 22 GLY B N 1
ATOM 2593 C CA . GLY B 1 22 ? -1.04300 -11.45300 -60.34200 1.000 24.21909 22 GLY B CA 1
ATOM 2594 C C . GLY B 1 22 ? -1.26400 -12.55400 -61.36100 1.000 25.39548 22 GLY B C 1
ATOM 2595 O O . GLY B 1 22 ? -0.36800 -12.80900 -62.17100 1.000 24.78864 22 GLY B O 1
ATOM 2596 N N . ALA B 1 23 ? -2.43700 -13.18300 -61.37000 1.000 26.34081 23 ALA B N 1
ATOM 2597 C CA . ALA B 1 23 ? -2.71900 -14.25400 -62.33100 1.000 25.93153 23 ALA B CA 1
ATOM 2598 C C . ALA B 1 23 ? -2.59100 -13.74800 -63.76400 1.000 25.07370 23 ALA B C 1
ATOM 2599 O O . ALA B 1 23 ? -3.16300 -12.71300 -64.13400 1.000 25.18386 23 ALA B O 1
ATOM 2601 N N . ASN B 1 24 ? -1.80100 -14.46200 -64.56300 1.000 27.18996 24 ASN B N 1
ATOM 2602 C CA . ASN B 1 24 ? -1.56900 -14.17100 -65.97400 1.000 27.27176 24 ASN B CA 1
ATOM 2603 C C . ASN B 1 24 ? -0.72800 -12.92100 -66.23300 1.000 27.10092 24 ASN B C 1
ATOM 2604 O O . ASN B 1 24 ? -0.65700 -12.46400 -67.39700 1.000 28.75377 24 ASN B O 1
ATOM 2609 N N . TYR B 1 25 ? -0.07100 -12.37100 -65.20900 1.000 24.00889 25 TYR B N 1
ATOM 2610 C CA . TYR B 1 25 ? 0.87000 -11.27100 -65.36400 1.000 23.92953 25 TYR B CA 1
ATOM 2611 C C . TYR B 1 25 ? 2.28900 -11.81800 -65.42900 1.000 26.13115 25 TYR B C 1
ATOM 2612 O O . TYR B 1 25 ? 2.63400 -12.78900 -64.73600 1.000 26.96146 25 TYR B O 1
ATOM 2621 N N . LYS B 1 26 ? 3.10700 -11.20600 -66.28300 1.000 24.94061 26 LYS B N 1
ATOM 2622 C CA . LYS B 1 26 ? 4.52500 -11.52400 -66.33800 1.000 23.71441 26 LYS B CA 1
ATOM 2623 C C . LYS B 1 26 ? 5.29900 -10.54100 -65.47000 1.000 22.66686 26 LYS B C 1
ATOM 2624 O O . LYS B 1 26 ? 4.84800 -9.42100 -65.22800 1.000 22.60467 26 LYS B O 1
ATOM 2628 N N . LEU B 1 27 ? 6.46000 -10.98500 -64.98100 1.000 24.94176 27 LEU B N 1
ATOM 2629 C CA . LEU B 1 27 ? 7.30200 -10.24000 -64.04600 1.000 22.90609 27 LEU B CA 1
ATOM 2630 C C . LEU B 1 27 ? 8.70600 -10.12200 -64.63900 1.000 22.81970 27 LEU B C 1
ATOM 2631 O O . LEU B 1 27 ? 9.23900 -11.10300 -65.17100 1.000 23.81064 27 LEU B O 1
ATOM 2636 N N . ARG B 1 28 ? 9.28800 -8.91400 -64.57900 1.000 23.14968 28 ARG B N 1
ATOM 2637 C CA . ARG B 1 28 ? 10.66300 -8.66500 -64.99500 1.000 24.01866 28 ARG B CA 1
ATOM 2638 C C . ARG B 1 28 ? 11.40900 -7.90400 -63.90800 1.000 22.70780 28 ARG B C 1
ATOM 2639 O O . ARG B 1 28 ? 10.80700 -7.16500 -63.12600 1.000 22.98011 28 ARG B O 1
ATOM 2647 N N . ARG B 1 29 ? 12.73600 -8.07300 -63.88300 1.000 22.39990 29 ARG B N 1
ATOM 2648 C CA . ARG B 1 29 ? 13.60100 -7.40900 -62.91000 1.000 21.77092 29 ARG B CA 1
ATOM 2649 C C . ARG B 1 29 ? 14.77100 -6.76900 -63.65100 1.000 23.14277 29 ARG B C 1
ATOM 2650 O O . ARG B 1 29 ? 15.52800 -7.45900 -64.35100 1.000 24.24801 29 ARG B O 1
ATOM 2658 N N . HIS B 1 30 ? 14.91100 -5.45600 -63.50400 1.000 22.61865 30 HIS B N 1
ATOM 2659 C CA . HIS B 1 30 ? 15.90200 -4.70500 -64.27300 1.000 23.65050 30 HIS B CA 1
ATOM 2660 C C . HIS B 1 30 ? 17.32000 -5.21400 -64.01900 1.000 26.19607 30 HIS B C 1
ATOM 2661 O O . HIS B 1 30 ? 17.73000 -5.42000 -62.87000 1.000 27.39971 30 HIS B O 1
ATOM 2668 N N . LYS B 1 31 ? 18.09100 -5.36500 -65.10600 1.000 27.16142 31 LYS B N 1
ATOM 2669 C CA . LYS B 1 31 ? 19.48800 -5.77100 -64.98100 1.000 28.19071 31 LYS B CA 1
ATOM 2670 C C . LYS B 1 31 ? 20.35500 -4.69400 -64.34400 1.000 27.31081 31 LYS B C 1
ATOM 2671 O O . LYS B 1 31 ? 21.41600 -5.00800 -63.80100 1.000 27.91147 31 LYS B O 1
ATOM 2677 N N . PHE B 1 32 ? 19.95000 -3.42800 -64.41500 1.000 25.44339 32 PHE B N 1
ATOM 2678 C CA . PHE B 1 32 ? 20.71600 -2.35100 -63.81600 1.000 26.86337 32 PHE B CA 1
ATOM 2679 C C . PHE B 1 32 ? 20.15600 -1.95400 -62.46200 1.000 27.09379 32 PHE B C 1
ATOM 2680 O O . PHE B 1 32 ? 20.23800 -0.78300 -62.07900 1.000 26.72684 32 PHE B O 1
ATOM 2688 N N . GLU B 1 33 ? 19.59800 -2.92800 -61.73400 1.000 28.05251 33 GLU B N 1
ATOM 2689 C CA . GLU B 1 33 ? 19.01100 -2.68900 -60.41700 1.000 28.17527 33 GLU B CA 1
ATOM 2690 C C . GLU B 1 33 ? 19.94000 -1.92400 -59.47900 1.000 28.40961 33 GLU B C 1
ATOM 2691 O O . GLU B 1 33 ? 19.46700 -1.11700 -58.67000 1.000 28.58889 33 GLU B O 1
ATOM 2697 N N . HIS B 1 34 ? 21.25600 -2.14000 -59.57900 1.000 29.66043 34 HIS B N 1
ATOM 2698 C CA A HIS B 1 34 ? 22.17100 -1.43600 -58.68500 0.606 29.07919 34 HIS B CA 1
ATOM 2699 C CA B HIS B 1 34 ? 22.19400 -1.43500 -58.70600 0.394 29.88640 34 HIS B CA 1
ATOM 2700 C C . HIS B 1 34 ? 22.05400 0.07700 -58.83500 1.000 27.60519 34 HIS B C 1
ATOM 2701 O O . HIS B 1 34 ? 22.26400 0.81300 -57.85600 1.000 27.40933 34 HIS B O 1
ATOM 2714 N N . LEU B 1 35 ? 21.71100 0.55700 -60.03300 1.000 27.25338 35 LEU B N 1
ATOM 2715 C CA . LEU B 1 35 ? 21.47200 1.98800 -60.23300 1.000 27.44387 35 LEU B CA 1
ATOM 2716 C C . LEU B 1 35 ? 20.23900 2.45500 -59.45900 1.000 27.80110 35 LEU B C 1
ATOM 2717 O O . LEU B 1 35 ? 20.20600 3.58500 -58.93700 1.000 26.47576 35 LEU B O 1
ATOM 2722 N N . ALA B 1 36 ? 19.20800 1.60900 -59.39100 1.000 25.06493 36 ALA B N 1
ATOM 2723 C CA . ALA B 1 36 ? 18.04700 1.95300 -58.58100 1.000 25.61749 36 ALA B CA 1
ATOM 2724 C C . ALA B 1 36 ? 18.41000 2.01600 -57.10500 1.000 27.51757 36 ALA B C 1
ATOM 2725 O O . ALA B 1 36 ? 17.96200 2.92100 -56.39900 1.000 27.61061 36 ALA B O 1
ATOM 2727 N N . ASP B 1 37 ? 19.21800 1.05800 -56.62800 1.000 27.54598 37 ASP B N 1
ATOM 2728 C CA . ASP B 1 37 ? 19.69500 1.08900 -55.24500 1.000 30.24986 37 ASP B CA 1
ATOM 2729 C C . ASP B 1 37 ? 20.49600 2.35400 -54.95500 1.000 30.82164 37 ASP B C 1
ATOM 2730 O O . ASP B 1 37 ? 20.34800 2.96000 -53.88300 1.000 31.43559 37 ASP B O 1
ATOM 2735 N N . THR B 1 38 ? 21.34700 2.77500 -55.90000 1.000 28.62531 38 THR B N 1
ATOM 2736 C CA . THR B 1 38 ? 22.15600 3.97300 -55.70100 1.000 29.72340 38 THR B CA 1
ATOM 2737 C C . THR B 1 38 ? 21.29000 5.22700 -55.65500 1.000 28.96298 38 THR B C 1
ATOM 2738 O O . THR B 1 38 ? 21.53600 6.12200 -54.83900 1.000 30.46926 38 THR B O 1
ATOM 2742 N N . GLY B 1 39 ? 20.27400 5.31000 -56.52300 1.000 26.97084 39 GLY B N 1
ATOM 2743 C CA . GLY B 1 39 ? 19.37700 6.45700 -56.48900 1.000 28.40808 39 GLY B CA 1
ATOM 2744 C C . GLY B 1 39 ? 18.61000 6.54500 -55.18300 1.000 27.78997 39 GLY B C 1
ATOM 2745 O O . GLY B 1 39 ? 18.44100 7.63100 -54.62000 1.000 27.66089 39 GLY B O 1
ATOM 2746 N N . CYS B 1 40 ? 18.15600 5.39700 -54.67000 1.000 26.07931 40 CYS B N 1
ATOM 2747 C CA . CYS B 1 40 ? 17.45200 5.36600 -53.39200 1.000 26.17489 40 CYS B CA 1
ATOM 2748 C C . CYS B 1 40 ? 18.37000 5.80600 -52.26500 1.000 27.95728 40 CYS B C 1
ATOM 2749 O O . CYS B 1 40 ? 17.97000 6.60100 -51.40400 1.000 25.06607 40 CYS B O 1
ATOM 2752 N N . HIS B 1 41 ? 19.61800 5.32000 -52.27200 1.000 29.06730 41 HIS B N 1
ATOM 2753 C CA . HIS B 1 41 ? 20.57000 5.68600 -51.23100 1.000 33.28968 41 HIS B CA 1
ATOM 2754 C C . HIS B 1 41 ? 20.84000 7.18100 -51.24100 1.000 32.64926 41 HIS B C 1
ATOM 2755 O O . HIS B 1 41 ? 20.91000 7.81200 -50.17700 1.000 33.45525 41 HIS B O 1
ATOM 2762 N N . LYS B 1 42 ? 20.99200 7.76800 -52.43400 1.000 30.69787 42 LYS B N 1
ATOM 2763 C CA . LYS B 1 42 ? 21.30200 9.19200 -52.51800 1.000 30.85148 42 LYS B CA 1
ATOM 2764 C C . LYS B 1 42 ? 20.12700 10.04100 -52.05400 1.000 32.89439 42 LYS B C 1
ATOM 2765 O O . LYS B 1 42 ? 20.32100 11.04300 -51.35100 1.000 33.05007 42 LYS B O 1
ATOM 2771 N N . ALA B 1 43 ? 18.90200 9.64900 -52.42800 1.000 32.43322 43 ALA B N 1
ATOM 2772 C CA . ALA B 1 43 ? 17.71800 10.34600 -51.94000 1.000 29.86025 43 ALA B CA 1
ATOM 2773 C C . ALA B 1 43 ? 17.61800 10.26500 -50.42200 1.000 30.41759 43 ALA B C 1
ATOM 2774 O O . ALA B 1 43 ? 17.25200 11.24700 -49.76700 1.000 29.49473 43 ALA B O 1
ATOM 2776 N N . ARG B 1 44 ? 17.98600 9.13000 -49.85300 1.000 30.71639 44 ARG B N 1
ATOM 2777 C CA . ARG B 1 44 ? 17.89500 8.95600 -48.38600 1.000 30.97866 44 ARG B CA 1
ATOM 2778 C C . ARG B 1 44 ? 18.96400 9.81400 -47.69300 1.000 33.90510 44 ARG B C 1
ATOM 2779 O O . ARG B 1 44 ? 18.63800 10.42400 -46.70900 1.000 35.00789 44 ARG B O 1
ATOM 2787 N N . SER B 1 45 ? 20.16100 9.85500 -48.25300 1.000 33.03421 45 SER B N 1
ATOM 2788 C CA . SER B 1 45 ? 21.20200 10.69300 -47.66800 1.000 35.91448 45 SER B CA 1
ATOM 2789 C C . SER B 1 45 ? 20.82400 12.16400 -47.76700 1.000 36.01541 45 SER B C 1
ATOM 2790 O O . SER B 1 45 ? 21.04400 12.92800 -46.82700 1.000 37.82696 45 SER B O 1
ATOM 2793 N N . ASP B 1 46 ? 20.23700 12.57200 -48.90000 1.000 35.16315 46 ASP B N 1
ATOM 2794 C CA . ASP B 1 46 ? 19.76700 13.95000 -49.03800 1.000 34.83232 46 ASP B CA 1
ATOM 2795 C C . ASP B 1 46 ? 18.66000 14.27000 -48.04000 1.000 34.90539 46 ASP B C 1
ATOM 2796 O O . ASP B 1 46 ? 18.61900 15.37400 -47.49400 1.000 34.06019 46 ASP B O 1
ATOM 2801 N N . TRP B 1 47 ? 17.73900 13.33000 -47.80800 1.000 34.44115 47 TRP B N 1
ATOM 2802 C CA . TRP B 1 47 ? 16.66900 13.56400 -46.84200 1.000 32.44541 47 TRP B CA 1
ATOM 2803 C C . TRP B 1 47 ? 17.24300 13.81500 -45.45100 1.000 33.73129 47 TRP B C 1
ATOM 2804 O O . TRP B 1 47 ? 16.78400 14.70600 -44.72300 1.000 34.40988 47 TRP B O 1
ATOM 2815 N N . VAL B 1 48 ? 18.25600 13.04200 -45.06700 1.000 35.99866 48 VAL B N 1
ATOM 2816 C CA . VAL B 1 48 ? 18.88300 13.25600 -43.76800 1.000 37.16918 48 VAL B CA 1
ATOM 2817 C C . VAL B 1 48 ? 19.59000 14.60700 -43.72600 1.000 38.91843 48 VAL B C 1
ATOM 2818 O O . VAL B 1 48 ? 19.57200 15.30200 -42.70300 1.000 40.53394 48 VAL B O 1
ATOM 2822 N N . LYS B 1 49 ? 20.20000 15.00800 -44.83800 1.000 39.65231 49 LYS B N 1
ATOM 2823 C CA . LYS B 1 49 ? 20.98900 16.23600 -44.87800 1.000 39.03550 49 LYS B CA 1
ATOM 2824 C C . LYS B 1 49 ? 20.10400 17.47600 -44.76500 1.000 36.61309 49 LYS B C 1
ATOM 2825 O O . LYS B 1 49 ? 20.49600 18.47100 -44.13600 1.000 39.38908 49 LYS B O 1
ATOM 2831 N N . TYR B 1 50 ? 18.89500 17.42200 -45.33400 1.000 35.84727 50 TYR B N 1
ATOM 2832 C CA . TYR B 1 50 ? 18.06500 18.59600 -45.55500 1.000 35.01812 50 TYR B CA 1
ATOM 2833 C C . TYR B 1 50 ? 16.72000 18.57900 -44.84300 1.000 36.58949 50 TYR B C 1
ATOM 2834 O O . TYR B 1 50 ? 16.12000 19.65500 -44.69700 1.000 36.92303 50 TYR B O 1
ATOM 2843 N N . ILE B 1 51 ? 16.23000 17.41300 -44.40500 1.000 36.53921 51 ILE B N 1
ATOM 2844 C CA . ILE B 1 51 ? 14.92400 17.27100 -43.76400 1.000 38.16671 51 ILE B CA 1
ATOM 2845 C C . ILE B 1 51 ? 15.07400 16.81400 -42.32200 1.000 40.74024 51 ILE B C 1
ATOM 2846 O O . ILE B 1 51 ? 14.74300 17.55700 -41.39400 1.000 42.55736 51 ILE B O 1
ATOM 2851 N N . GLY B 1 52 ? 15.54100 15.58100 -42.12100 1.000 41.65108 52 GLY B N 1
ATOM 2852 C CA . GLY B 1 52 ? 15.67800 15.02400 -40.79100 1.000 42.09367 52 GLY B CA 1
ATOM 2853 C C . GLY B 1 52 ? 15.96300 13.53300 -40.81200 1.000 43.76902 52 GLY B C 1
ATOM 2854 O O . GLY B 1 52 ? 16.19900 12.94100 -41.86700 1.000 43.19817 52 GLY B O 1
ATOM 2855 N N . PRO B 1 53 ? 15.94600 12.89700 -39.63900 1.000 46.55527 53 PRO B N 1
ATOM 2856 C CA . PRO B 1 53 ? 16.27300 11.46400 -39.56500 1.000 46.21450 53 PRO B CA 1
ATOM 2857 C C . PRO B 1 53 ? 15.24600 10.57400 -40.25800 1.000 45.92912 53 PRO B C 1
ATOM 2858 O O . PRO B 1 53 ? 14.04800 10.86100 -40.27800 1.000 45.23147 53 PRO B O 1
ATOM 2862 N N . LEU B 1 54 ? 15.73900 9.46800 -40.82200 1.000 47.14784 54 LEU B N 1
ATOM 2863 C CA . LEU B 1 54 ? 14.92100 8.51500 -41.56000 1.000 48.91564 54 LEU B CA 1
ATOM 2864 C C . LEU B 1 54 ? 14.36400 7.48100 -40.60300 1.000 50.94772 54 LEU B C 1
ATOM 2865 O O . LEU B 1 54 ? 15.11200 6.91100 -39.81000 1.000 51.63024 54 LEU B O 1
ATOM 2870 N N . THR B 1 55 ? 13.06000 7.21400 -40.69600 1.000 51.74893 55 THR B N 1
ATOM 2871 C CA . THR B 1 55 ? 12.42600 6.23900 -39.81400 1.000 52.00561 55 THR B CA 1
ATOM 2872 C C . THR B 1 55 ? 11.73800 5.10800 -40.55800 1.000 49.20076 55 THR B C 1
ATOM 2873 O O . THR B 1 55 ? 11.29900 4.14600 -39.91800 1.000 51.07413 55 THR B O 1
ATOM 2876 N N . GLU B 1 56 ? 11.64200 5.18700 -41.87900 1.000 44.95608 56 GLU B N 1
ATOM 2877 C CA . GLU B 1 56 ? 10.98600 4.15500 -42.66300 1.000 43.38206 56 GLU B CA 1
ATOM 2878 C C . GLU B 1 56 ? 11.83700 3.85800 -43.88800 1.000 38.43707 56 GLU B C 1
ATOM 2879 O O . GLU B 1 56 ? 12.60000 4.70800 -44.35700 1.000 35.03345 56 GLU B O 1
ATOM 2885 N N . PHE B 1 57 ? 11.70800 2.63800 -44.39500 1.000 35.52580 57 PHE B N 1
ATOM 2886 C CA . PHE B 1 57 ? 12.27700 2.32200 -45.69700 1.000 32.49922 57 PHE B CA 1
ATOM 2887 C C . PHE B 1 57 ? 11.34800 2.79100 -46.81000 1.000 29.18962 57 PHE B C 1
ATOM 2888 O O . PHE B 1 57 ? 10.14400 2.95500 -46.61400 1.000 29.67065 57 PHE B O 1
ATOM 2896 N N . GLY B 1 58 ? 11.93300 3.03300 -47.98600 1.000 27.63627 58 GLY B N 1
ATOM 2897 C CA . GLY B 1 58 ? 11.14600 3.37100 -49.16200 1.000 27.53970 58 GLY B CA 1
ATOM 2898 C C . GLY B 1 58 ? 11.09800 2.23300 -50.15500 1.000 26.67163 58 GLY B C 1
ATOM 2899 O O . GLY B 1 58 ? 10.45400 1.21100 -49.89200 1.000 27.52032 58 GLY B O 1
ATOM 2900 N N . GLY B 1 59 ? 11.79000 2.38700 -51.28800 1.000 26.26625 59 GLY B N 1
ATOM 2901 C CA . GLY B 1 59 ? 11.72800 1.37900 -52.34100 1.000 25.89637 59 GLY B CA 1
ATOM 2902 C C . GLY B 1 59 ? 12.64600 0.17400 -52.17200 1.000 26.09560 59 GLY B C 1
ATOM 2903 O O . GLY B 1 59 ? 12.54800 -0.78300 -52.96100 1.000 25.74581 59 GLY B O 1
ATOM 2904 N N . CYS B 1 60 ? 13.53900 0.20300 -51.18800 1.000 27.71299 60 CYS B N 1
ATOM 2905 C CA . CYS B 1 60 ? 14.54800 -0.84000 -51.09300 1.000 29.04607 60 CYS B CA 1
ATOM 2906 C C . CYS B 1 60 ? 13.90700 -2.20500 -50.84800 1.000 29.73358 60 CYS B C 1
ATOM 2907 O O . CYS B 1 60 ? 12.93600 -2.34300 -50.09700 1.000 30.28159 60 CYS B O 1
ATOM 2910 N N . ASN B 1 61 ? 14.43700 -3.21400 -51.52800 1.000 29.19769 61 ASN B N 1
ATOM 2911 C CA . ASN B 1 61 ? 14.07100 -4.60100 -51.28400 1.000 28.51815 61 ASN B CA 1
ATOM 2912 C C . ASN B 1 61 ? 15.10700 -5.47300 -51.97800 1.000 28.09788 61 ASN B C 1
ATOM 2913 O O . ASN B 1 61 ? 14.96800 -5.76700 -53.16700 1.000 28.64852 61 ASN B O 1
ATOM 2918 N N . HIS B 1 62 ? 16.13700 -5.91000 -51.24500 1.000 30.65325 62 HIS B N 1
ATOM 2919 C CA . HIS B 1 62 ? 17.21300 -6.67400 -51.87600 1.000 34.52392 62 HIS B CA 1
ATOM 2920 C C . HIS B 1 62 ? 16.76900 -8.07000 -52.29500 1.000 34.83189 62 HIS B C 1
ATOM 2921 O O . HIS B 1 62 ? 17.31500 -8.63000 -53.25400 1.000 36.91779 62 HIS B O 1
ATOM 2928 N N . ILE B 1 63 ? 15.76300 -8.62700 -51.62900 1.000 31.78582 63 ILE B N 1
ATOM 2929 C CA . ILE B 1 63 ? 15.36300 -10.00500 -51.89000 1.000 33.75965 63 ILE B CA 1
ATOM 2930 C C . ILE B 1 63 ? 14.48600 -10.11300 -53.13700 1.000 33.26148 63 ILE B C 1
ATOM 2931 O O . ILE B 1 63 ? 14.78000 -10.89400 -54.04800 1.000 34.17583 63 ILE B O 1
ATOM 2935 N N . ASN B 1 64 ? 13.39300 -9.34900 -53.20700 1.000 29.18804 64 ASN B N 1
ATOM 2936 C CA . ASN B 1 64 ? 12.49700 -9.45500 -54.35500 1.000 29.32294 64 ASN B CA 1
ATOM 2937 C C . ASN B 1 64 ? 12.77900 -8.43100 -55.45600 1.000 26.95455 64 ASN B C 1
ATOM 2938 O O . ASN B 1 64 ? 12.21200 -8.55100 -56.55400 1.000 27.64308 64 ASN B O 1
ATOM 2943 N N . GLY B 1 65 ? 13.65700 -7.45700 -55.20700 1.000 26.73078 65 GLY B N 1
ATOM 2944 C CA . GLY B 1 65 ? 13.94800 -6.43000 -56.17900 1.000 25.43583 65 GLY B CA 1
ATOM 2945 C C . GLY B 1 65 ? 13.57400 -5.03800 -55.69000 1.000 25.29185 65 GLY B C 1
ATOM 2946 O O . GLY B 1 65 ? 12.49300 -4.83800 -55.12700 1.000 24.94916 65 GLY B O 1
ATOM 2947 N N . ASN B 1 66 ? 14.46400 -4.07100 -55.90300 1.000 23.37057 66 ASN B N 1
ATOM 2948 C CA . ASN B 1 66 ? 14.13700 -2.67800 -55.64500 1.000 22.94513 66 ASN B CA 1
ATOM 2949 C C . ASN B 1 66 ? 12.84600 -2.31000 -56.38500 1.000 22.04741 66 ASN B C 1
ATOM 2950 O O . ASN B 1 66 ? 12.62200 -2.73700 -57.52300 1.000 22.85822 66 ASN B O 1
ATOM 2955 N N . PHE B 1 67 ? 11.98800 -1.52800 -55.72100 1.000 21.62423 67 PHE B N 1
ATOM 2956 C CA . PHE B 1 67 ? 10.68900 -1.16000 -56.28000 1.000 21.09819 67 PHE B CA 1
ATOM 2957 C C . PHE B 1 67 ? 10.80200 -0.74800 -57.74400 1.000 19.11528 67 PHE B C 1
ATOM 2958 O O . PHE B 1 67 ? 10.07300 -1.25900 -58.60600 1.000 18.47732 67 PHE B O 1
ATOM 2966 N N . SER B 1 68 ? 11.72100 0.17500 -58.04600 1.000 19.66626 68 SER B N 1
ATOM 2967 C CA . SER B 1 68 ? 11.83900 0.68900 -59.41500 1.000 18.86897 68 SER B CA 1
ATOM 2968 C C . SER B 1 68 ? 12.27600 -0.39500 -60.39000 1.000 19.17855 68 SER B C 1
ATOM 2969 O O . SER B 1 68 ? 11.89900 -0.36000 -61.57300 1.000 20.64232 68 SER B O 1
ATOM 2972 N N . ALA B 1 69 ? 13.09300 -1.34600 -59.92100 1.000 20.83664 69 ALA B N 1
ATOM 2973 C CA . ALA B 1 69 ? 13.66800 -2.34500 -60.81500 1.000 19.95316 69 ALA B CA 1
ATOM 2974 C C . ALA B 1 69 ? 12.64300 -3.38100 -61.24600 1.000 18.81652 69 ALA B C 1
ATOM 2975 O O . ALA B 1 69 ? 12.79200 -3.96800 -62.33200 1.000 19.71387 69 ALA B O 1
ATOM 2977 N N . VAL B 1 70 ? 11.60400 -3.62500 -60.42400 1.000 20.78702 70 VAL B N 1
ATOM 2978 C CA . VAL B 1 70 ? 10.54500 -4.57900 -60.77900 1.000 18.50357 70 VAL B CA 1
ATOM 2979 C C . VAL B 1 70 ? 9.26300 -3.89700 -61.26200 1.000 18.00195 70 VAL B C 1
ATOM 2980 O O . VAL B 1 70 ? 8.51500 -4.46000 -62.06900 1.000 19.79011 70 VAL B O 1
ATOM 2984 N N . VAL B 1 71 ? 9.00800 -2.67100 -60.80300 1.000 18.56011 71 VAL B N 1
ATOM 2985 C CA . VAL B 1 71 ? 7.81400 -1.95600 -61.26000 1.000 18.27864 71 VAL B CA 1
ATOM 2986 C C . VAL B 1 71 ? 8.05700 -1.29900 -62.61200 1.000 17.69409 71 VAL B C 1
ATOM 2987 O O . VAL B 1 71 ? 7.12700 -1.17300 -63.42400 1.000 17.81318 71 VAL B O 1
ATOM 2991 N N . LEU B 1 72 ? 9.30100 -0.88800 -62.88900 1.000 18.61232 72 LEU B N 1
ATOM 2992 C CA . LEU B 1 72 ? 9.64900 -0.17200 -64.11900 1.000 18.05205 72 LEU B CA 1
ATOM 2993 C C . LEU B 1 72 ? 10.80100 -0.88300 -64.83200 1.000 19.71194 72 LEU B C 1
ATOM 2994 O O . LEU B 1 72 ? 11.85700 -0.29600 -65.08000 1.000 20.67417 72 LEU B O 1
ATOM 2999 N N . PRO B 1 73 ? 10.63700 -2.16600 -65.16500 1.000 20.11370 73 PRO B N 1
ATOM 3000 C CA . PRO B 1 73 ? 11.78700 -2.93900 -65.65500 1.000 19.73903 73 PRO B CA 1
ATOM 3001 C C . PRO B 1 73 ? 12.20300 -2.61500 -67.06900 1.000 21.38296 73 PRO B C 1
ATOM 3002 O O . PRO B 1 73 ? 13.24900 -3.12400 -67.50600 1.000 22.98613 73 PRO B O 1
ATOM 3006 N N . LEU B 1 74 ? 11.39700 -1.87100 -67.82500 1.000 20.90684 74 LEU B N 1
ATOM 3007 C CA . LEU B 1 74 ? 11.75900 -1.46800 -69.18600 1.000 22.65539 74 LEU B CA 1
ATOM 3008 C C . LEU B 1 74 ? 12.46700 -0.11300 -69.24100 1.000 22.50229 74 LEU B C 1
ATOM 3009 O O . LEU B 1 74 ? 12.78200 0.36400 -70.34500 1.000 24.87859 74 LEU B O 1
ATOM 3014 N N . CYS B 1 75 ? 12.75000 0.49700 -68.08900 1.000 22.50089 75 CYS B N 1
ATOM 3015 C CA A CYS B 1 75 ? 13.40300 1.80800 -68.05900 0.641 23.42075 75 CYS B CA 1
ATOM 3016 C CA B CYS B 1 75 ? 13.38800 1.80100 -68.06700 0.359 24.09983 75 CYS B CA 1
ATOM 3017 C C . CYS B 1 75 ? 14.71100 1.78100 -68.82600 1.000 23.09839 75 CYS B C 1
ATOM 3018 O O . CYS B 1 75 ? 15.49700 0.84100 -68.70600 1.000 24.64579 75 CYS B O 1
ATOM 3023 N N . ARG B 1 76 ? 14.97800 2.84400 -69.58900 1.000 21.37925 76 ARG B N 1
ATOM 3024 C CA . ARG B 1 76 ? 16.32400 3.00600 -70.11200 1.000 20.67181 76 ARG B CA 1
ATOM 3025 C C . ARG B 1 76 ? 17.30900 2.96900 -68.94000 1.000 22.86760 76 ARG B C 1
ATOM 3026 O O . ARG B 1 76 ? 17.07100 3.63100 -67.91900 1.000 24.47762 76 ARG B O 1
ATOM 3034 N N . PRO B 1 77 ? 18.40500 2.22700 -69.03700 1.000 23.23361 77 PRO B N 1
ATOM 3035 C CA . PRO B 1 77 ? 19.37600 2.23500 -67.92800 1.000 26.05842 77 PRO B CA 1
ATOM 3036 C C . PRO B 1 77 ? 19.86100 3.62600 -67.54500 1.000 26.21333 77 PRO B C 1
ATOM 3037 O O . PRO B 1 77 ? 20.10000 3.87600 -66.35100 1.000 27.24549 77 PRO B O 1
ATOM 3041 N N . ASP B 1 78 ? 19.96500 4.56300 -68.50100 1.000 25.65727 78 ASP B N 1
ATOM 3042 C CA . ASP B 1 78 ? 20.46500 5.90200 -68.18300 1.000 26.24409 78 ASP B CA 1
ATOM 3043 C C . ASP B 1 78 ? 19.44000 6.79800 -67.48600 1.000 24.48388 78 ASP B C 1
ATOM 3044 O O . ASP B 1 78 ? 19.77900 7.93300 -67.12100 1.000 26.02146 78 ASP B O 1
ATOM 3049 N N . ARG B 1 79 ? 18.22600 6.31100 -67.24500 1.000 21.91021 79 ARG B N 1
ATOM 3050 C CA . ARG B 1 79 ? 17.22300 7.05900 -66.49500 1.000 21.31550 79 ARG B CA 1
ATOM 3051 C C . ARG B 1 79 ? 16.79800 6.38200 -65.20300 1.000 22.42982 79 ARG B C 1
ATOM 3052 O O . ARG B 1 79 ? 16.05500 6.98800 -64.43200 1.000 23.65219 79 ARG B O 1
ATOM 3060 N N . LEU B 1 80 ? 17.25500 5.15900 -64.94900 1.000 23.55966 80 LEU B N 1
ATOM 3061 C CA . LEU B 1 80 ? 16.74700 4.38200 -63.82700 1.000 21.91217 80 LEU B CA 1
ATOM 3062 C C . LEU B 1 80 ? 17.18100 4.98500 -62.49300 1.000 23.16844 80 LEU B C 1
ATOM 3063 O O . LEU B 1 80 ? 16.37900 5.06900 -61.55400 1.000 24.71886 80 LEU B O 1
ATOM 3068 N N . GLU B 1 81 ? 18.44400 5.41400 -62.38500 1.000 22.41964 81 GLU B N 1
ATOM 3069 C CA . GLU B 1 81 ? 18.90900 5.97500 -61.11600 1.000 22.87018 81 GLU B CA 1
ATOM 3070 C C . GLU B 1 81 ? 18.09500 7.20500 -60.72200 1.000 22.87386 81 GLU B C 1
ATOM 3071 O O . GLU B 1 81 ? 17.67300 7.33300 -59.56400 1.000 24.71287 81 GLU B O 1
ATOM 3077 N N . LEU B 1 82 ? 17.83300 8.10800 -61.67800 1.000 22.06366 82 LEU B N 1
ATOM 3078 C CA . LEU B 1 82 ? 17.04000 9.28800 -61.35300 1.000 22.42490 82 LEU B CA 1
ATOM 3079 C C . LEU B 1 82 ? 15.60500 8.91600 -60.99900 1.000 21.77576 82 LEU B C 1
ATOM 3080 O O . LEU B 1 82 ? 15.03900 9.46100 -60.04900 1.000 22.34720 82 LEU B O 1
ATOM 3085 N N . ILE B 1 83 ? 14.98900 8.00000 -61.75000 1.000 19.67467 83 ILE B N 1
ATOM 3086 C CA . ILE B 1 83 ? 13.62200 7.61900 -61.41200 1.000 19.72520 83 ILE B CA 1
ATOM 3087 C C . ILE B 1 83 ? 13.55300 7.06300 -59.99900 1.000 20.67772 83 ILE B C 1
ATOM 3088 O O . ILE B 1 83 ? 12.63000 7.38100 -59.24000 1.000 19.17956 83 ILE B O 1
ATOM 3093 N N . ALA B 1 84 ? 14.51300 6.20300 -59.63100 1.000 19.95265 84 ALA B N 1
ATOM 3094 C CA . ALA B 1 84 ? 14.49000 5.62500 -58.28700 1.000 21.78552 84 ALA B CA 1
ATOM 3095 C C . ALA B 1 84 ? 14.66400 6.70400 -57.21100 1.000 22.18221 84 ALA B C 1
ATOM 3096 O O . ALA B 1 84 ? 14.04800 6.63600 -56.13300 1.000 20.89360 84 ALA B O 1
ATOM 3098 N N . TYR B 1 85 ? 15.51900 7.69600 -57.48100 1.000 22.43333 85 TYR B N 1
ATOM 3099 C CA . TYR B 1 85 ? 15.71500 8.82200 -56.56800 1.000 22.84470 85 TYR B CA 1
ATOM 3100 C C . TYR B 1 85 ? 14.41200 9.58900 -56.36900 1.000 23.03485 85 TYR B C 1
ATOM 3101 O O . TYR B 1 85 ? 14.01500 9.88900 -55.23700 1.000 22.39986 85 TYR B O 1
ATOM 3110 N N . VAL B 1 86 ? 13.72800 9.91500 -57.47100 1.000 21.69769 86 VAL B N 1
ATOM 3111 C CA . VAL B 1 86 ? 12.47000 10.65600 -57.38100 1.000 20.75675 86 VAL B CA 1
ATOM 3112 C C . VAL B 1 86 ? 11.43000 9.85400 -56.59400 1.000 18.74022 86 VAL B C 1
ATOM 3113 O O . VAL B 1 86 ? 10.71600 10.39200 -55.73600 1.000 20.13000 86 VAL B O 1
ATOM 3117 N N . LEU B 1 87 ? 11.31400 8.55900 -56.90400 1.000 18.46543 87 LEU B N 1
ATOM 3118 C CA . LEU B 1 87 ? 10.35900 7.72600 -56.18700 1.000 21.03298 87 LEU B CA 1
ATOM 3119 C C . LEU B 1 87 ? 10.68600 7.63800 -54.70100 1.000 22.21170 87 LEU B C 1
ATOM 3120 O O . LEU B 1 87 ? 9.77200 7.61000 -53.87300 1.000 20.90764 87 LEU B O 1
ATOM 3125 N N . GLU B 1 88 ? 11.97700 7.59000 -54.35300 1.000 20.88352 88 GLU B N 1
ATOM 3126 C CA . GLU B 1 88 ? 12.36400 7.50800 -52.94800 1.000 22.90998 88 GLU B CA 1
ATOM 3127 C C . GLU B 1 88 ? 11.96100 8.76200 -52.19400 1.000 23.91153 88 GLU B C 1
ATOM 3128 O O . GLU B 1 88 ? 11.39500 8.68000 -51.09500 1.000 24.50268 88 GLU B O 1
ATOM 3134 N N . PHE B 1 89 ? 12.21700 9.93100 -52.78300 1.000 23.24260 89 PHE B N 1
ATOM 3135 C CA . PHE B 1 89 ? 11.69700 11.16000 -52.19100 1.000 23.29712 89 PHE B CA 1
ATOM 3136 C C . PHE B 1 89 ? 10.18000 11.08600 -52.04600 1.000 25.84684 89 PHE B C 1
ATOM 3137 O O . PHE B 1 89 ? 9.63400 11.48700 -51.01300 1.000 26.99583 89 PHE B O 1
ATOM 3145 N N . ALA B 1 90 ? 9.47600 10.58300 -53.07400 1.000 22.83200 90 ALA B N 1
ATOM 3146 C CA . ALA B 1 90 ? 8.02200 10.49600 -52.98100 1.000 22.41520 90 ALA B CA 1
ATOM 3147 C C . ALA B 1 90 ? 7.58700 9.54400 -51.86800 1.000 21.60701 90 ALA B C 1
ATOM 3148 O O . ALA B 1 90 ? 6.59800 9.80900 -51.17900 1.000 22.81592 90 ALA B O 1
ATOM 3150 N N . PHE B 1 91 ? 8.27600 8.40400 -51.72400 1.000 22.85930 91 PHE B N 1
ATOM 3151 C CA . PHE B 1 91 ? 7.94400 7.46800 -50.65600 1.000 24.06515 91 PHE B CA 1
ATOM 3152 C C . PHE B 1 91 ? 8.04600 8.16600 -49.30700 1.000 24.84946 91 PHE B C 1
ATOM 3153 O O . PHE B 1 91 ? 7.23400 7.93000 -48.39600 1.000 26.49029 91 PHE B O 1
ATOM 3161 N N . LEU B 1 92 ? 9.07600 8.99900 -49.14200 1.000 24.22641 92 LEU B N 1
ATOM 3162 C CA . LEU B 1 92 ? 9.31400 9.64000 -47.84700 1.000 26.84511 92 LEU B CA 1
ATOM 3163 C C . LEU B 1 92 ? 8.36800 10.82100 -47.64100 1.000 25.97472 92 LEU B C 1
ATOM 3164 O O . LEU B 1 92 ? 7.83100 11.01300 -46.54000 1.000 27.49467 92 LEU B O 1
ATOM 3169 N N . HIS B 1 93 ? 8.10800 11.58100 -48.71000 1.000 24.72480 93 HIS B N 1
ATOM 3170 C CA . HIS B 1 93 ? 7.17300 12.68900 -48.60000 1.000 23.62318 93 HIS B CA 1
ATOM 3171 C C . HIS B 1 93 ? 5.75300 12.18100 -48.37400 1.000 25.18880 93 HIS B C 1
ATOM 3172 O O . HIS B 1 93 ? 4.96100 12.83200 -47.67700 1.000 26.67898 93 HIS B O 1
ATOM 3179 N N . ASP B 1 94 ? 5.42700 11.01700 -48.94400 1.000 23.04095 94 ASP B N 1
ATOM 3180 C CA . ASP B 1 94 ? 4.12100 10.40400 -48.72800 1.000 24.76331 94 ASP B CA 1
ATOM 3181 C C . ASP B 1 94 ? 3.75900 10.36000 -47.25000 1.000 27.16968 94 ASP B C 1
ATOM 3182 O O . ASP B 1 94 ? 2.67300 10.78000 -46.84800 1.000 28.14576 94 ASP B O 1
ATOM 3187 N N . SER B 1 95 ? 4.66600 9.85300 -46.43200 1.000 27.06630 95 SER B N 1
ATOM 3188 C CA . SER B 1 95 ? 4.36700 9.71400 -45.01600 1.000 28.95779 95 SER B CA 1
ATOM 3189 C C . SER B 1 95 ? 4.19900 11.07400 -44.34800 1.000 30.68774 95 SER B C 1
ATOM 3190 O O . SER B 1 95 ? 3.37200 11.21800 -43.43700 1.000 32.52021 95 SER B O 1
ATOM 3193 N N . VAL B 1 96 ? 4.93700 12.08400 -44.80900 1.000 30.35844 96 VAL B N 1
ATOM 3194 C CA . VAL B 1 96 ? 4.75000 13.43600 -44.27900 1.000 29.59527 96 VAL B CA 1
ATOM 3195 C C . VAL B 1 96 ? 3.32600 13.90900 -44.54100 1.000 30.98409 96 VAL B C 1
ATOM 3196 O O . VAL B 1 96 ? 2.64400 14.42000 -43.64000 1.000 34.65187 96 VAL B O 1
ATOM 3200 N N . LEU B 1 97 ? 2.85000 13.72600 -45.78100 1.000 30.02221 97 LEU B N 1
ATOM 3201 C CA . LEU B 1 97 ? 1.49700 14.15300 -46.14000 1.000 31.08008 97 LEU B CA 1
ATOM 3202 C C . LEU B 1 97 ? 0.43600 13.42700 -45.32100 1.000 31.61326 97 LEU B C 1
ATOM 3203 O O . LEU B 1 97 ? -0.58600 14.02000 -44.96300 1.000 32.52313 97 LEU B O 1
ATOM 3208 N N . GLU B 1 98 ? 0.63800 12.13800 -45.03800 1.000 30.39012 98 GLU B N 1
ATOM 3209 C CA . GLU B 1 98 ? -0.33900 11.43200 -44.22100 1.000 31.40472 98 GLU B CA 1
ATOM 3210 C C . GLU B 1 98 ? -0.21500 11.73900 -42.73400 1.000 37.83218 98 GLU B C 1
ATOM 3211 O O . GLU B 1 98 ? -1.12700 11.38600 -41.97800 1.000 37.80619 98 GLU B O 1
ATOM 3217 N N . SER B 1 99 ? 0.88900 12.34400 -42.29400 1.000 41.62610 99 SER B N 1
ATOM 3218 C CA . SER B 1 99 ? 1.15400 12.46100 -40.86400 1.000 46.08930 99 SER B CA 1
ATOM 3219 C C . SER B 1 99 ? 0.08800 13.30600 -40.17700 1.000 50.17940 99 SER B C 1
ATOM 3220 O O . SER B 1 99 ? -0.50700 14.21200 -40.76800 1.000 50.59741 99 SER B O 1
ATOM 3223 N N . GLU B 1 100 ? -0.16000 12.98200 -38.90900 1.000 52.32911 100 GLU B N 1
ATOM 3224 C CA . GLU B 1 100 ? -1.12900 13.70300 -38.09700 1.000 55.95123 100 GLU B CA 1
ATOM 3225 C C . GLU B 1 100 ? -0.51600 14.38600 -36.88600 1.000 57.72912 100 GLU B C 1
ATOM 3226 O O . GLU B 1 100 ? -1.26100 14.97700 -36.09200 1.000 60.20323 100 GLU B O 1
ATOM 3232 N N . ASN B 1 101 ? 0.80300 14.32000 -36.70300 1.000 57.18835 101 ASN B N 1
ATOM 3233 C CA . ASN B 1 101 ? 1.40200 14.84100 -35.46300 1.000 57.22838 101 ASN B CA 1
ATOM 3234 C C . ASN B 1 101 ? 2.35400 16.02200 -35.67000 1.000 58.01653 101 ASN B C 1
ATOM 3235 O O . ASN B 1 101 ? 3.07800 16.09700 -36.66900 1.000 59.07670 101 ASN B O 1
ATOM 3237 N N . GLN B 1 109 ? 9.28900 24.79100 -41.10800 1.000 54.01297 109 GLN B N 1
ATOM 3238 C CA . GLN B 1 109 ? 10.56300 24.20000 -40.71000 1.000 54.43505 109 GLN B CA 1
ATOM 3239 C C . GLN B 1 109 ? 11.11900 23.27600 -41.80000 1.000 54.92496 109 GLN B C 1
ATOM 3240 O O . GLN B 1 109 ? 12.03800 23.65200 -42.53400 1.000 57.82328 109 GLN B O 1
ATOM 3242 N N . ALA B 1 110 ? 10.56300 22.06800 -41.91400 1.000 49.87307 110 ALA B N 1
ATOM 3243 C CA . ALA B 1 110 ? 11.02900 21.13800 -42.93900 1.000 44.40086 110 ALA B CA 1
ATOM 3244 C C . ALA B 1 110 ? 10.62800 21.56600 -44.33900 1.000 40.06063 110 ALA B C 1
ATOM 3245 O O . ALA B 1 110 ? 11.09000 20.95500 -45.31000 1.000 37.34492 110 ALA B O 1
ATOM 3247 N N . GLU B 1 111 ? 9.77200 22.58300 -44.45500 1.000 40.15300 111 GLU B N 1
ATOM 3248 C CA . GLU B 1 111 ? 9.24400 22.97700 -45.75300 1.000 38.72305 111 GLU B CA 1
ATOM 3249 C C . GLU B 1 111 ? 10.36400 23.38200 -46.70400 1.000 34.05171 111 GLU B C 1
ATOM 3250 O O . GLU B 1 111 ? 10.34000 23.02400 -47.88900 1.000 31.52608 111 GLU B O 1
ATOM 3252 N N . ALA B 1 112 ? 11.37200 24.10000 -46.19900 1.000 31.47928 112 ALA B N 1
ATOM 3253 C CA . ALA B 1 112 ? 12.44600 24.57000 -47.07100 1.000 30.75743 112 ALA B CA 1
ATOM 3254 C C . ALA B 1 112 ? 13.22200 23.40100 -47.67000 1.000 30.11144 112 ALA B C 1
ATOM 3255 O O . ALA B 1 112 ? 13.52500 23.39200 -48.87800 1.000 28.56525 112 ALA B O 1
ATOM 3257 N N . GLY B 1 113 ? 13.52100 22.38100 -46.85700 1.000 29.26748 113 GLY B N 1
ATOM 3258 C CA . GLY B 1 113 ? 14.21100 21.21000 -47.39000 1.000 29.56664 113 GLY B CA 1
ATOM 3259 C C . GLY B 1 113 ? 13.36600 20.40400 -48.36000 1.000 26.49618 113 GLY B C 1
ATOM 3260 O O . GLY B 1 113 ? 13.88400 19.86100 -49.34500 1.000 25.98098 113 GLY B O 1
ATOM 3261 N N . LEU B 1 114 ? 12.05600 20.31300 -48.10500 1.000 27.08557 114 LEU B N 1
ATOM 3262 C CA . LEU B 1 114 ? 11.16400 19.62800 -49.04600 1.000 26.59204 114 LEU B CA 1
ATOM 3263 C C . LEU B 1 114 ? 11.09900 20.35500 -50.39600 1.000 25.36588 114 LEU B C 1
ATOM 3264 O O . LEU B 1 114 ? 11.03900 19.71000 -51.45400 1.000 24.84007 114 LEU B O 1
ATOM 3269 N N . ARG B 1 115 ? 11.04700 21.69100 -50.37600 1.000 24.49859 115 ARG B N 1
ATOM 3270 C CA . ARG B 1 115 ? 11.11600 22.45300 -51.62200 1.000 22.87325 115 ARG B CA 1
ATOM 3271 C C . ARG B 1 115 ? 12.42500 22.18600 -52.34000 1.000 22.95011 115 ARG B C 1
ATOM 3272 O O . ARG B 1 115 ? 12.44600 22.00100 -53.55800 1.000 23.41764 115 ARG B O 1
ATOM 3280 N N . LEU B 1 116 ? 13.53500 22.20300 -51.60100 1.000 23.08593 116 LEU B N 1
ATOM 3281 C CA . LEU B 1 116 ? 14.84600 21.98800 -52.20500 1.000 22.14716 116 LEU B CA 1
ATOM 3282 C C . LEU B 1 116 ? 14.89800 20.64100 -52.92100 1.000 24.59428 116 LEU B C 1
ATOM 3283 O O . LEU B 1 116 ? 15.36400 20.54800 -54.06200 1.000 24.35366 116 LEU B O 1
ATOM 3288 N N . LEU B 1 117 ? 14.42800 19.58200 -52.26200 1.000 24.82949 117 LEU B N 1
ATOM 3289 C CA . LEU B 1 117 ? 14.50600 18.25900 -52.87600 1.000 23.95142 117 LEU B CA 1
ATOM 3290 C C . LEU B 1 117 ? 13.48600 18.10100 -53.99700 1.000 23.09144 117 LEU B C 1
ATOM 3291 O O . LEU B 1 117 ? 13.76200 17.42100 -54.99100 1.000 23.30585 117 LEU B O 1
ATOM 3296 N N . TYR B 1 118 ? 12.29400 18.68300 -53.85400 1.000 23.85659 118 TYR B N 1
ATOM 3297 C CA . TYR B 1 118 ? 11.35500 18.67100 -54.97900 1.000 22.20223 118 TYR B CA 1
ATOM 3298 C C . TYR B 1 118 ? 11.97700 19.35500 -56.19000 1.000 22.59809 118 TYR B C 1
ATOM 3299 O O . TYR B 1 118 ? 11.95800 18.81900 -57.31100 1.000 21.94158 118 TYR B O 1
ATOM 3308 N N . GLU B 1 119 ? 12.57900 20.52000 -55.96900 1.000 22.18241 119 GLU B N 1
ATOM 3309 C CA . GLU B 1 119 ? 13.20300 21.25600 -57.06200 1.000 20.34079 119 GLU B CA 1
ATOM 3310 C C . GLU B 1 119 ? 14.35900 20.47200 -57.67100 1.000 21.47087 119 GLU B C 1
ATOM 3311 O O . GLU B 1 119 ? 14.57400 20.51300 -58.88800 1.000 22.66359 119 GLU B O 1
ATOM 3317 N N . ARG B 1 120 ? 15.10400 19.74000 -56.83800 1.000 21.80348 120 ARG B N 1
ATOM 3318 C CA . ARG B 1 120 ? 16.18600 18.90900 -57.34200 1.000 23.91951 120 ARG B CA 1
ATOM 3319 C C . ARG B 1 120 ? 15.63900 17.83900 -58.29000 1.000 23.96006 120 ARG B C 1
ATOM 3320 O O . ARG B 1 120 ? 16.16700 17.63100 -59.39400 1.000 23.96619 120 ARG B O 1
ATOM 3328 N N . CYS B 1 121 ? 14.55600 17.16900 -57.87200 1.000 23.00501 121 CYS B N 1
ATOM 3329 C CA . CYS B 1 121 ? 13.92600 16.13700 -58.69000 1.000 21.62594 121 CYS B CA 1
ATOM 3330 C C . CYS B 1 121 ? 13.45700 16.72000 -60.01800 1.000 22.11712 121 CYS B C 1
ATOM 3331 O O . CYS B 1 121 ? 13.76700 16.18900 -61.09600 1.000 23.54158 121 CYS B O 1
ATOM 3334 N N . ILE B 1 122 ? 12.69000 17.82000 -59.96300 1.000 21.05445 122 ILE B N 1
ATOM 3335 C CA . ILE B 1 122 ? 12.14900 18.36800 -61.20700 1.000 21.23032 122 ILE B CA 1
ATOM 3336 C C . ILE B 1 122 ? 13.27100 18.86800 -62.10900 1.000 20.95405 122 ILE B C 1
ATOM 3337 O O . ILE B 1 122 ? 13.24400 18.65700 -63.33000 1.000 22.33546 122 ILE B O 1
ATOM 3342 N N . SER B 1 123 ? 14.27200 19.54400 -61.53300 1.000 19.63474 123 SER B N 1
ATOM 3343 C CA . SER B 1 123 ? 15.36500 20.07800 -62.35400 1.000 20.87391 123 SER B CA 1
ATOM 3344 C C . SER B 1 123 ? 16.13900 18.98200 -63.06300 1.000 21.18718 123 SER B C 1
ATOM 3345 O O . SER B 1 123 ? 16.57100 19.16900 -64.20600 1.000 22.65244 123 SER B O 1
ATOM 3348 N N . ARG B 1 124 ? 16.32700 17.83300 -62.40500 1.000 20.64198 124 ARG B N 1
ATOM 3349 C CA . ARG B 1 124 ? 17.08700 16.74700 -63.00400 1.000 22.88044 124 ARG B CA 1
ATOM 3350 C C . ARG B 1 124 ? 16.26900 16.06300 -64.08900 1.000 20.71616 124 ARG B C 1
ATOM 3351 O O . ARG B 1 124 ? 16.80100 15.71300 -65.15200 1.000 24.50695 124 ARG B O 1
ATOM 3359 N N . LEU B 1 125 ? 14.95400 15.95400 -63.88700 1.000 20.88409 125 LEU B N 1
ATOM 3360 C CA . LEU B 1 125 ? 14.11400 15.44800 -64.97800 1.000 21.07142 125 LEU B CA 1
ATOM 3361 C C . LEU B 1 125 ? 14.13300 16.40800 -66.16800 1.000 19.54975 125 LEU B C 1
ATOM 3362 O O . LEU B 1 125 ? 14.21800 15.97600 -67.32600 1.000 21.69093 125 LEU B O 1
ATOM 3367 N N . LEU B 1 126 ? 14.06300 17.70900 -65.88700 1.000 20.95503 126 LEU B N 1
ATOM 3368 C CA . LEU B 1 126 ? 13.94900 18.72700 -66.92800 1.000 20.08842 126 LEU B CA 1
ATO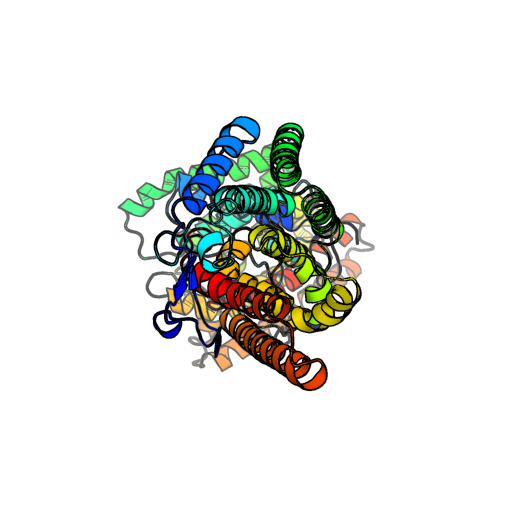M 3369 C C . LEU B 1 126 ? 15.18900 18.75400 -67.81000 1.000 22.72708 126 LEU B C 1
ATOM 3370 O O . LEU B 1 126 ? 15.10000 18.96800 -69.03800 1.000 22.82936 126 LEU B O 1
ATOM 3375 N N . GLN B 1 127 ? 16.36600 18.55600 -67.20900 1.000 23.53144 127 GLN B N 1
ATOM 3376 C CA . GLN B 1 127 ? 17.58000 18.62500 -68.01900 1.000 23.69658 127 GLN B CA 1
ATOM 3377 C C . GLN B 1 127 ? 17.68000 17.47500 -69.00400 1.000 26.31666 127 GLN B C 1
ATOM 3378 O O . GLN B 1 127 ? 18.41100 17.59300 -69.99400 1.000 28.48910 127 GLN B O 1
ATOM 3384 N N . THR B 1 128 ? 16.93400 16.38400 -68.77700 1.000 25.29416 128 THR B N 1
ATOM 3385 C CA . THR B 1 128 ? 16.88900 15.28000 -69.73400 1.000 27.92436 128 THR B CA 1
ATOM 3386 C C . THR B 1 128 ? 15.70600 15.33800 -70.69000 1.000 28.44037 128 THR B C 1
ATOM 3387 O O . THR B 1 128 ? 15.88300 15.05000 -71.87800 1.000 30.28666 128 THR B O 1
ATOM 3391 N N . ASP B 1 129 ? 14.50300 15.69500 -70.21100 1.000 26.92935 129 ASP B N 1
ATOM 3392 C CA . ASP B 1 129 ? 13.32500 15.79300 -71.08400 1.000 26.52801 129 ASP B CA 1
ATOM 3393 C C . ASP B 1 129 ? 12.36500 16.79500 -70.44700 1.000 24.98950 129 ASP B C 1
ATOM 3394 O O . ASP B 1 129 ? 11.63300 16.46000 -69.51500 1.000 25.04627 129 ASP B O 1
ATOM 3399 N N . GLU B 1 130 ? 12.35000 18.00800 -70.99200 1.000 24.99222 130 GLU B N 1
ATOM 3400 C CA . GLU B 1 130 ? 11.60300 19.10100 -70.37500 1.000 23.91732 130 GLU B CA 1
ATOM 3401 C C . GLU B 1 130 ? 10.09600 18.86800 -70.42500 1.000 25.66843 130 GLU B C 1
ATOM 3402 O O . GLU B 1 130 ? 9.39300 19.09500 -69.42900 1.000 24.40871 130 GLU B O 1
ATOM 3408 N N . VAL B 1 131 ? 9.56900 18.45100 -71.58400 1.000 25.71490 131 VAL B N 1
ATOM 3409 C CA . VAL B 1 131 ? 8.12500 18.24400 -71.69400 1.000 26.87527 131 VAL B CA 1
ATOM 3410 C C . VAL B 1 131 ? 7.66000 17.20300 -70.69100 1.000 27.41357 131 VAL B C 1
ATOM 3411 O O . VAL B 1 131 ? 6.65400 17.38900 -69.99300 1.000 27.36464 131 VAL B O 1
ATOM 3415 N N . CYS B 1 132 ? 8.38700 16.08600 -70.62200 1.000 25.46170 132 CYS B N 1
ATOM 3416 C CA A CYS B 1 132 ? 8.06000 15.06200 -69.65000 0.647 26.27081 132 CYS B CA 1
ATOM 3417 C CA B CYS B 1 132 ? 8.11600 15.03400 -69.63900 0.353 25.61166 132 CYS B CA 1
ATOM 3418 C C . CYS B 1 132 ? 8.15200 15.59100 -68.21700 1.000 24.76429 132 CYS B C 1
ATOM 3419 O O . CYS B 1 132 ? 7.26300 15.32900 -67.40000 1.000 25.61761 132 CYS B O 1
ATOM 3424 N N . ALA B 1 133 ? 9.20500 16.34200 -67.89000 1.000 23.54487 133 ALA B N 1
ATOM 3425 C CA . ALA B 1 133 ? 9.36300 16.84100 -66.52000 1.000 23.64279 133 ALA B CA 1
ATOM 3426 C C . ALA B 1 133 ? 8.20000 17.73300 -66.10600 1.000 24.32588 133 ALA B C 1
ATOM 3427 O O . ALA B 1 133 ? 7.72800 17.66900 -64.95900 1.000 25.08037 133 ALA B O 1
ATOM 3429 N N . LYS B 1 134 ? 7.72100 18.57100 -67.02500 1.000 24.79295 134 LYS B N 1
ATOM 3430 C CA . LYS B 1 134 ? 6.57500 19.41800 -66.72800 1.000 24.53579 134 LYS B CA 1
ATOM 3431 C C . LYS B 1 134 ? 5.31600 18.59800 -66.49100 1.000 26.30342 134 LYS B C 1
ATOM 3432 O O . LYS B 1 134 ? 4.50400 18.94000 -65.62500 1.000 26.72465 134 LYS B O 1
ATOM 3438 N N . LYS B 1 135 ? 5.13300 17.50600 -67.24500 1.000 26.47187 135 LYS B N 1
ATOM 3439 C CA . LYS B 1 135 ? 3.97400 16.65400 -66.98700 1.000 25.79463 135 LYS B CA 1
ATOM 3440 C C . LYS B 1 135 ? 4.10300 15.93900 -65.65000 1.000 26.15106 135 LYS B C 1
ATOM 3441 O O . LYS B 1 135 ? 3.10500 15.76600 -64.93700 1.000 26.59603 135 LYS B O 1
ATOM 3444 N N . ILE B 1 136 ? 5.31300 15.48600 -65.30900 1.000 26.34613 136 ILE B N 1
ATOM 3445 C CA . ILE B 1 136 ? 5.53600 14.85500 -64.00900 1.000 26.67887 136 ILE B CA 1
ATOM 3446 C C . ILE B 1 136 ? 5.24300 15.84800 -62.89400 1.000 26.34650 136 ILE B C 1
ATOM 3447 O O . ILE B 1 136 ? 4.57100 15.52000 -61.91000 1.000 28.85093 136 ILE B O 1
ATOM 3452 N N . ALA B 1 137 ? 5.73200 17.08900 -63.04500 1.000 23.38899 137 ALA B N 1
ATOM 3453 C CA . ALA B 1 137 ? 5.48100 18.12800 -62.05000 1.000 22.70929 137 ALA B CA 1
ATOM 3454 C C . ALA B 1 137 ? 3.98100 18.36600 -61.86300 1.000 23.89107 137 ALA B C 1
ATOM 3455 O O . ALA B 1 137 ? 3.49000 18.44200 -60.72700 1.000 22.98196 137 ALA B O 1
ATOM 3457 N N . LYS B 1 138 ? 3.23100 18.49500 -62.96600 1.000 24.35499 138 LYS B N 1
ATOM 3458 C CA . LYS B 1 138 ? 1.79600 18.74900 -62.84900 1.000 25.25161 138 LYS B CA 1
ATOM 3459 C C . LYS B 1 138 ? 1.07600 17.57900 -62.17500 1.000 24.98231 138 LYS B C 1
ATOM 3460 O O . LYS B 1 138 ? 0.23500 17.77700 -61.29300 1.000 27.54256 138 LYS B O 1
ATOM 3464 N N . THR B 1 139 ? 1.40100 16.35800 -62.57100 1.000 24.10286 139 THR B N 1
ATOM 3465 C CA A THR B 1 139 ? 0.73900 15.19800 -61.98700 0.333 24.36368 139 THR B CA 1
ATOM 3466 C CA B THR B 1 139 ? 0.74400 15.19600 -61.99000 0.667 25.14195 139 THR B CA 1
ATOM 3467 C C . THR B 1 139 ? 1.10700 15.03700 -60.51600 1.000 24.37043 139 THR B C 1
ATOM 3468 O O . THR B 1 139 ? 0.26000 14.66000 -59.69600 1.000 26.08657 139 THR B O 1
ATOM 3475 N N . TRP B 1 140 ? 2.35900 15.32800 -60.16200 1.000 25.59116 140 TRP B N 1
ATOM 3476 C CA . TRP B 1 140 ? 2.81300 15.19400 -58.78700 1.000 26.69788 140 TRP B CA 1
ATOM 3477 C C . TRP B 1 140 ? 2.12200 16.22400 -57.91300 1.000 24.82139 140 TRP B C 1
ATOM 3478 O O . TRP B 1 140 ? 1.60300 15.90700 -56.84200 1.000 25.86483 140 TRP B O 1
ATOM 3489 N N . LYS B 1 141 ? 2.08800 17.47200 -58.37000 1.000 24.42647 141 LYS B N 1
ATOM 3490 C CA . LYS B 1 141 ? 1.42100 18.49700 -57.57800 1.000 24.79656 141 LYS B CA 1
ATOM 3491 C C . LYS B 1 141 ? -0.07400 18.21100 -57.45000 1.000 27.94257 141 LYS B C 1
ATOM 3492 O O . LYS B 1 141 ? -0.67700 18.46500 -56.39000 1.000 28.06388 141 LYS B O 1
ATOM 3498 N N . ASP B 1 142 ? -0.64700 17.74900 -58.55500 1.000 27.67235 142 ASP B N 1
ATOM 3499 C CA A ASP B 1 142 ? -2.11000 17.32000 -58.41600 0.561 28.29835 142 ASP B CA 1
ATOM 3500 C CA B ASP B 1 142 ? -2.05300 17.28100 -58.45200 0.439 29.44886 142 ASP B CA 1
ATOM 3501 C C . ASP B 1 142 ? -2.38300 16.18800 -57.36100 1.000 28.70122 142 ASP B C 1
ATOM 3502 O O . ASP B 1 142 ? -3.33600 16.17900 -56.51900 1.000 30.02717 142 ASP B O 1
ATOM 3511 N N . ALA B 1 143 ? -1.46000 15.22000 -57.33100 1.000 28.44447 143 ALA B N 1
ATOM 3512 C CA . ALA B 1 143 ? -1.59100 14.17900 -56.30900 1.000 29.68075 143 ALA B CA 1
ATOM 3513 C C . ALA B 1 143 ? -1.47500 14.76800 -54.90700 1.000 30.03518 143 ALA B C 1
ATOM 3514 O O . ALA B 1 143 ? -2.28500 14.46000 -54.01700 1.000 30.55778 143 ALA B O 1
ATOM 3516 N N . ILE B 1 144 ? -0.47100 15.62700 -54.68900 1.000 30.06971 144 ILE B N 1
ATOM 3517 C CA . ILE B 1 144 ? -0.26400 16.24200 -53.37200 1.000 31.96491 144 ILE B CA 1
ATOM 3518 C C . ILE B 1 144 ? -1.49000 17.04400 -52.95100 1.000 32.50501 144 ILE B C 1
ATOM 3519 O O . ILE B 1 144 ? -1.92800 16.98500 -51.79600 1.000 32.07669 144 ILE B O 1
ATOM 3524 N N . ASN B 1 145 ? -2.03900 17.84500 -53.87200 1.000 32.69376 145 ASN B N 1
ATOM 3525 C CA A ASN B 1 145 ? -3.20700 18.64600 -53.52500 0.558 33.32351 145 ASN B CA 1
ATOM 3526 C CA B ASN B 1 145 ? -3.21300 18.64900 -53.54300 0.442 33.01429 145 ASN B CA 1
ATOM 3527 C C . ASN B 1 145 ? -4.40800 17.77000 -53.19700 1.000 33.07415 145 ASN B C 1
ATOM 3528 O O . ASN B 1 145 ? -5.15200 18.05600 -52.25000 1.000 34.25967 145 ASN B O 1
ATOM 3537 N N . THR B 1 146 ? -4.60000 16.68000 -53.94400 1.000 31.97775 146 THR B N 1
ATOM 3538 C CA . THR B 1 146 ? -5.72000 15.79100 -53.66600 1.000 31.63761 146 THR B CA 1
ATOM 3539 C C . THR B 1 146 ? -5.55800 15.12900 -52.30400 1.000 32.35974 146 THR B C 1
ATOM 3540 O O . THR B 1 146 ? -6.50400 15.08100 -51.50700 1.000 32.39443 146 THR B O 1
ATOM 3544 N N . THR B 1 147 ? -4.35800 14.61700 -52.01500 1.000 31.97574 147 THR B N 1
ATOM 3545 C CA . THR B 1 147 ? -4.10500 14.02600 -50.70100 1.000 30.86850 147 THR B CA 1
ATOM 3546 C C . THR B 1 147 ? -4.35100 15.04200 -49.59000 1.000 33.79637 147 THR B C 1
ATOM 3547 O O . THR B 1 147 ? -5.02100 14.74500 -48.59200 1.000 34.83408 147 THR B O 1
ATOM 3551 N N . THR B 1 148 ? -3.81500 16.25200 -49.75300 1.000 34.20317 148 THR B N 1
ATOM 3552 C CA . THR B 1 148 ? -3.94900 17.27000 -48.70800 1.000 36.12313 148 THR B CA 1
ATOM 3553 C C . THR B 1 148 ? -5.40500 17.63600 -48.46800 1.000 37.39904 148 THR B C 1
ATOM 3554 O O . THR B 1 148 ? -5.82500 17.80700 -47.31600 1.000 38.42282 148 THR B O 1
ATOM 3558 N N . LYS B 1 149 ? -6.19300 17.75000 -49.53700 1.000 37.86066 149 LYS B N 1
ATOM 3559 C CA . LYS B 1 149 ? -7.56300 18.24300 -49.40900 1.000 39.10424 149 LYS B CA 1
ATOM 3560 C C . LYS B 1 149 ? -8.52500 17.15100 -48.94800 1.000 40.50998 149 LYS B C 1
ATOM 3561 O O . LYS B 1 149 ? -9.43500 17.42300 -48.15400 1.000 41.79357 149 LYS B O 1
ATOM 3563 N N . ASP B 1 150 ? -8.30500 15.90400 -49.38000 1.000 39.95182 150 ASP B N 1
ATOM 3564 C CA . ASP B 1 150 ? -9.32500 14.86900 -49.28100 1.000 40.82602 150 ASP B CA 1
ATOM 3565 C C . ASP B 1 150 ? -8.97500 13.66600 -48.40800 1.000 38.75612 150 ASP B C 1
ATOM 3566 O O . ASP B 1 150 ? -9.81600 12.77300 -48.28200 1.000 39.08036 150 ASP B O 1
ATOM 3571 N N . LYS B 1 151 ? -7.79000 13.61100 -47.78600 1.000 36.41848 151 LYS B N 1
ATOM 3572 C CA . LYS B 1 151 ? -7.40500 12.40100 -47.05400 1.000 36.28711 151 LYS B CA 1
ATOM 3573 C C . LYS B 1 151 ? -8.30900 12.08400 -45.86200 1.000 38.40434 151 LYS B C 1
ATOM 3574 O O . LYS B 1 151 ? -8.32700 10.93200 -45.41300 1.000 37.19548 151 LYS B O 1
ATOM 3580 N N . ASN B 1 152 ? -9.06000 13.05500 -45.34500 1.000 39.44785 152 ASN B N 1
ATOM 3581 C CA . ASN B 1 152 ? -9.91100 12.80700 -44.18800 1.000 41.78086 152 ASN B CA 1
ATOM 3582 C C . ASN B 1 152 ? -11.36900 12.56400 -44.54900 1.000 42.69835 152 ASN B C 1
ATOM 3583 O O . ASN B 1 152 ? -12.20800 12.46400 -43.64800 1.000 43.32715 152 ASN B O 1
ATOM 3588 N N . VAL B 1 153 ? -11.68400 12.46000 -45.84000 1.000 42.78856 153 VAL B N 1
ATOM 3589 C CA . VAL B 1 153 ? -13.04600 12.19500 -46.28700 1.000 44.56088 153 VAL B CA 1
ATOM 3590 C C . VAL B 1 153 ? -13.49400 10.80600 -45.83700 1.000 45.55984 153 VAL B C 1
ATOM 3591 O O . VAL B 1 153 ? -12.73000 9.83200 -45.89300 1.000 46.35865 153 VAL B O 1
ATOM 3595 N N . ASP B 1 154 ? -14.73800 10.71100 -45.35700 1.000 46.75131 154 ASP B N 1
ATOM 3596 C CA . ASP B 1 154 ? -15.31200 9.42600 -44.95200 1.000 45.75472 154 ASP B CA 1
ATOM 3597 C C . ASP B 1 154 ? -15.99800 8.82400 -46.17900 1.000 45.68489 154 ASP B C 1
ATOM 3598 O O . ASP B 1 154 ? -17.15100 9.12400 -46.48000 1.000 46.81496 154 ASP B O 1
ATOM 3600 N N . PHE B 1 155 ? -15.27600 7.97600 -46.91200 1.000 44.97401 155 PHE B N 1
ATOM 3601 C CA . PHE B 1 155 ? -15.84600 7.36800 -48.11100 1.000 41.33085 155 PHE B CA 1
ATOM 3602 C C . PHE B 1 155 ? -16.83900 6.27100 -47.73800 1.000 43.05652 155 PHE B C 1
ATOM 3603 O O . PHE B 1 155 ? -16.61100 5.48500 -46.81400 1.000 42.98723 155 PHE B O 1
ATOM 3611 N N . GLN B 1 156 ? -17.96500 6.24300 -48.44600 1.000 43.26685 156 GLN B N 1
ATOM 3612 C CA . GLN B 1 156 ? -19.06100 5.34400 -48.12500 1.000 42.58811 156 GLN B CA 1
ATOM 3613 C C . GLN B 1 156 ? -19.09600 4.11400 -49.02000 1.000 42.22531 156 GLN B C 1
ATOM 3614 O O . GLN B 1 156 ? -19.98800 3.27500 -48.86600 1.000 44.24560 156 GLN B O 1
ATOM 3616 N N . SER B 1 157 ? -18.14600 3.98300 -49.94000 1.000 40.91310 157 SER B N 1
ATOM 3617 C CA . SER B 1 157 ? -18.06100 2.82200 -50.81100 1.000 38.85119 157 SER B CA 1
ATOM 3618 C C . SER B 1 157 ? -16.62000 2.70200 -51.28100 1.000 37.36148 157 SER B C 1
ATOM 3619 O O . SER B 1 157 ? -15.86300 3.67900 -51.28300 1.000 37.33194 157 SER B O 1
ATOM 3622 N N . ILE B 1 158 ? -16.24000 1.48400 -51.66900 1.000 33.56148 158 ILE B N 1
ATOM 3623 C CA . ILE B 1 158 ? -14.92100 1.30700 -52.26500 1.000 33.75223 158 ILE B CA 1
ATOM 3624 C C . ILE B 1 158 ? -14.82100 2.06300 -53.59200 1.000 32.88584 158 ILE B C 1
ATOM 3625 O O . ILE B 1 158 ? -13.75500 2.58100 -53.93700 1.000 30.32640 158 ILE B O 1
ATOM 3630 N N . GLU B 1 159 ? -15.92600 2.16200 -54.34200 1.000 34.12763 159 GLU B N 1
ATOM 3631 C CA . GLU B 1 159 ? -15.90300 2.88500 -55.61400 1.000 35.59841 159 GLU B CA 1
ATOM 3632 C C . GLU B 1 159 ? -15.62200 4.37200 -55.41400 1.000 35.93110 159 GLU B C 1
ATOM 3633 O O . GLU B 1 159 ? -14.81800 4.96100 -56.14800 1.000 34.70205 159 GLU B O 1
ATOM 3635 N N . ASP B 1 160 ? -16.27500 5.00000 -54.43000 1.000 35.34155 160 ASP B N 1
ATOM 3636 C CA . ASP B 1 160 ? -15.98500 6.40000 -54.12500 1.000 35.01315 160 ASP B CA 1
ATOM 3637 C C . ASP B 1 160 ? -14.54800 6.56700 -53.65300 1.000 32.80086 160 ASP B C 1
ATOM 3638 O O . ASP B 1 160 ? -13.83100 7.47100 -54.10200 1.000 33.73996 160 ASP B O 1
ATOM 3643 N N . TYR B 1 161 ? -14.12000 5.70500 -52.73300 1.000 29.16273 161 TYR B N 1
ATOM 3644 C CA . TYR B 1 161 ? -12.74300 5.70500 -52.24700 1.000 27.09426 161 TYR B CA 1
ATOM 3645 C C . TYR B 1 161 ? -11.72900 5.64600 -53.39300 1.000 26.94040 161 TYR B C 1
ATOM 3646 O O . TYR B 1 161 ? -10.75100 6.40300 -53.41500 1.000 27.13805 161 TYR B O 1
ATOM 3655 N N . LEU B 1 162 ? -11.95000 4.74800 -54.36100 1.000 26.45777 162 LEU B N 1
ATOM 3656 C CA . LEU B 1 162 ? -10.97700 4.57800 -55.44500 1.000 27.23561 162 LEU B CA 1
ATOM 3657 C C . LEU B 1 162 ? -10.78200 5.84500 -56.28300 1.000 27.66961 162 LEU B C 1
ATOM 3658 O O . LEU B 1 162 ? -9.67900 6.07500 -56.78600 1.000 26.80703 162 LEU B O 1
ATOM 3663 N N . GLU B 1 163 ? -11.82300 6.66800 -56.46300 1.000 27.15009 163 GLU B N 1
ATOM 3664 C CA . GLU B 1 163 ? -11.64300 7.90900 -57.22100 1.000 29.51680 163 GLU B CA 1
ATOM 3665 C C . GLU B 1 163 ? -10.60500 8.81100 -56.55600 1.000 29.40981 163 GLU B C 1
ATOM 3666 O O . GLU B 1 163 ? -9.81200 9.47300 -57.23900 1.000 31.45955 163 GLU B O 1
ATOM 3672 N N . PHE B 1 164 ? -10.58300 8.83400 -55.22500 1.000 26.94807 164 PHE B N 1
ATOM 3673 C CA . PHE B 1 164 ? -9.53400 9.53700 -54.48300 1.000 27.18629 164 PHE B CA 1
ATOM 3674 C C . PHE B 1 164 ? -8.23900 8.73500 -54.47300 1.000 26.59294 164 PHE B C 1
ATOM 3675 O O . PHE B 1 164 ? -7.15700 9.27600 -54.73700 1.000 26.12030 164 PHE B O 1
ATOM 3683 N N . ARG B 1 165 ? -8.34500 7.43400 -54.17600 1.000 24.01062 165 ARG B N 1
ATOM 3684 C CA . ARG B 1 165 ? -7.17400 6.62400 -53.87200 1.000 23.34200 165 ARG B CA 1
ATOM 3685 C C . ARG B 1 165 ? -6.27400 6.42300 -55.09200 1.000 22.13487 165 ARG B C 1
ATOM 3686 O O . ARG B 1 165 ? -5.04500 6.38500 -54.95300 1.000 21.71620 165 ARG B O 1
ATOM 3694 N N . MET B 1 166 ? -6.85000 6.29300 -56.29500 1.000 23.91129 166 MET B N 1
ATOM 3695 C CA . MET B 1 166 ? -5.99300 6.15600 -57.47500 1.000 24.27322 166 MET B CA 1
ATOM 3696 C C . MET B 1 166 ? -5.04700 7.34100 -57.63300 1.000 23.77366 166 MET B C 1
ATOM 3697 O O . MET B 1 166 ? -3.89400 7.17200 -58.07000 1.000 24.54033 166 MET B O 1
ATOM 3702 N N . ILE B 1 167 ? -5.50000 8.53500 -57.24800 1.000 23.74796 167 ILE B N 1
ATOM 3703 C CA . ILE B 1 167 ? -4.65000 9.72100 -57.31800 1.000 23.93044 167 ILE B CA 1
ATOM 3704 C C . ILE B 1 167 ? -3.74700 9.79200 -56.09900 1.000 24.44111 167 ILE B C 1
ATOM 3705 O O . ILE B 1 167 ? -2.53900 10.03300 -56.21200 1.000 23.43583 167 ILE B O 1
ATOM 3709 N N . ASP B 1 168 ? -4.32600 9.55900 -54.91900 1.000 23.50891 168 ASP B N 1
ATOM 3710 C CA . ASP B 1 168 ? -3.56100 9.60800 -53.67300 1.000 21.93214 168 ASP B CA 1
ATOM 3711 C C . ASP B 1 168 ? -2.34700 8.67600 -53.69500 1.000 23.30424 168 ASP B C 1
ATOM 3712 O O . ASP B 1 168 ? -1.26300 9.04400 -53.21500 1.000 24.19010 168 ASP B O 1
ATOM 3717 N N . THR B 1 169 ? -2.50800 7.45400 -54.20500 1.000 23.59433 169 THR B N 1
ATOM 3718 C CA . THR B 1 169 ? -1.38200 6.53100 -54.23100 1.000 23.49793 169 THR B CA 1
ATOM 3719 C C . THR B 1 169 ? -0.35500 6.92200 -55.28100 1.000 24.25915 169 THR B C 1
ATOM 3720 O O . THR B 1 169 ? 0.72700 6.34200 -55.30400 1.000 27.23467 169 THR B O 1
ATOM 3724 N N . GLY B 1 170 ? -0.65400 7.89200 -56.13700 1.000 22.19579 170 GLY B N 1
ATOM 3725 C CA . GLY B 1 170 ? 0.34600 8.30200 -57.09700 1.000 21.48861 170 GLY B CA 1
ATOM 3726 C C . GLY B 1 170 ? 0.38800 7.46600 -58.35500 1.000 19.68348 170 GLY B C 1
ATOM 3727 O O . GLY B 1 170 ? 1.42600 7.43900 -59.04100 1.000 20.66614 170 GLY B O 1
ATOM 3728 N N . ALA B 1 171 ? -0.70900 6.80500 -58.71300 1.000 20.21594 171 ALA B N 1
ATOM 3729 C CA . ALA B 1 171 ? -0.66000 5.96600 -59.91800 1.000 18.41630 171 ALA B CA 1
ATOM 3730 C C . ALA B 1 171 ? -0.42300 6.78500 -61.18600 1.000 20.03607 171 ALA B C 1
ATOM 3731 O O . ALA B 1 171 ? 0.45800 6.41400 -61.98600 1.000 20.44723 171 ALA B O 1
ATOM 3733 N N . PRO B 1 172 ? -1.10800 7.91000 -61.41500 1.000 20.06107 172 PRO B N 1
ATOM 3734 C CA . PRO B 1 172 ? -0.74100 8.75600 -62.57700 1.000 22.24260 172 PRO B CA 1
ATOM 3735 C C . PRO B 1 172 ? 0.69300 9.28200 -62.54400 1.000 21.41045 172 PRO B C 1
ATOM 3736 O O . PRO B 1 172 ? 1.34400 9.43700 -63.59200 1.000 21.29628 172 PRO B O 1
ATOM 3740 N N . PHE B 1 173 ? 1.19400 9.58700 -61.35000 1.000 20.84760 173 PHE B N 1
ATOM 3741 C CA . PHE B 1 173 ? 2.56900 10.04500 -61.18900 1.000 20.70680 173 PHE B CA 1
ATOM 3742 C C . PHE B 1 173 ? 3.56800 8.96700 -61.61400 1.000 20.17446 173 PHE B C 1
ATOM 3743 O O . PHE B 1 173 ? 4.52200 9.24100 -62.35900 1.000 20.71823 173 PHE B O 1
ATOM 3751 N N . VAL B 1 174 ? 3.36400 7.73200 -61.16200 1.000 19.80474 174 VAL B N 1
ATOM 3752 C CA . VAL B 1 174 ? 4.26500 6.65500 -61.56400 1.000 19.67270 174 VAL B CA 1
ATOM 3753 C C . VAL B 1 174 ? 4.14700 6.37200 -63.06300 1.000 18.99069 174 VAL B C 1
ATOM 3754 O O . VAL B 1 174 ? 5.14700 6.05800 -63.73500 1.000 18.53453 174 VAL B O 1
ATOM 3758 N N . GLU B 1 175 ? 2.93500 6.48700 -63.62500 1.000 18.22095 175 GLU B N 1
ATOM 3759 C CA . GLU B 1 175 ? 2.80200 6.30200 -65.06900 1.000 20.19410 175 GLU B CA 1
ATOM 3760 C C . GLU B 1 175 ? 3.63900 7.33100 -65.82200 1.000 20.60045 175 GLU B C 1
ATOM 3761 O O . GLU B 1 175 ? 4.29000 7.00800 -66.81600 1.000 20.03451 175 GLU B O 1
ATOM 3767 N N . ALA B 1 176 ? 3.64900 8.57600 -65.33600 1.000 19.43677 176 ALA B N 1
ATOM 3768 C CA . ALA B 1 176 ? 4.44700 9.62300 -65.98000 1.000 19.06377 176 ALA B CA 1
ATOM 3769 C C . ALA B 1 176 ? 5.94200 9.33000 -65.86900 1.000 18.79390 176 ALA B C 1
ATOM 3770 O O . ALA B 1 176 ? 6.70100 9.51500 -66.83400 1.000 21.87085 176 ALA B O 1
ATOM 3772 N N . LEU B 1 177 ? 6.37900 8.82200 -64.71300 1.000 17.48273 177 LEU B N 1
ATOM 3773 C CA . LEU B 1 177 ? 7.77000 8.40800 -64.55300 1.000 18.96604 177 LEU B CA 1
ATOM 3774 C C . LEU B 1 177 ? 8.09800 7.21300 -65.44300 1.000 17.48553 177 LEU B C 1
ATOM 3775 O O . LEU B 1 177 ? 9.20500 7.12700 -65.99300 1.000 20.45385 177 LEU B O 1
ATOM 3780 N N . MET B 1 178 ? 7.14000 6.29400 -65.61400 1.000 19.15442 178 MET B N 1
ATOM 3781 C CA . MET B 1 178 ? 7.33900 5.15100 -66.50400 1.000 18.64775 178 MET B CA 1
ATOM 3782 C C . MET B 1 178 ? 7.58100 5.61400 -67.93500 1.000 19.92682 178 MET B C 1
ATOM 3783 O O . MET B 1 178 ? 8.50900 5.13700 -68.62200 1.000 19.84542 178 MET B O 1
ATOM 3788 N N . LEU B 1 179 ? 6.75200 6.55300 -68.39700 1.000 19.74776 179 LEU B N 1
ATOM 3789 C CA . LEU B 1 179 ? 6.91800 7.10200 -69.74000 1.000 19.85336 179 LEU B CA 1
ATOM 3790 C C . LEU B 1 179 ? 8.26500 7.80400 -69.87900 1.000 18.51250 179 LEU B C 1
ATOM 3791 O O . LEU B 1 179 ? 8.94000 7.67400 -70.91300 1.000 20.33196 179 LEU B O 1
ATOM 3796 N N . PHE B 1 180 ? 8.67600 8.56900 -68.85600 1.000 19.22029 180 PHE B N 1
ATOM 3797 C CA . PHE B 1 180 ? 10.01700 9.14700 -68.87600 1.000 20.33279 180 PHE B CA 1
ATOM 3798 C C . PHE B 1 180 ? 11.07300 8.06000 -69.03400 1.000 21.07728 180 PHE B C 1
ATOM 3799 O O . PHE B 1 180 ? 11.98200 8.16700 -69.87300 1.000 22.01410 180 PHE B O 1
ATOM 3807 N N . GLY B 1 181 ? 10.96300 6.99300 -68.24400 1.000 21.67478 181 GLY B N 1
ATOM 3808 C CA . GLY B 1 181 ? 11.94100 5.92900 -68.34000 1.000 20.06710 181 GLY B CA 1
ATOM 38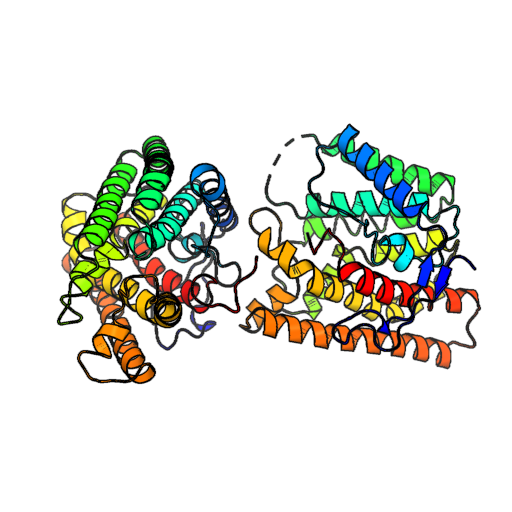09 C C . GLY B 1 181 ? 11.96700 5.25100 -69.70400 1.000 20.41376 181 GLY B C 1
ATOM 3810 O O . GLY B 1 181 ? 13.02400 4.81600 -70.16500 1.000 22.42191 181 GLY B O 1
ATOM 3811 N N . LEU B 1 182 ? 10.81700 5.16900 -70.37300 1.000 21.09766 182 LEU B N 1
ATOM 3812 C CA . LEU B 1 182 ? 10.76100 4.57100 -71.70700 1.000 21.39782 182 LEU B CA 1
ATOM 3813 C C . LEU B 1 182 ? 11.16400 5.54500 -72.80800 1.000 23.47387 182 LEU B C 1
ATOM 3814 O O . LEU B 1 182 ? 11.38100 5.11500 -73.94400 1.000 24.19797 182 LEU B O 1
ATOM 3819 N N . GLY B 1 183 ? 11.24700 6.83100 -72.50300 1.000 22.32839 183 GLY B N 1
ATOM 3820 C CA . GLY B 1 183 ? 11.42300 7.83400 -73.54800 1.000 22.70490 183 GLY B CA 1
ATOM 3821 C C . GLY B 1 183 ? 10.23000 7.92500 -74.47300 1.000 22.68028 183 GLY B C 1
ATOM 3822 O O . GLY B 1 183 ? 10.39500 8.16500 -75.68200 1.000 24.73365 183 GLY B O 1
ATOM 3823 N N . MET B 1 184 ? 9.02600 7.76500 -73.93300 1.000 22.59478 184 MET B N 1
ATOM 3824 C CA . MET B 1 184 ? 7.82500 7.55400 -74.73300 1.000 22.07687 184 MET B CA 1
ATOM 3825 C C . MET B 1 184 ? 6.88700 8.73600 -74.56300 1.000 24.58773 184 MET B C 1
ATOM 3826 O O . MET B 1 184 ? 6.71900 9.24400 -73.44400 1.000 26.80417 184 MET B O 1
ATOM 3831 N N . SER B 1 185 ? 6.29500 9.17300 -75.68200 1.000 26.41367 185 SER B N 1
ATOM 3832 C CA . SER B 1 185 ? 5.27300 10.20800 -75.73600 1.000 29.48421 185 SER B CA 1
ATOM 3833 C C . SER B 1 185 ? 3.99500 9.60300 -76.28900 1.000 29.47296 185 SER B C 1
ATOM 3834 O O . SER B 1 185 ? 4.04200 8.77900 -77.20500 1.000 29.97439 185 SER B O 1
ATOM 3837 N N . LEU B 1 186 ? 2.85700 10.01600 -75.74000 1.000 27.56088 186 LEU B N 1
ATOM 3838 C CA . LEU B 1 186 ? 1.55300 9.59800 -76.23700 1.000 28.41345 186 LEU B CA 1
ATOM 3839 C C . LEU B 1 186 ? 0.85600 10.76800 -76.92800 1.000 28.22826 186 LEU B C 1
ATOM 3840 O O . LEU B 1 186 ? 0.92300 11.90900 -76.45900 1.000 29.79536 186 LEU B O 1
ATOM 3845 N N . SER B 1 187 ? 0.17200 10.47300 -78.04100 1.000 27.83183 187 SER B N 1
ATOM 3846 C CA . SER B 1 187 ? -0.63800 11.46100 -78.74400 1.000 28.38072 187 SER B CA 1
ATOM 3847 C C . SER B 1 187 ? -1.88800 11.77400 -77.91000 1.000 28.30246 187 SER B C 1
ATOM 3848 O O . SER B 1 187 ? -2.20400 11.05500 -76.96200 1.000 26.51503 187 SER B O 1
ATOM 3851 N N . PRO B 1 188 ? -2.62300 12.84400 -78.22800 1.000 28.95476 188 PRO B N 1
ATOM 3852 C CA . PRO B 1 188 ? -3.85400 13.11200 -77.45800 1.000 28.77144 188 PRO B CA 1
ATOM 3853 C C . PRO B 1 188 ? -4.88700 12.01000 -77.59000 1.000 26.73353 188 PRO B C 1
ATOM 3854 O O . PRO B 1 188 ? -5.59000 11.69400 -76.61500 1.000 28.67984 188 PRO B O 1
ATOM 3858 N N . GLN B 1 189 ? -4.99600 11.40300 -78.77800 1.000 26.93162 189 GLN B N 1
ATOM 3859 C CA . GLN B 1 189 ? -5.93300 10.31000 -78.94100 1.000 27.60013 189 GLN B CA 1
ATOM 3860 C C . GLN B 1 189 ? -5.51500 9.11500 -78.10400 1.000 25.24550 189 GLN B C 1
ATOM 3861 O O . GLN B 1 189 ? -6.36300 8.45600 -77.49400 1.000 27.59048 189 GLN B O 1
ATOM 3867 N N . GLU B 1 190 ? -4.21300 8.81000 -78.08200 1.000 25.05153 190 GLU B N 1
ATOM 3868 C CA . GLU B 1 190 ? -3.70500 7.73500 -77.22600 1.000 26.58422 190 GLU B CA 1
ATOM 3869 C C . GLU B 1 190 ? -3.98000 8.03100 -75.75900 1.000 26.51478 190 GLU B C 1
ATOM 3870 O O . GLU B 1 190 ? -4.41500 7.14900 -75.00300 1.000 26.98839 190 GLU B O 1
ATOM 3876 N N . ASP B 1 191 ? -3.68500 9.25500 -75.32600 1.000 27.61264 191 ASP B N 1
ATOM 3877 C CA . ASP B 1 191 ? -3.94200 9.65200 -73.94200 1.000 32.65544 191 ASP B CA 1
ATOM 3878 C C . ASP B 1 191 ? -5.38500 9.36000 -73.55000 1.000 30.90022 191 ASP B C 1
ATOM 3879 O O . ASP B 1 191 ? -5.65700 8.74700 -72.50800 1.000 30.86986 191 ASP B O 1
ATOM 3884 N N . ASP B 1 192 ? -6.32500 9.76500 -74.41000 1.000 29.49711 192 ASP B N 1
ATOM 3885 C CA . ASP B 1 192 ? -7.74200 9.63400 -74.09900 1.000 32.79244 192 ASP B CA 1
ATOM 3886 C C . ASP B 1 192 ? -8.15800 8.16800 -74.06600 1.000 31.48121 192 ASP B C 1
ATOM 3887 O O . ASP B 1 192 ? -8.78500 7.70900 -73.10100 1.000 33.51279 192 ASP B O 1
ATOM 3892 N N . ALA B 1 193 ? -7.76300 7.40100 -75.08300 1.000 28.53494 193 ALA B N 1
ATOM 3893 C CA . ALA B 1 193 ? -8.18200 6.00500 -75.14900 1.000 25.17954 193 ALA B CA 1
ATOM 3894 C C . ALA B 1 193 ? -7.50400 5.15700 -74.07900 1.000 25.03004 193 ALA B C 1
ATOM 3895 O O . ALA B 1 193 ? -8.15200 4.30600 -73.45400 1.000 27.51733 193 ALA B O 1
ATOM 3897 N N . LEU B 1 194 ? -6.20800 5.38200 -73.83000 1.000 23.78360 194 LEU B N 1
ATOM 3898 C CA . LEU B 1 194 ? -5.51500 4.56300 -72.83100 1.000 24.17451 194 LEU B CA 1
ATOM 3899 C C . LEU B 1 194 ? -5.97000 4.87900 -71.40700 1.000 24.54970 194 LEU B C 1
ATOM 3900 O O . LEU B 1 194 ? -5.84400 4.02700 -70.52400 1.000 25.31945 194 LEU B O 1
ATOM 3905 N N . GLY B 1 195 ? -6.48000 6.08300 -71.15400 1.000 25.53199 195 GLY B N 1
ATOM 3906 C CA . GLY B 1 195 ? -6.96800 6.39700 -69.81400 1.000 27.18247 195 GLY B CA 1
ATOM 3907 C C . GLY B 1 195 ? -8.06900 5.45900 -69.35000 1.000 26.32689 195 GLY B C 1
ATOM 3908 O O . GLY B 1 195 ? -8.12100 5.07700 -68.17400 1.000 28.34772 195 GLY B O 1
ATOM 3909 N N . HIS B 1 196 ? -8.93900 5.04100 -70.27200 1.000 26.37252 196 HIS B N 1
ATOM 3910 C CA . HIS B 1 196 ? -9.97700 4.07700 -69.91500 1.000 30.22768 196 HIS B CA 1
ATOM 3911 C C . HIS B 1 196 ? -9.38000 2.70300 -69.65000 1.000 26.38469 196 HIS B C 1
ATOM 3912 O O . HIS B 1 196 ? -9.78700 2.01100 -68.70500 1.000 28.62738 196 HIS B O 1
ATOM 3919 N N . VAL B 1 197 ? -8.41200 2.29200 -70.47400 1.000 22.59744 197 VAL B N 1
ATOM 3920 C CA . VAL B 1 197 ? -7.77600 0.98600 -70.31100 1.000 22.84801 197 VAL B CA 1
ATOM 3921 C C . VAL B 1 197 ? -7.11700 0.86600 -68.94500 1.000 22.49549 197 VAL B C 1
ATOM 3922 O O . VAL B 1 197 ? -7.20300 -0.17800 -68.29000 1.000 22.13378 197 VAL B O 1
ATOM 3926 N N . ILE B 1 198 ? -6.43300 1.91800 -68.50100 1.000 21.00483 198 ILE B N 1
ATOM 3927 C CA . ILE B 1 198 ? -5.58300 1.77300 -67.32500 1.000 19.92581 198 ILE B CA 1
ATOM 3928 C C . ILE B 1 198 ? -6.31000 2.01900 -66.00700 1.000 19.54018 198 ILE B C 1
ATOM 3929 O O . ILE B 1 198 ? -5.71300 1.79100 -64.95500 1.000 19.83665 198 ILE B O 1
ATOM 3934 N N . ARG B 1 199 ? -7.56300 2.47800 -66.02900 1.000 21.94549 199 ARG B N 1
ATOM 3935 C CA . ARG B 1 199 ? -8.30500 2.67400 -64.78500 1.000 23.30477 199 ARG B CA 1
ATOM 3936 C C . ARG B 1 199 ? -8.30400 1.43500 -63.90200 1.000 22.95848 199 ARG B C 1
ATOM 3937 O O . ARG B 1 199 ? -7.99500 1.56500 -62.70500 1.000 22.79799 199 ARG B O 1
ATOM 3945 N N . PRO B 1 200 ? -8.60700 0.22600 -64.40300 1.000 22.53998 200 PRO B N 1
ATOM 3946 C CA . PRO B 1 200 ? -8.53600 -0.94300 -63.50800 1.000 21.87687 200 PRO B CA 1
ATOM 3947 C C . PRO B 1 200 ? -7.12700 -1.27900 -63.06800 1.000 22.85206 200 PRO B C 1
ATOM 3948 O O . PRO B 1 200 ? -6.96800 -1.90500 -62.01000 1.000 22.26181 200 PRO B O 1
ATOM 3952 N N . CYS B 1 201 ? -6.11100 -0.92700 -63.86900 1.000 21.28409 201 CYS B N 1
ATOM 3953 C CA . CYS B 1 201 ? -4.72400 -1.08500 -63.44000 1.000 19.67837 201 CYS B CA 1
ATOM 3954 C C . CYS B 1 201 ? -4.45100 -0.22000 -62.20300 1.000 19.22938 201 CYS B C 1
ATOM 3955 O O . CYS B 1 201 ? -3.94300 -0.71000 -61.18700 1.000 19.31845 201 CYS B O 1
ATOM 3958 N N . PHE B 1 202 ? -4.79900 1.07300 -62.27300 1.000 20.00712 202 PHE B N 1
ATOM 3959 C CA . PHE B 1 202 ? -4.64300 1.97200 -61.12300 1.000 19.15351 202 PHE B CA 1
ATOM 3960 C C . PHE B 1 202 ? -5.37700 1.44300 -59.89000 1.000 18.80344 202 PHE B C 1
ATOM 3961 O O . PHE B 1 202 ? -4.84100 1.48200 -58.76200 1.000 19.25575 202 PHE B O 1
ATOM 3969 N N . ALA B 1 203 ? -6.61000 0.97200 -60.08100 1.000 18.77447 203 ALA B N 1
ATOM 3970 C CA . ALA B 1 203 ? -7.37700 0.41300 -58.96700 1.000 20.09088 203 ALA B CA 1
ATOM 3971 C C . ALA B 1 203 ? -6.67800 -0.80000 -58.34700 1.000 21.05752 203 ALA B C 1
ATOM 3972 O O . ALA B 1 203 ? -6.56400 -0.90300 -57.11300 1.000 22.48763 203 ALA B O 1
ATOM 3974 N N . ALA B 1 204 ? -6.23400 -1.74900 -59.19000 1.000 20.57385 204 ALA B N 1
ATOM 3975 C CA . ALA B 1 204 ? -5.50600 -2.92000 -58.69200 1.000 19.57344 204 ALA B CA 1
ATOM 3976 C C . ALA B 1 204 ? -4.21800 -2.53600 -57.96300 1.000 19.71049 204 ALA B C 1
ATOM 3977 O O . ALA B 1 204 ? -3.87600 -3.13600 -56.92300 1.000 21.05338 204 ALA B O 1
ATOM 3979 N N . LEU B 1 205 ? -3.46900 -1.55400 -58.48400 1.000 20.55396 205 LEU B N 1
ATOM 3980 C CA . LEU B 1 205 ? -2.25700 -1.10100 -57.77900 1.000 19.68677 205 LEU B CA 1
ATOM 3981 C C . LEU B 1 205 ? -2.59700 -0.56900 -56.38100 1.000 21.11141 205 LEU B C 1
ATOM 3982 O O . LEU B 1 205 ? -1.94700 -0.91900 -55.37800 1.000 21.81251 205 LEU B O 1
ATOM 3987 N N . ALA B 1 206 ? -3.62700 0.26500 -56.29900 1.000 22.52034 206 ALA B N 1
ATOM 3988 C CA . ALA B 1 206 ? -3.96700 0.92100 -55.04000 1.000 20.47129 206 ALA B CA 1
ATOM 3989 C C . ALA B 1 206 ? -4.45200 -0.09800 -54.02300 1.000 21.23618 206 ALA B C 1
ATOM 3990 O O . ALA B 1 206 ? -3.99600 -0.10200 -52.86800 1.000 23.12433 206 ALA B O 1
ATOM 3992 N N . LEU B 1 207 ? -5.31800 -1.02700 -54.46600 1.000 20.78378 207 LEU B N 1
ATOM 3993 C CA . LEU B 1 207 ? -5.88600 -2.00900 -53.54700 1.000 21.83912 207 LEU B CA 1
ATOM 3994 C C . LEU B 1 207 ? -4.84500 -3.04200 -53.14600 1.000 22.40242 207 LEU B C 1
ATOM 3995 O O . LEU B 1 207 ? -4.84200 -3.50600 -51.99700 1.000 22.52779 207 LEU B O 1
ATOM 4000 N N . THR B 1 208 ? -3.97300 -3.43400 -54.08900 1.000 20.91976 208 THR B N 1
ATOM 4001 C CA . THR B 1 208 ? -2.85200 -4.30900 -53.73200 1.000 21.81748 208 THR B CA 1
ATOM 4002 C C . THR B 1 208 ? -1.97000 -3.65100 -52.68000 1.000 21.25358 208 THR B C 1
ATOM 4003 O O . THR B 1 208 ? -1.56200 -4.28500 -51.69700 1.000 23.14768 208 THR B O 1
ATOM 4007 N N . ASN B 1 209 ? -1.63100 -2.37900 -52.87500 1.000 21.03073 209 ASN B N 1
ATOM 4008 C CA . ASN B 1 209 ? -0.88800 -1.69900 -51.82200 1.000 19.81487 209 ASN B CA 1
ATOM 4009 C C . ASN B 1 209 ? -1.64600 -1.73300 -50.48700 1.000 19.92001 209 ASN B C 1
ATOM 4010 O O . ASN B 1 209 ? -1.05000 -1.99100 -49.42900 1.000 21.19001 209 ASN B O 1
ATOM 4015 N N . ASP B 1 210 ? -2.95000 -1.42700 -50.50700 1.000 22.37257 210 ASP B N 1
ATOM 4016 C CA . ASP B 1 210 ? -3.73100 -1.47500 -49.26300 1.000 22.58028 210 ASP B CA 1
ATOM 4017 C C . ASP B 1 210 ? -3.57000 -2.82900 -48.57700 1.000 23.53784 210 ASP B C 1
ATOM 4018 O O . ASP B 1 210 ? -3.34000 -2.91000 -47.36400 1.000 24.40446 210 ASP B O 1
ATOM 4023 N N . TYR B 1 211 ? -3.69000 -3.90200 -49.35700 1.000 23.58414 211 TYR B N 1
ATOM 4024 C CA . TYR B 1 211 ? -3.66000 -5.25700 -48.81700 1.000 23.73355 211 TYR B CA 1
ATOM 4025 C C . TYR B 1 211 ? -2.36200 -5.55700 -48.08600 1.000 25.17316 211 TYR B C 1
ATOM 4026 O O . TYR B 1 211 ? -2.38200 -6.15500 -46.99900 1.000 27.49798 211 TYR B O 1
ATOM 4035 N N . PHE B 1 212 ? -1.22300 -5.17400 -48.66900 1.000 23.51753 212 PHE B N 1
ATOM 4036 C CA . PHE B 1 212 ? 0.07500 -5.51700 -48.09400 1.000 25.23011 212 PHE B CA 1
ATOM 4037 C C . PHE B 1 212 ? 0.59800 -4.50500 -47.09400 1.000 25.63509 212 PHE B C 1
ATOM 4038 O O . PHE B 1 212 ? 1.47000 -4.85900 -46.29400 1.000 28.98931 212 PHE B O 1
ATOM 4046 N N . SER B 1 213 ? 0.11100 -3.26200 -47.12800 1.000 25.26275 213 SER B N 1
ATOM 4047 C CA . SER B 1 213 ? 0.57500 -2.24000 -46.19800 1.000 25.49779 213 SER B CA 1
ATOM 4048 C C . SER B 1 213 ? -0.39200 -1.99400 -45.04500 1.000 29.29037 213 SER B C 1
ATOM 4049 O O . SER B 1 213 ? -0.08700 -1.17100 -44.18200 1.000 29.35315 213 SER B O 1
ATOM 4052 N N . PHE B 1 214 ? -1.53900 -2.68200 -45.01400 1.000 29.21496 214 PHE B N 1
ATOM 4053 C CA . PHE B 1 214 ? -2.54000 -2.47500 -43.96400 1.000 30.94978 214 PHE B CA 1
ATOM 4054 C C . PHE B 1 214 ? -1.96400 -2.66600 -42.55900 1.000 32.58363 214 PHE B C 1
ATOM 4055 O O . PHE B 1 214 ? -2.20200 -1.84600 -41.66000 1.000 33.77670 214 PHE B O 1
ATOM 4063 N N . ASP B 1 215 ? -1.20800 -3.74200 -42.35100 1.000 33.00937 215 ASP B N 1
ATOM 4064 C CA . ASP B 1 215 ? -0.73300 -4.04000 -40.99700 1.000 38.12364 215 ASP B CA 1
ATOM 4065 C C . ASP B 1 215 ? 0.12000 -2.88600 -40.47800 1.000 39.25033 215 ASP B C 1
ATOM 4066 O O . ASP B 1 215 ? -0.06600 -2.39900 -39.34700 1.000 41.73139 215 ASP B O 1
ATOM 4071 N N . ARG B 1 216 ? 1.03800 -2.40400 -41.32000 1.000 36.38343 216 ARG B N 1
ATOM 4072 C CA . ARG B 1 216 ? 1.90900 -1.30600 -40.93100 1.000 34.73716 216 ARG B CA 1
ATOM 4073 C C . ARG B 1 216 ? 1.11000 -0.01800 -40.73600 1.000 33.90403 216 ARG B C 1
ATOM 4074 O O . ARG B 1 216 ? 1.36500 0.74100 -39.79300 1.000 35.20052 216 ARG B O 1
ATOM 4082 N N . GLU B 1 217 ? 0.09900 0.21800 -41.58000 1.000 31.21669 217 GLU B N 1
ATOM 4083 C CA . GLU B 1 217 ? -0.64400 1.47700 -41.51200 1.000 30.78025 217 GLU B CA 1
ATOM 4084 C C . GLU B 1 217 ? -1.58000 1.53900 -40.30400 1.000 33.43669 217 GLU B C 1
ATOM 4085 O O . GLU B 1 217 ? -1.76100 2.60900 -39.71400 1.000 35.14830 217 GLU B O 1
ATOM 4091 N N . ILE B 1 218 ? -2.22800 0.42600 -39.95200 1.000 34.05790 218 ILE B N 1
ATOM 4092 C CA . ILE B 1 218 ? -3.12700 0.47500 -38.80400 1.000 36.43259 218 ILE B CA 1
ATOM 4093 C C . ILE B 1 218 ? -2.34500 0.58700 -37.50900 1.000 37.96095 218 ILE B C 1
ATOM 4094 O O . ILE B 1 218 ? -2.87200 1.10600 -36.51200 1.000 41.80287 218 ILE B O 1
ATOM 4099 N N . GLU B 1 219 ? -1.08700 0.13800 -37.49400 1.000 38.13351 219 GLU B N 1
ATOM 4100 C CA . GLU B 1 219 ? -0.24500 0.34100 -36.31000 1.000 41.58665 219 GLU B CA 1
ATOM 4101 C C . GLU B 1 219 ? 0.17200 1.79600 -36.11500 1.000 42.02013 219 GLU B C 1
ATOM 4102 O O . GLU B 1 219 ? 0.70600 2.13200 -35.05000 1.000 45.80403 219 GLU B O 1
ATOM 4108 N N . GLU B 1 220 ? -0.02900 2.65200 -37.12300 1.000 41.77869 220 GLU B N 1
ATOM 4109 C CA . GLU B 1 220 ? 0.39900 4.04200 -37.11200 1.000 42.01004 220 GLU B CA 1
ATOM 4110 C C . GLU B 1 220 ? -0.76500 5.01900 -37.02800 1.000 39.48578 220 GLU B C 1
ATOM 4111 O O . GLU B 1 220 ? -0.58200 6.19600 -37.33600 1.000 38.03845 220 GLU B O 1
ATOM 4117 N N . VAL B 1 221 ? -1.96500 4.56100 -36.67400 1.000 41.59935 221 VAL B N 1
ATOM 4118 C CA . VAL B 1 221 ? -3.14400 5.42800 -36.70400 1.000 42.49260 221 VAL B CA 1
ATOM 4119 C C . VAL B 1 221 ? -2.99200 6.65200 -35.79800 1.000 43.98735 221 VAL B C 1
ATOM 4120 O O . VAL B 1 221 ? -3.54100 7.72200 -36.09100 1.000 46.50306 221 VAL B O 1
ATOM 4124 N N . ASP B 1 222 ? -2.26400 6.52600 -34.68500 1.000 41.94594 222 ASP B N 1
ATOM 4125 C CA . ASP B 1 222 ? -2.06900 7.68200 -33.81400 1.000 45.03306 222 ASP B CA 1
ATOM 4126 C C . ASP B 1 222 ? -1.26600 8.79200 -34.49200 1.000 45.15594 222 ASP B C 1
ATOM 4127 O O . ASP B 1 222 ? -1.39200 9.96200 -34.11400 1.000 46.51727 222 ASP B O 1
ATOM 4132 N N . THR B 1 223 ? -0.41200 8.45500 -35.46800 1.000 42.11215 223 THR B N 1
ATOM 4133 C CA . THR B 1 223 ? 0.43200 9.45100 -36.10100 1.000 41.06163 223 THR B CA 1
ATOM 4134 C C . THR B 1 223 ? 0.14400 9.63800 -37.57700 1.000 39.17761 223 THR B C 1
ATOM 4135 O O . THR B 1 223 ? 0.69100 10.57200 -38.17200 1.000 40.53656 223 THR B O 1
ATOM 4139 N N . SER B 1 224 ? -0.69900 8.80200 -38.18000 1.000 36.61599 224 SER B N 1
ATOM 4140 C CA . SER B 1 224 ? -0.85700 8.83500 -39.63900 1.000 33.63974 224 SER B CA 1
ATOM 4141 C C . SER B 1 224 ? -2.29500 8.51400 -40.00600 1.000 36.34028 224 SER B C 1
ATOM 4142 O O . SER B 1 224 ? -2.86200 7.54600 -39.48900 1.000 37.08762 224 SER B O 1
ATOM 4145 N N . THR B 1 225 ? -2.87500 9.33200 -40.88600 1.000 36.21042 225 THR B N 1
ATOM 4146 C CA . THR B 1 225 ? -4.23400 9.10900 -41.36200 1.000 35.34630 225 THR B CA 1
ATOM 4147 C C . THR B 1 225 ? -4.30700 7.75300 -42.02400 1.000 33.12043 225 THR B C 1
ATOM 4148 O O . THR B 1 225 ? -3.53000 7.46800 -42.93400 1.000 33.84125 225 THR B O 1
ATOM 4152 N N . LEU B 1 226 ? -5.26400 6.93200 -41.60000 1.000 33.53218 226 LEU B N 1
ATOM 4153 C CA . LEU B 1 226 ? -5.40000 5.58900 -42.17000 1.000 31.71738 226 LEU B CA 1
ATOM 4154 C C . LEU B 1 226 ? -6.18900 5.67300 -43.46700 1.000 32.48145 226 LEU B C 1
ATOM 4155 O O . LEU B 1 226 ? -7.37800 5.99900 -43.45600 1.000 34.99458 226 LEU B O 1
ATOM 4160 N N . ILE B 1 227 ? -5.53200 5.38700 -44.59500 1.000 30.36794 227 ILE B N 1
ATOM 4161 C CA . ILE B 1 227 ? -6.16200 5.44300 -45.90200 1.000 28.96436 227 ILE B CA 1
ATOM 4162 C C . ILE B 1 227 ? -6.01000 4.03600 -46.46300 1.000 26.99517 227 ILE B C 1
ATOM 4163 O O . ILE B 1 227 ? -4.94900 3.68400 -46.99000 1.000 27.30972 227 ILE B O 1
ATOM 4168 N N . ASN B 1 228 ? -7.04300 3.20900 -46.30600 1.000 27.45920 228 ASN B N 1
ATOM 4169 C CA . ASN B 1 228 ? -6.88000 1.78800 -46.59800 1.000 25.29686 228 ASN B CA 1
ATOM 4170 C C . ASN B 1 228 ? -8.24100 1.12600 -46.74800 1.000 24.35605 228 ASN B C 1
ATOM 4171 O O . ASN B 1 228 ? -9.03900 1.11500 -45.79700 1.000 27.38293 228 ASN B O 1
ATOM 4176 N N . SER B 1 229 ? -8.48400 0.55200 -47.93200 1.000 24.76047 229 SER B N 1
ATOM 4177 C CA . SER B 1 229 ? -9.74000 -0.14200 -48.19600 1.000 26.23429 229 SER B CA 1
ATOM 4178 C C . SER B 1 229 ? -10.01700 -1.29300 -47.23400 1.000 26.90043 229 SER B C 1
ATOM 4179 O O . SER B 1 229 ? -11.18700 -1.62500 -47.02000 1.000 28.92833 229 SER B O 1
ATOM 4182 N N . VAL B 1 230 ? -8.98500 -1.94700 -46.67800 1.000 26.28830 230 VAL B N 1
ATOM 4183 C CA . VAL B 1 230 ? -9.25200 -3.01600 -45.70800 1.000 25.93486 230 VAL B CA 1
ATOM 4184 C C . VAL B 1 230 ? -10.03000 -2.46500 -44.52500 1.000 24.25057 230 VAL B C 1
ATOM 4185 O O . VAL B 1 230 ? -11.03900 -3.04100 -44.09700 1.000 25.61363 230 VAL B O 1
ATOM 4189 N N . ALA B 1 231 ? -9.59700 -1.31400 -44.01300 1.000 25.57131 231 ALA B N 1
ATOM 4190 C CA . ALA B 1 231 ? -10.27200 -0.70700 -42.87200 1.000 27.75983 231 ALA B CA 1
ATOM 4191 C C . ALA B 1 231 ? -11.65900 -0.19800 -43.25300 1.000 29.07834 231 ALA B C 1
ATOM 4192 O O . ALA B 1 231 ? -12.58700 -0.22700 -42.43000 1.000 30.55920 231 ALA B O 1
ATOM 4194 N N . ILE B 1 232 ? -11.80500 0.31100 -44.48200 1.000 30.58565 232 ILE B N 1
ATOM 4195 C CA . ILE B 1 232 ? -13.10800 0.77300 -44.95300 1.000 30.00887 232 ILE B CA 1
ATOM 4196 C C . ILE B 1 232 ? -14.10300 -0.37800 -44.96600 1.000 31.46154 232 ILE B C 1
ATOM 4197 O O . ILE B 1 232 ? -15.21700 -0.26200 -44.44300 1.000 31.36631 232 ILE B O 1
ATOM 4202 N N . VAL B 1 233 ? -13.71000 -1.51100 -45.56100 1.000 29.86115 233 VAL B N 1
ATOM 4203 C CA . VAL B 1 233 ? -14.57800 -2.68600 -45.58600 1.000 28.92977 233 VAL B CA 1
ATOM 4204 C C . VAL B 1 233 ? -14.91900 -3.14600 -44.17400 1.000 31.00817 233 VAL B C 1
ATOM 4205 O O . VAL B 1 233 ? -16.06400 -3.53100 -43.89200 1.000 32.18298 233 VAL B O 1
ATOM 4209 N N . MET B 1 234 ? -13.93400 -3.13400 -43.26800 1.000 29.08524 234 MET B N 1
ATOM 4210 C CA . MET B 1 234 ? -14.20700 -3.57000 -41.90000 1.000 27.17662 234 MET B CA 1
ATOM 4211 C C . MET B 1 234 ? -15.30000 -2.72200 -41.28300 1.000 29.69314 234 MET B C 1
ATOM 4212 O O . MET B 1 234 ? -16.15800 -3.22000 -40.54100 1.000 31.35436 234 MET B O 1
ATOM 4217 N N . ARG B 1 235 ? -15.29100 -1.44200 -41.58400 1.000 30.08131 235 ARG B N 1
ATOM 4218 C CA . ARG B 1 235 ? -16.27200 -0.54900 -40.94100 1.000 34.42427 235 ARG B CA 1
ATOM 4219 C C . ARG B 1 235 ? -17.61300 -0.58200 -41.68300 1.000 35.93107 235 ARG B C 1
ATOM 4220 O O . ARG B 1 235 ? -18.63400 -0.67600 -41.04000 1.000 36.06161 235 ARG B O 1
ATOM 4228 N N . ILE B 1 236 ? -17.60000 -0.55100 -43.00800 1.000 36.93806 236 ILE B N 1
ATOM 4229 C CA . ILE B 1 236 ? -18.86700 -0.50700 -43.73100 1.000 38.59032 236 ILE B CA 1
ATOM 4230 C C . ILE B 1 236 ? -19.61900 -1.82900 -43.61500 1.000 40.58654 236 ILE B C 1
ATOM 4231 O O . ILE B 1 236 ? -20.84700 -1.85100 -43.46700 1.000 43.68369 236 ILE B O 1
ATOM 4236 N N . GLN B 1 237 ? -18.90700 -2.94700 -43.66900 1.000 39.34653 237 GLN B N 1
ATOM 4237 C CA . GLN B 1 237 ? -19.54900 -4.25200 -43.67400 1.000 38.66207 237 GLN B CA 1
ATOM 4238 C C . GLN B 1 237 ? -19.44600 -4.97600 -42.34300 1.000 37.45663 237 GLN B C 1
ATOM 4239 O O . GLN B 1 237 ? -19.86200 -6.13900 -42.26100 1.000 36.88872 237 GLN B O 1
ATOM 4245 N N . SER B 1 238 ? -18.90500 -4.32100 -41.30600 1.000 36.43827 238 SER B N 1
ATOM 4246 C CA . SER B 1 238 ? -18.80200 -4.89700 -39.95700 1.000 35.31726 238 SER B CA 1
ATOM 4247 C C . SER B 1 238 ? -18.04900 -6.22600 -39.94900 1.000 33.74124 238 SER B C 1
ATOM 4248 O O . SER B 1 238 ? -18.50400 -7.22200 -39.37800 1.000 34.33376 238 SER B O 1
ATOM 4251 N N . LEU B 1 239 ? -16.87200 -6.22900 -40.55800 1.000 31.52871 239 LEU B N 1
ATOM 4252 C CA . LEU B 1 239 ? -16.07400 -7.43400 -40.73100 1.000 31.14213 239 LEU B CA 1
ATOM 4253 C C . LEU B 1 239 ? -14.73300 -7.30500 -40.01800 1.000 28.95586 239 LEU B C 1
ATOM 4254 O O . LEU B 1 239 ? -14.24200 -6.19900 -39.75300 1.000 28.93053 239 LEU B O 1
ATOM 4259 N N . ASP B 1 240 ? -14.16100 -8.45700 -39.67500 1.000 28.42205 240 ASP B N 1
ATOM 4260 C CA A ASP B 1 240 ? -12.86500 -8.48200 -39.01800 0.774 28.74927 240 ASP B CA 1
ATOM 4261 C CA B ASP B 1 240 ? -12.86400 -8.52600 -39.02300 0.226 29.93023 240 ASP B CA 1
ATOM 4262 C C . ASP B 1 240 ? -11.74800 -8.38400 -40.05800 1.000 29.57017 240 ASP B C 1
ATOM 4263 O O . ASP B 1 240 ? -11.99400 -8.29700 -41.27000 1.000 31.38522 240 ASP B O 1
ATOM 4272 N N . ILE B 1 241 ? -10.50700 -8.40300 -39.57500 1.000 28.27071 241 ILE B N 1
ATOM 4273 C CA . ILE B 1 241 ? -9.33400 -8.20200 -40.42600 1.000 27.12501 241 ILE B CA 1
ATOM 4274 C C . ILE B 1 241 ? -9.20500 -9.28400 -41.49400 1.000 28.75527 241 ILE B C 1
ATOM 4275 O O . ILE B 1 241 ? -9.16200 -8.92800 -42.66600 1.000 31.05231 241 ILE B O 1
ATOM 4280 N N . PRO B 1 242 ? -9.09100 -10.57700 -41.16400 1.000 29.15085 242 PRO B N 1
ATOM 4281 C CA . PRO B 1 242 ? -8.95700 -11.57600 -42.24600 1.000 30.56734 242 PRO B CA 1
ATOM 4282 C C . PRO B 1 242 ? -10.09700 -11.53900 -43.25200 1.000 30.86161 242 PRO B C 1
ATOM 4283 O O . PRO B 1 242 ? -9.86600 -11.74600 -44.45600 1.000 31.08265 242 PRO B O 1
ATOM 4287 N N . THR B 1 243 ? -11.33400 -11.31100 -42.78800 1.000 30.70495 243 THR B N 1
ATOM 4288 C CA . THR B 1 243 ? -12.48500 -11.37100 -43.68700 1.000 30.12552 243 THR B CA 1
ATOM 4289 C C . THR B 1 243 ? -12.49300 -10.17600 -44.62600 1.000 28.08867 243 THR B C 1
ATOM 4290 O O . THR B 1 243 ? -12.71400 -10.33600 -45.83500 1.000 29.83142 243 THR B O 1
ATOM 4294 N N . ALA B 1 244 ? -12.21000 -8.98100 -44.08400 1.000 28.34409 244 ALA B N 1
ATOM 4295 C CA . ALA B 1 244 ? -12.04800 -7.79200 -44.91600 1.000 27.72333 244 ALA B CA 1
ATOM 4296 C C . ALA B 1 244 ? -10.90000 -7.95600 -45.91200 1.000 26.71965 244 ALA B C 1
ATOM 4297 O O . ALA B 1 244 ? -11.03200 -7.58400 -47.08900 1.000 25.81298 244 ALA B O 1
ATOM 4299 N N . LYS B 1 245 ? -9.76800 -8.52100 -45.47100 1.000 25.28284 245 LYS B N 1
ATOM 4300 C CA . LYS B 1 245 ? -8.65100 -8.74700 -46.39900 1.000 25.89896 245 LYS B CA 1
ATOM 4301 C C . LYS B 1 245 ? -9.05000 -9.65800 -47.55300 1.000 27.18415 245 LYS B C 1
ATOM 4302 O O . LYS B 1 245 ? -8.61900 -9.43900 -48.69600 1.000 27.35505 245 LYS B O 1
ATOM 4308 N N . THR B 1 246 ? -9.83500 -10.70700 -47.26200 1.000 27.52068 246 THR B N 1
ATOM 4309 C CA . THR B 1 246 ? -10.30700 -11.60200 -48.32200 1.000 27.85595 246 THR B CA 1
ATOM 4310 C C . THR B 1 246 ? -11.15100 -10.85400 -49.34100 1.000 28.46950 246 THR B C 1
ATOM 4311 O O . THR B 1 246 ? -11.01600 -11.07200 -50.54700 1.000 27.56485 246 THR B O 1
ATOM 4315 N N . ILE B 1 247 ? -12.05400 -9.99100 -48.87100 1.000 26.62363 247 ILE B N 1
ATOM 4316 C CA . ILE B 1 247 ? -12.85300 -9.17100 -49.78100 1.000 27.58349 247 ILE B CA 1
ATOM 4317 C C . ILE B 1 247 ? -11.95200 -8.31800 -50.67000 1.000 27.14034 247 ILE B C 1
ATOM 4318 O O . ILE B 1 247 ? -12.13100 -8.26100 -51.90000 1.000 27.01472 247 ILE B O 1
ATOM 4323 N N . ILE B 1 248 ? -10.95900 -7.65100 -50.07200 1.000 25.40256 248 ILE B N 1
ATOM 4324 C CA . ILE B 1 248 ? -10.03600 -6.84000 -50.87400 1.000 23.78318 248 ILE B CA 1
ATOM 4325 C C . ILE B 1 248 ? -9.24900 -7.70700 -51.86100 1.000 23.53977 248 ILE B C 1
ATOM 4326 O O . ILE B 1 248 ? -9.03500 -7.31500 -53.01900 1.000 26.21745 248 ILE B O 1
ATOM 4331 N N . ASN B 1 249 ? -8.77200 -8.86500 -51.40700 1.000 23.88003 249 ASN B N 1
ATOM 4332 C CA . ASN B 1 249 ? -8.07700 -9.80000 -52.28500 1.000 25.88130 249 ASN B CA 1
ATOM 4333 C C . ASN B 1 249 ? -8.94200 -10.12700 -53.50000 1.000 25.40612 249 ASN B C 1
ATOM 4334 O O . ASN B 1 24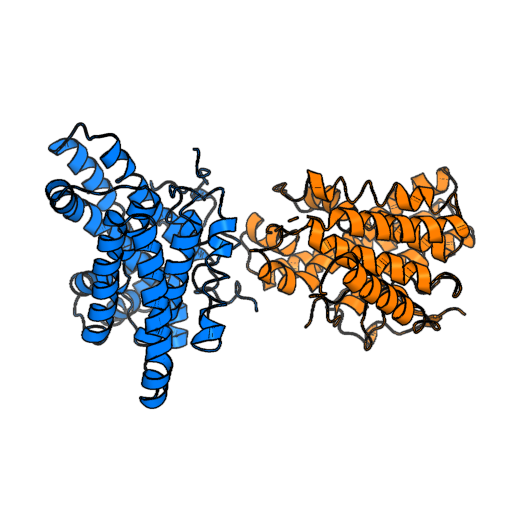9 ? -8.50000 -10.01000 -54.65900 1.000 25.34820 249 ASN B O 1
ATOM 4339 N N . GLU B 1 250 ? -10.20100 -10.49700 -53.25500 1.000 25.47583 250 GLU B N 1
ATOM 4340 C CA . GLU B 1 250 ? -11.09100 -10.83800 -54.36600 1.000 25.77790 250 GLU B CA 1
ATOM 4341 C C . GLU B 1 250 ? -11.31100 -9.64200 -55.28700 1.000 25.46953 250 GLU B C 1
ATOM 4342 O O . GLU B 1 250 ? -11.42700 -9.80900 -56.51200 1.000 27.66867 250 GLU B O 1
ATOM 4348 N N . THR B 1 251 ? -11.36000 -8.42700 -54.72000 1.000 22.93707 251 THR B N 1
ATOM 4349 C CA . THR B 1 251 ? -11.61600 -7.24300 -55.53200 1.000 23.82202 251 THR B CA 1
ATOM 4350 C C . THR B 1 251 ? -10.40800 -6.92700 -56.38900 1.000 24.80926 251 THR B C 1
ATOM 4351 O O . THR B 1 251 ? -10.55200 -6.53700 -57.55800 1.000 24.89342 251 THR B O 1
ATOM 4355 N N . ILE B 1 252 ? -9.20400 -7.08800 -55.82400 1.000 24.88118 252 ILE B N 1
ATOM 4356 C CA . ILE B 1 252 ? -7.97600 -6.95400 -56.61500 1.000 24.17406 252 ILE B CA 1
ATOM 4357 C C . ILE B 1 252 ? -8.01200 -7.88100 -57.82100 1.000 23.24476 252 ILE B C 1
ATOM 4358 O O . ILE B 1 252 ? -7.72800 -7.46600 -58.94900 1.000 22.79293 252 ILE B O 1
ATOM 4363 N N . GLN B 1 253 ? -8.32700 -9.16000 -57.59200 1.000 22.94488 253 GLN B N 1
ATOM 4364 C CA . GLN B 1 253 ? -8.35200 -10.13000 -58.68800 1.000 23.29354 253 GLN B CA 1
ATOM 4365 C C . GLN B 1 253 ? -9.31600 -9.69900 -59.78200 1.000 25.17200 253 GLN B C 1
ATOM 4366 O O . GLN B 1 253 ? -9.02700 -9.86900 -60.97300 1.000 24.77751 253 GLN B O 1
ATOM 4372 N N . LYS B 1 254 ? -10.46000 -9.12100 -59.40400 1.000 25.23515 254 LYS B N 1
ATOM 4373 C CA . LYS B 1 254 ? -11.40300 -8.61200 -60.40300 1.000 25.67830 254 LYS B CA 1
ATOM 4374 C C . LYS B 1 254 ? -10.79900 -7.48500 -61.23500 1.000 25.30841 254 LYS B C 1
ATOM 4375 O O . LYS B 1 254 ? -10.91400 -7.47700 -62.47400 1.000 24.62887 254 LYS B O 1
ATOM 4380 N N . TYR B 1 255 ? -10.14800 -6.52300 -60.58200 1.000 22.37659 255 TYR B N 1
ATOM 4381 C CA . TYR B 1 255 ? -9.53300 -5.44200 -61.35000 1.000 20.79347 255 TYR B CA 1
ATOM 4382 C C . TYR B 1 255 ? -8.35200 -5.93400 -62.18800 1.000 21.09943 255 TYR B C 1
ATOM 4383 O O . TYR B 1 255 ? -8.14200 -5.45100 -63.30800 1.000 22.02008 255 TYR B O 1
ATOM 4392 N N . GLU B 1 256 ? -7.55600 -6.87000 -61.66200 1.000 22.32276 256 GLU B N 1
ATOM 4393 C CA . GLU B 1 256 ? -6.46000 -7.43900 -62.45300 1.000 21.86710 256 GLU B CA 1
ATOM 4394 C C . GLU B 1 256 ? -6.97800 -8.08000 -63.73600 1.000 22.96237 256 GLU B C 1
ATOM 4395 O O . GLU B 1 256 ? -6.43100 -7.85500 -64.82700 1.000 23.37448 256 GLU B O 1
ATOM 4401 N N . ARG B 1 257 ? -8.02600 -8.89700 -63.61700 1.000 23.90695 257 ARG B N 1
ATOM 4402 C CA . ARG B 1 257 ? -8.61700 -9.53000 -64.79800 1.000 24.47990 257 ARG B CA 1
ATOM 4403 C C . ARG B 1 257 ? -9.21200 -8.48600 -65.74700 1.000 24.71007 257 ARG B C 1
ATOM 4404 O O . ARG B 1 257 ? -9.11100 -8.61000 -66.98500 1.000 24.49949 257 ARG B O 1
ATOM 4412 N N . GLU B 1 258 ? -9.85200 -7.45500 -65.19100 1.000 23.41475 258 GLU B N 1
ATOM 4413 C CA . GLU B 1 258 ? -10.48400 -6.42800 -66.02300 1.000 25.39424 258 GLU B CA 1
ATOM 4414 C C . GLU B 1 258 ? -9.44800 -5.63100 -66.80400 1.000 24.26724 258 GLU B C 1
ATOM 4415 O O . GLU B 1 258 ? -9.68500 -5.26700 -67.96200 1.000 25.38271 258 GLU B O 1
ATOM 4421 N N . PHE B 1 259 ? -8.28500 -5.37000 -66.20400 1.000 23.47280 259 PHE B N 1
ATOM 4422 C CA . PHE B 1 259 ? -7.22800 -4.65600 -66.91500 1.000 20.47902 259 PHE B CA 1
ATOM 4423 C C . PHE B 1 259 ? -6.73100 -5.47100 -68.11000 1.000 20.60612 259 PHE B C 1
ATOM 4424 O O . PHE B 1 259 ? -6.62700 -4.95100 -69.23000 1.000 21.63340 259 PHE B O 1
ATOM 4432 N N . LEU B 1 260 ?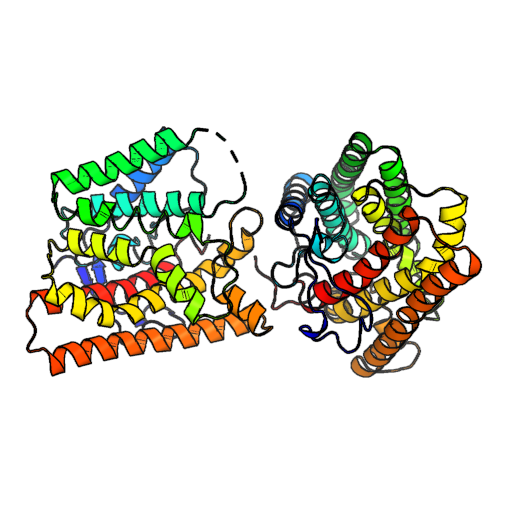 -6.43900 -6.76800 -67.90200 1.000 22.11409 260 LEU B N 1
ATOM 4433 C CA . LEU B 1 260 ? -6.03500 -7.59200 -69.04300 1.000 22.61500 260 LEU B CA 1
ATOM 4434 C C . LEU B 1 260 ? -7.12200 -7.62400 -70.11400 1.000 24.40829 260 LEU B C 1
ATOM 4435 O O . LEU B 1 260 ? -6.81800 -7.63200 -71.32700 1.000 23.67371 260 LEU B O 1
ATOM 4440 N N . ARG B 1 261 ? -8.39600 -7.64900 -69.69100 1.000 24.73193 261 ARG B N 1
ATOM 4441 C CA . ARG B 1 261 ? -9.49700 -7.65400 -70.65300 1.000 23.98180 261 ARG B CA 1
ATOM 4442 C C . ARG B 1 261 ? -9.51500 -6.36500 -71.46100 1.000 23.32034 261 ARG B C 1
ATOM 4443 O O . ARG B 1 261 ? -9.69600 -6.39600 -72.68300 1.000 24.18044 261 ARG B O 1
ATOM 4451 N N . ARG B 1 262 ? -9.30900 -5.22000 -70.80100 1.000 21.09138 262 ARG B N 1
ATOM 4452 C CA . ARG B 1 262 ? -9.32700 -3.96200 -71.54600 1.000 21.45742 262 ARG B CA 1
ATOM 4453 C C . ARG B 1 262 ? -8.15000 -3.86200 -72.50700 1.000 21.60331 262 ARG B C 1
ATOM 4454 O O . ARG B 1 262 ? -8.27900 -3.27700 -73.59500 1.000 22.88032 262 ARG B O 1
ATOM 4462 N N . ILE B 1 263 ? -6.99200 -4.39700 -72.11700 1.000 22.07358 263 ILE B N 1
ATOM 4463 C CA . ILE B 1 263 ? -5.85200 -4.39400 -73.02700 1.000 20.99654 263 ILE B CA 1
ATOM 4464 C C . ILE B 1 263 ? -6.18200 -5.19000 -74.27500 1.000 21.91139 263 ILE B C 1
ATOM 4465 O O . ILE B 1 263 ? -5.92700 -4.74800 -75.39700 1.000 22.47328 263 ILE B O 1
ATOM 4470 N N . ASP B 1 264 ? -6.74000 -6.38500 -74.09700 1.000 21.79131 264 ASP B N 1
ATOM 4471 C CA . ASP B 1 264 ? -7.08400 -7.22200 -75.24000 1.000 24.41089 264 ASP B CA 1
ATOM 4472 C C . ASP B 1 264 ? -8.15500 -6.56600 -76.09700 1.000 25.81815 264 ASP B C 1
ATOM 4473 O O . ASP B 1 264 ? -8.09700 -6.62100 -77.33700 1.000 25.45217 264 ASP B O 1
ATOM 4478 N N . GLU B 1 265 ? -9.13200 -5.92900 -75.45300 1.000 25.92549 265 GLU B N 1
ATOM 4479 C CA . GLU B 1 265 ? -10.19500 -5.24800 -76.18800 1.000 27.43181 265 GLU B CA 1
ATOM 4480 C C . GLU B 1 265 ? -9.64500 -4.09300 -77.02800 1.000 25.15124 265 GLU B C 1
ATOM 4481 O O . GLU B 1 265 ? -10.06400 -3.89400 -78.17900 1.000 27.13873 265 GLU B O 1
ATOM 4487 N N . TYR B 1 266 ? -8.71000 -3.32500 -76.47100 1.000 23.18205 266 TYR B N 1
ATOM 4488 C CA . TYR B 1 266 ? -8.03800 -2.26300 -77.21800 1.000 21.85320 266 TYR B CA 1
ATOM 4489 C C . TYR B 1 266 ? -7.30600 -2.82700 -78.43600 1.000 22.17670 266 TYR B C 1
ATOM 4490 O O . TYR B 1 266 ? -7.44900 -2.32000 -79.55600 1.000 23.83696 266 TYR B O 1
ATOM 4499 N N . LYS B 1 267 ? -6.52300 -3.88900 -78.23600 1.000 22.08604 267 LYS B N 1
ATOM 4500 C CA . LYS B 1 267 ? -5.79500 -4.50900 -79.34300 1.000 22.64419 267 LYS B CA 1
ATOM 4501 C C . LYS B 1 267 ? -6.74200 -4.99600 -80.43100 1.000 25.22001 267 LYS B C 1
ATOM 4502 O O . LYS B 1 267 ? -6.49200 -4.77900 -81.62700 1.000 28.88453 267 LYS B O 1
ATOM 4508 N N . GLN B 1 268 ? -7.80200 -5.66000 -80.03900 1.000 26.81224 268 GLN B N 1
ATOM 4509 C CA . GLN B 1 268 ? -8.68500 -6.22500 -81.07600 1.000 30.36206 268 GLN B CA 1
ATOM 4510 C C . GLN B 1 268 ? -9.41800 -5.14600 -81.85300 1.000 31.52937 268 GLN B C 1
ATOM 4511 O O . GLN B 1 268 ? -9.47000 -5.22600 -83.06800 1.000 32.41922 268 GLN B O 1
ATOM 4517 N N . HIS B 1 269 ? -9.85800 -4.11900 -81.17600 1.000 29.34492 269 HIS B N 1
ATOM 4518 C CA . HIS B 1 269 ? -10.76000 -3.18600 -81.82000 1.000 30.08481 269 HIS B CA 1
ATOM 4519 C C . HIS B 1 269 ? -10.07700 -1.91400 -82.33500 1.000 26.78710 269 HIS B C 1
ATOM 4520 O O . HIS B 1 269 ? -10.63200 -1.23900 -83.20900 1.000 28.04922 269 HIS B O 1
ATOM 4527 N N . LYS B 1 270 ? -8.85200 -1.62600 -81.89400 1.000 24.10624 270 LYS B N 1
ATOM 4528 C CA . LYS B 1 270 ? -8.10100 -0.47000 -82.36300 1.000 24.32963 270 LYS B CA 1
ATOM 4529 C C . LYS B 1 270 ? -6.81000 -0.85200 -83.07000 1.000 23.37062 270 LYS B C 1
ATOM 4530 O O . LYS B 1 270 ? -6.10500 0.03100 -83.58300 1.000 25.07059 270 LYS B O 1
ATOM 4536 N N . GLY B 1 271 ? -6.51000 -2.13700 -83.15100 1.000 24.03261 271 GLY B N 1
ATOM 4537 C CA . GLY B 1 271 ? -5.27100 -2.62900 -83.70400 1.000 24.72017 271 GLY B CA 1
ATOM 4538 C C . GLY B 1 271 ? -5.37500 -2.91400 -85.19000 1.000 23.76425 271 GLY B C 1
ATOM 4539 O O . GLY B 1 271 ? -6.40600 -2.64900 -85.81700 1.000 24.29316 271 GLY B O 1
ATOM 4540 N N . PRO B 1 272 ? -4.30700 -3.46900 -85.78700 1.000 20.60716 272 PRO B N 1
ATOM 4541 C CA . PRO B 1 272 ? -3.07500 -3.90000 -85.09500 1.000 20.74861 272 PRO B CA 1
ATOM 4542 C C . PRO B 1 272 ? -2.29400 -2.71600 -84.53000 1.000 21.68780 272 PRO B C 1
ATOM 4543 O O . PRO B 1 272 ? -2.04000 -1.75100 -85.28700 1.000 21.63112 272 PRO B O 1
ATOM 4547 N N . ILE B 1 273 ? -1.94400 -2.77700 -83.23800 1.000 22.06494 273 ILE B N 1
ATOM 4548 C CA . ILE B 1 273 ? -1.40800 -1.60900 -82.57000 1.000 21.39341 273 ILE B CA 1
ATOM 4549 C C . ILE B 1 273 ? 0.07100 -1.43600 -82.88700 1.000 19.08523 273 ILE B C 1
ATOM 4550 O O . ILE B 1 273 ? 0.76300 -2.35700 -83.33000 1.000 21.75325 273 ILE B O 1
ATOM 4555 N N . SER B 1 274 ? 0.55500 -0.22200 -82.65300 1.000 19.40649 274 SER B N 1
ATOM 4556 C CA . SER B 1 274 ? 1.95200 0.07600 -82.92000 1.000 18.09615 274 SER B CA 1
ATOM 4557 C C . SER B 1 274 ? 2.86100 -0.59600 -81.89600 1.000 19.31156 274 SER B C 1
ATOM 4558 O O . SER B 1 274 ? 2.44000 -0.96800 -80.79500 1.000 21.43457 274 SER B O 1
ATOM 4561 N N . ASN B 1 275 ? 4.14100 -0.71600 -82.25700 1.000 19.41884 275 ASN B N 1
ATOM 4562 C CA . ASN B 1 275 ? 5.09300 -1.25700 -81.29000 1.000 22.46883 275 ASN B CA 1
ATOM 4563 C C . ASN B 1 275 ? 5.18500 -0.35900 -80.05800 1.000 22.09808 275 ASN B C 1
ATOM 4564 O O . ASN B 1 275 ? 5.40300 -0.85200 -78.95200 1.000 23.55752 275 ASN B O 1
ATOM 4569 N N . LYS B 1 276 ? 5.02900 0.95200 -80.22800 1.000 22.03601 276 LYS B N 1
ATOM 4570 C CA . LYS B 1 276 ? 5.07400 1.87200 -79.08800 1.000 20.53964 276 LYS B CA 1
ATOM 4571 C C . LYS B 1 276 ? 3.95100 1.57000 -78.10000 1.000 20.79785 276 LYS B C 1
ATOM 4572 O O . LYS B 1 276 ? 4.17600 1.46000 -76.87300 1.000 21.89074 276 LYS B O 1
ATOM 4578 N N . ILE B 1 277 ? 2.72200 1.44500 -78.60600 1.000 18.53911 277 ILE B N 1
ATOM 4579 C CA . ILE B 1 277 ? 1.60500 1.14200 -77.70700 1.000 18.41512 277 ILE B CA 1
ATOM 4580 C C . ILE B 1 277 ? 1.70800 -0.28000 -77.14200 1.000 20.43492 277 ILE B C 1
ATOM 4581 O O . ILE B 1 277 ? 1.35200 -0.52100 -75.98700 1.000 21.00320 277 ILE B O 1
ATOM 4586 N N . GLU B 1 278 ? 2.20200 -1.24600 -77.92700 1.000 19.97750 278 GLU B N 1
ATOM 4587 C CA . GLU B 1 278 ? 2.44600 -2.57200 -77.35100 1.000 21.89553 278 GLU B CA 1
ATOM 4588 C C . GLU B 1 278 ? 3.39400 -2.47600 -76.15800 1.000 21.31388 278 GLU B C 1
ATOM 4589 O O . GLU B 1 278 ? 3.18700 -3.12200 -75.12700 1.000 22.67633 278 GLU B O 1
ATOM 4595 N N . GLN B 1 279 ? 4.43800 -1.66600 -76.27900 1.000 20.08920 279 GLN B N 1
ATOM 4596 C CA . GLN B 1 279 ? 5.39100 -1.54400 -75.18600 1.000 18.80467 279 GLN B CA 1
ATOM 4597 C C . GLN B 1 279 ? 4.74000 -0.87500 -73.98000 1.000 19.78060 279 GLN B C 1
ATOM 4598 O O . GLN B 1 279 ? 4.99500 -1.26400 -72.83500 1.000 20.62157 279 GLN B O 1
ATOM 4604 N N . TYR B 1 280 ? 3.91600 0.14100 -74.23900 1.000 19.24482 280 TYR B N 1
ATOM 4605 C CA . TYR B 1 280 ? 3.17500 0.82100 -73.18300 1.000 18.62049 280 TYR B CA 1
ATOM 4606 C C . TYR B 1 280 ? 2.32200 -0.17100 -72.39500 1.000 18.46691 280 TYR B C 1
ATOM 4607 O O . TYR B 1 280 ? 2.34900 -0.18500 -71.15700 1.000 18.44276 280 TYR B O 1
ATOM 4616 N N . MET B 1 281 ? 1.57500 -1.03100 -73.09800 1.000 18.82318 281 MET B N 1
ATOM 4617 C CA A MET B 1 281 ? 0.69200 -2.00100 -72.43600 0.787 19.28526 281 MET B CA 1
ATOM 4618 C CA B MET B 1 281 ? 0.69700 -1.95600 -72.39200 0.213 20.91117 281 MET B CA 1
ATOM 4619 C C . MET B 1 281 ? 1.49200 -2.98000 -71.59700 1.000 19.48122 281 MET B C 1
ATOM 4620 O O . MET B 1 281 ? 1.12700 -3.29800 -70.45300 1.000 19.26570 281 MET B O 1
ATOM 4629 N N . GLU B 1 282 ? 2.57000 -3.50500 -72.17500 1.000 18.94549 282 GLU B N 1
ATOM 4630 C CA . GLU B 1 282 ? 3.43000 -4.42800 -71.44700 1.000 18.53748 282 GLU B CA 1
ATOM 4631 C C . GLU B 1 282 ? 3.98200 -3.76100 -70.20300 1.000 17.74726 282 GLU B C 1
ATOM 4632 O O . GLU B 1 282 ? 3.93700 -4.33300 -69.10500 1.000 18.29612 282 GLU B O 1
ATOM 4638 N N . ALA B 1 283 ? 4.51500 -2.54200 -70.36200 1.000 18.34557 283 ALA B N 1
ATOM 4639 C CA . ALA B 1 283 ? 5.07100 -1.80400 -69.23200 1.000 17.30003 283 ALA B CA 1
ATOM 4640 C C . ALA B 1 283 ? 4.02900 -1.58200 -68.12700 1.000 17.42092 283 ALA B C 1
ATOM 4641 O O . ALA B 1 283 ? 4.34500 -1.71000 -66.93000 1.000 19.21336 283 ALA B O 1
ATOM 4643 N N . MET B 1 284 ? 2.77400 -1.28100 -68.49200 1.000 17.66046 284 MET B N 1
ATOM 4644 C CA . MET B 1 284 ? 1.75700 -1.12200 -67.44600 1.000 17.08633 284 MET B CA 1
ATOM 4645 C C . MET B 1 284 ? 1.50000 -2.44200 -66.72200 1.000 18.46913 284 MET B C 1
ATOM 4646 O O . MET B 1 284 ? 1.31000 -2.45800 -65.49100 1.000 18.43233 284 MET B O 1
ATOM 4651 N N . THR B 1 285 ? 1.47000 -3.56500 -67.46200 1.000 17.96363 285 THR B N 1
ATOM 4652 C CA . THR B 1 285 ? 1.29800 -4.84300 -66.76500 1.000 16.49531 285 THR B CA 1
ATOM 4653 C C . THR B 1 285 ? 2.45100 -5.13000 -65.81200 1.000 16.99477 285 THR B C 1
ATOM 4654 O O . THR B 1 285 ? 2.23100 -5.75600 -64.76800 1.000 18.76297 285 THR B O 1
ATOM 4658 N N . TYR B 1 286 ? 3.67500 -4.69900 -66.14600 1.000 15.71522 286 TYR B N 1
ATOM 4659 C CA . TYR B 1 286 ? 4.80900 -4.93500 -65.25100 1.000 16.00832 286 TYR B CA 1
ATOM 4660 C C . TYR B 1 286 ? 4.70500 -4.11500 -63.97500 1.000 16.60914 286 TYR B C 1
ATOM 4661 O O . TYR B 1 286 ? 5.27300 -4.50600 -62.95100 1.000 19.82328 286 TYR B O 1
ATOM 4670 N N . GLN B 1 287 ? 4.03200 -2.96100 -64.00800 1.000 17.93027 287 GLN B N 1
ATOM 4671 C CA . GLN B 1 287 ? 3.77100 -2.25300 -62.75000 1.000 17.65092 287 GLN B CA 1
ATOM 4672 C C . GLN B 1 287 ? 2.98700 -3.13800 -61.78700 1.000 17.33796 287 GLN B C 1
ATOM 4673 O O . GLN B 1 287 ? 3.28200 -3.16800 -60.58000 1.000 19.27044 287 GLN B O 1
ATOM 4679 N N . ILE B 1 288 ? 1.98000 -3.85900 -62.30300 1.000 16.80533 288 ILE B N 1
ATOM 4680 C CA . ILE B 1 288 ? 1.15800 -4.75000 -61.46400 1.000 17.57040 288 ILE B CA 1
ATOM 4681 C C . ILE B 1 288 ? 2.01900 -5.84000 -60.83700 1.000 18.17827 288 ILE B C 1
ATOM 4682 O O . ILE B 1 288 ? 2.03600 -6.02300 -59.61000 1.000 17.86096 288 ILE B O 1
ATOM 4687 N N . SER B 1 289 ? 2.73900 -6.60200 -61.68200 1.000 18.93016 289 SER B N 1
ATOM 4688 C CA . SER B 1 289 ? 3.50600 -7.72000 -61.14300 1.000 18.01914 289 SER B CA 1
ATOM 4689 C C . SER B 1 289 ? 4.65000 -7.24300 -60.25400 1.000 19.14799 289 SER B C 1
ATOM 4690 O O . SER B 1 289 ? 4.93600 -7.86600 -59.22900 1.000 19.88103 289 SER B O 1
ATOM 4693 N N . GLY B 1 290 ? 5.32100 -6.14900 -60.61300 1.000 17.50891 290 GLY B N 1
ATOM 4694 C CA . GLY B 1 290 ? 6.41300 -5.68300 -59.76700 1.000 17.93916 290 GLY B CA 1
ATOM 4695 C C . GLY B 1 290 ? 5.92300 -5.10400 -58.45400 1.000 18.96219 290 GLY B C 1
ATOM 4696 O O . GLY B 1 290 ? 6.50400 -5.35900 -57.39200 1.000 19.68651 290 GLY B O 1
ATOM 4697 N N . ASN B 1 291 ? 4.81600 -4.36500 -58.49300 1.000 20.02505 291 ASN B N 1
ATOM 4698 C CA . ASN B 1 291 ? 4.26400 -3.83100 -57.24800 1.000 19.45401 291 ASN B CA 1
ATOM 4699 C C . ASN B 1 291 ? 3.85200 -4.96200 -56.30300 1.000 21.03018 291 ASN B C 1
ATOM 4700 O O . ASN B 1 291 ? 4.16700 -4.94800 -55.10400 1.000 20.35968 291 ASN B O 1
ATOM 4705 N N . LEU B 1 292 ? 3.21900 -5.98400 -56.85900 1.000 20.47430 292 LEU B N 1
ATOM 4706 C CA . LEU B 1 292 ? 2.79200 -7.14100 -56.07400 1.000 20.30066 292 LEU B CA 1
ATOM 4707 C C . LEU B 1 292 ? 3.98700 -7.86600 -55.45500 1.000 22.20334 292 LEU B C 1
ATOM 4708 O O . LEU B 1 292 ? 4.04000 -8.08600 -54.23300 1.000 22.93557 292 LEU B O 1
ATOM 4713 N N . VAL B 1 293 ? 4.97800 -8.22400 -56.27600 1.000 22.96915 293 VAL B N 1
ATOM 4714 C CA . VAL B 1 293 ? 6.08600 -9.02600 -55.77200 1.000 22.81743 293 VAL B CA 1
ATOM 4715 C C . VAL B 1 293 ? 6.95200 -8.22700 -54.79100 1.000 21.59366 293 VAL B C 1
ATOM 4716 O O . VAL B 1 293 ? 7.41100 -8.76000 -53.77100 1.000 21.12853 293 VAL B O 1
ATOM 4720 N N . TRP B 1 294 ? 7.18200 -6.94100 -55.07400 1.000 21.63230 294 TRP B N 1
ATOM 4721 C CA . TRP B 1 294 ? 7.94500 -6.10100 -54.15900 1.000 21.30396 294 TRP B CA 1
ATOM 4722 C C . TRP B 1 294 ? 7.24900 -6.00400 -52.81000 1.000 22.05900 294 TRP B C 1
ATOM 4723 O O . TRP B 1 294 ? 7.91200 -6.02500 -51.75900 1.000 22.75696 294 TRP B O 1
ATOM 4734 N N . SER B 1 295 ? 5.91400 -5.93200 -52.81300 1.000 23.36498 295 SER B N 1
ATOM 4735 C CA . SER B 1 295 ? 5.16000 -5.71000 -51.57600 1.000 23.45885 295 SER B CA 1
ATOM 4736 C C . SER B 1 295 ? 5.16100 -6.92600 -50.64700 1.000 25.28634 295 SER B C 1
ATOM 4737 O O . SER B 1 295 ? 4.81600 -6.78400 -49.47100 1.000 25.56383 295 SER B O 1
ATOM 4740 N N . LEU B 1 296 ? 5.48400 -8.11700 -51.16500 1.000 25.19575 296 LEU B N 1
ATOM 4741 C CA . LEU B 1 296 ? 5.40500 -9.32900 -50.34700 1.000 26.45435 296 LEU B CA 1
ATOM 4742 C C . LEU B 1 296 ? 6.33800 -9.25500 -49.15700 1.000 27.36498 296 LEU B C 1
ATOM 4743 O O . LEU B 1 296 ? 6.00800 -9.75700 -48.07500 1.000 29.77438 296 LEU B O 1
ATOM 4748 N N . ASN B 1 297 ? 7.53800 -8.69400 -49.35300 1.000 27.18937 297 ASN B N 1
ATOM 4749 C CA . ASN B 1 297 ? 8.55300 -8.73500 -48.30900 1.000 27.54269 297 ASN B CA 1
ATOM 4750 C C . ASN B 1 297 ? 9.39500 -7.46500 -48.23700 1.000 27.29763 297 ASN B C 1
ATOM 4751 O O . ASN B 1 297 ? 10.47000 -7.47700 -47.60400 1.000 31.18347 297 ASN B O 1
ATOM 4756 N N . CYS B 1 298 ? 8.94600 -6.35900 -48.84700 1.000 27.68953 298 CYS B N 1
ATOM 4757 C CA . CYS B 1 298 ? 9.68900 -5.12800 -48.68400 1.000 29.13588 298 CYS B CA 1
ATOM 4758 C C . CYS B 1 298 ? 9.76400 -4.74800 -47.20700 1.000 30.35446 298 CYS B C 1
ATOM 4759 O O . CYS B 1 298 ? 8.78700 -4.91600 -46.46900 1.000 30.94332 298 CYS B O 1
ATOM 4762 N N . PRO B 1 299 ? 10.89200 -4.20500 -46.74800 1.000 31.31354 299 PRO B N 1
ATOM 4763 C CA . PRO B 1 299 ? 10.95700 -3.75800 -45.34300 1.000 30.21628 299 PRO B CA 1
ATOM 4764 C C . PRO B 1 299 ? 9.96900 -2.64800 -44.99400 1.000 29.75030 299 PRO B C 1
ATOM 4765 O O . PRO B 1 299 ? 9.59500 -2.51500 -43.82200 1.000 31.62712 299 PRO B O 1
ATOM 4769 N N . ARG B 1 300 ? 9.54300 -1.82900 -45.96100 1.000 27.01013 300 ARG B N 1
ATOM 4770 C CA . ARG B 1 300 ? 8.57800 -0.78100 -45.63800 1.000 27.80403 300 ARG B CA 1
ATOM 4771 C C . ARG B 1 300 ? 7.30800 -1.35600 -45.01100 1.000 29.03898 300 ARG B C 1
ATOM 4772 O O . ARG B 1 300 ? 6.74100 -0.75500 -44.08900 1.000 29.21180 300 ARG B O 1
ATOM 4780 N N . TYR B 1 301 ? 6.85000 -2.52600 -45.48400 1.000 28.91187 301 TYR B N 1
ATOM 4781 C CA . TYR B 1 301 ? 5.62300 -3.10700 -44.95600 1.000 30.14654 301 TYR B CA 1
ATOM 4782 C C . TYR B 1 301 ? 5.86600 -4.28000 -44.03000 1.000 33.10383 301 TYR B C 1
ATOM 4783 O O . TYR B 1 301 ? 4.94100 -4.66300 -43.31800 1.000 35.32991 301 TYR B O 1
ATOM 4792 N N . ASN B 1 302 ? 7.05800 -4.86600 -44.07200 1.000 35.05101 302 ASN B N 1
ATOM 4793 C CA . ASN B 1 302 ? 7.37000 -6.12300 -43.39000 1.000 39.20158 302 ASN B CA 1
ATOM 4794 C C . ASN B 1 302 ? 8.66400 -5.91300 -42.60500 1.000 43.71107 302 ASN B C 1
ATOM 4795 O O . ASN B 1 302 ? 9.71400 -6.46000 -42.95300 1.000 46.26240 302 ASN B O 1
ATOM 4800 N N . PRO B 1 303 ? 8.64600 -5.05700 -41.57700 1.000 48.76359 303 PRO B N 1
ATOM 4801 C CA . PRO B 1 303 ? 9.92900 -4.87300 -40.89000 1.000 51.45554 303 PRO B CA 1
ATOM 4802 C C . PRO B 1 303 ? 10.14600 -5.89600 -39.77800 1.000 53.08737 303 PRO B C 1
ATOM 4803 O O . PRO B 1 303 ? 10.63300 -6.99000 -40.06100 1.000 54.94167 303 PRO B O 1
#

Foldseek 3Di:
DPQWDWDDLVVDPLVPPLPPFTWIFGPLLVLLVQLLVVLQVLCCVQARHDDFDFQDDPPLGGLCRTLQVLFDSVQNNLLSNVRNLVRRVLQVLFWAPQDPVSCVRRVVSNVVSLVVSLVVLCVVQVQLSVQLNVLVVQLSVLSNPPLPPDDLDLVVLLVSQLSVVSVSNVLSSSCSRVVHDDDPVRVVLVVVLCSLLSSLLRLLCLLLQVVVCVVCVVTGRDRHQLVSCCVNVVDDNVVSSVVSVVVSVVSLVSSVVSVVVCCVPVDPDDPRVVVSSSSSSSNNSSSSSSSVDPCRRHVVNDDD/DQWDWDQLVVDPLVPPLPPFTWIFGPLLVLLVQLLVVLQVLCCVQARHDDFHFQDDPPLGRLLRQLQVLFDSVCNNLLSNVRNLVRRVLQVLFWDPNSVVSNVVSVCVSLVVLCVVPVVLSVQLVVLVVVLSVLSNPPLPPLDLDVVSLLVSQLSVVCVVNVLSSSCSRNVHDDDPVRVVLVVVLCSLLSVLLRLLCLLLQVVVQVVCVVTGRRRHQLVSCCVNVVDDNVVSSVVSVVVSRVSLVSSVVSVVVCCVPVDPDDPRVVVSSSSSSSNNSSSSSSSPDPRNRHD